Protein AF-A0A142WP72-F1 (afdb_monomer)

Radius of gyration: 28.96 Å; Cα contacts (8 Å, |Δi|>4): 798; chains: 1; bounding box: 77×71×99 Å

Nearest PDB structures (foldseek):
  2d0p-assembly1_C  TM=5.446E-01  e=3.601E-01  Klebsiella oxytoca
  6wbr-assembly1_A  TM=3.946E-01  e=3.396E-01  Acidothermus cellulolyticus 11B
  6wc0-assembly1_A  TM=3.512E-01  e=3.601E-01  Acidothermus cellulolyticus 11B
  8d2p-assembly1_A  TM=3.646E-01  e=4.293E-01  Acidothermus cellulolyticus 11B
  8d2q-assembly1_A  TM=1.395E-01  e=3.601E-01  Acidothermus cellulolyticus 11B

Secondary structure (DSSP, 8-state):
--HHHHIIIIIIGGGG-TT------------STTSHHHHHT-TTT-TTS------SEEE---SHHHHHHHHHHHHHHHHHHHHSS-TT-HHHHHHHHHTHHHHTTT-EES-TT-S---B-TTSSBS-S-HHHHHHHHHHHH-HHHIIIIITS-PPPP-----PPPHHHHHT---SPPTTEEPTT--EEEEEEEE-SS-EEEEEEEE-GGG-EEEEEEEEESPPSSSS--GGG-SS-HHHHHHHHHSS---HHHHHHHHHHHHHHHHHTS--EETT--B--EEEEEEE-SSSHHHHHHHHHH-SSTTTEEEEEEE---TTSPPGGGSPP-TT-EEETTEEEEE-TTT--EEEEEEHHHHHHHHHHHHHSPTTSTT-EEESS-TTS--HHHHHHHTSEEEEEEEETTEEEEEEEEPTT----HHHHHHHHHHHHHHHTT---GGGG--------------PPPP-

pLDDT: 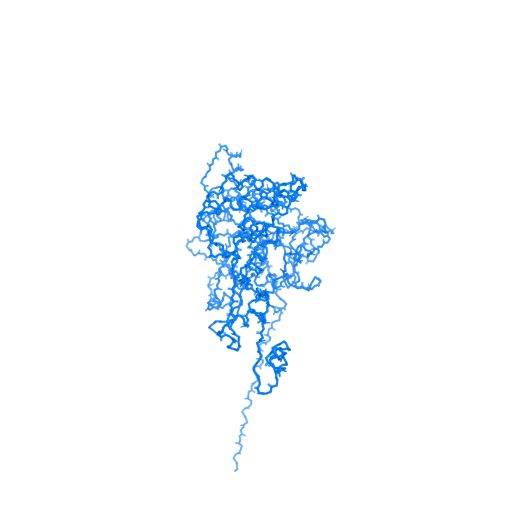mean 87.31, std 13.48, range [28.92, 98.88]

Solvent-accessible surface area (backbone atoms only — not comparable to full-atom values): 25821 Å² total; per-residue (Å²): 134,60,74,65,58,52,39,53,72,45,58,56,54,48,70,53,44,98,90,47,88,59,92,81,86,85,87,73,71,28,81,28,71,83,39,69,44,39,38,46,37,31,48,90,76,25,73,93,38,91,36,74,83,68,38,47,66,74,32,65,39,77,50,71,66,20,48,52,52,52,52,52,36,32,50,46,31,47,50,22,50,72,70,64,80,28,72,76,29,58,70,24,50,54,52,46,66,77,44,40,70,56,53,52,38,74,51,36,61,69,50,86,76,58,50,55,63,58,59,43,99,86,65,49,55,58,41,93,38,37,65,55,40,51,50,49,44,28,50,78,64,32,58,69,49,39,27,20,80,39,43,56,53,30,64,73,70,71,65,81,55,65,58,62,54,37,77,58,54,36,63,34,52,36,83,48,43,73,50,39,37,62,87,76,50,74,46,29,18,26,6,29,25,58,52,93,47,38,37,23,33,24,32,33,36,29,24,67,35,62,10,32,31,40,22,43,67,55,52,40,48,71,56,87,57,93,70,78,51,82,93,62,57,54,54,24,44,63,55,55,45,23,70,74,68,77,46,82,75,58,69,49,60,50,50,36,51,49,50,52,57,51,50,53,57,59,72,66,53,78,35,29,23,95,88,64,52,77,58,64,76,64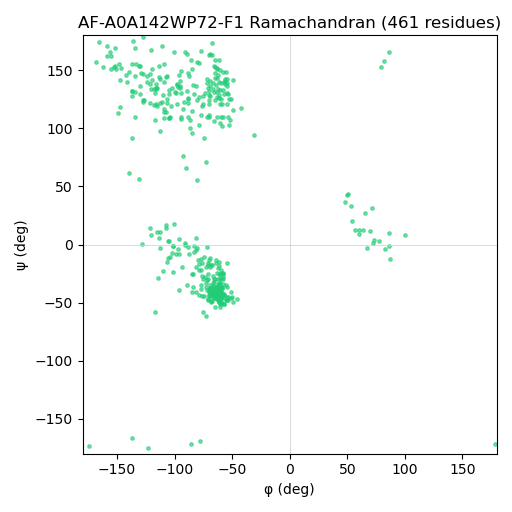,36,35,29,34,40,30,84,46,60,42,67,31,42,48,53,42,37,73,68,42,94,56,82,77,34,43,39,27,25,41,73,37,80,60,52,60,72,46,86,55,60,68,73,54,80,89,54,93,80,47,51,81,44,90,35,27,32,39,41,58,44,85,92,77,69,44,63,37,37,40,32,35,37,28,62,46,48,53,49,53,35,50,22,54,50,42,59,85,89,45,74,36,19,43,34,38,43,20,46,95,86,52,86,36,54,62,60,19,44,17,62,53,24,52,42,55,42,82,43,79,34,90,96,32,76,42,54,43,71,42,74,34,89,96,46,85,57,39,46,56,34,52,4,43,39,38,11,52,55,49,36,42,74,74,66,44,42,53,78,76,76,71,63,81,75,71,75,78,75,79,75,76,78,76,82,80,78,83,81,90,128

Structure (mmCIF, N/CA/C/O backbone):
data_AF-A0A142WP72-F1
#
_entry.id   AF-A0A142WP72-F1
#
loop_
_atom_site.group_PDB
_atom_site.id
_atom_site.type_symbol
_atom_site.label_atom_id
_atom_site.label_alt_id
_atom_site.label_comp_id
_atom_site.label_asym_id
_atom_site.label_entity_id
_atom_site.label_seq_id
_atom_site.pdbx_PDB_ins_code
_atom_site.Cartn_x
_atom_site.Cartn_y
_atom_site.Cartn_z
_atom_site.occupancy
_atom_site.B_iso_or_equiv
_atom_site.auth_seq_id
_atom_site.auth_comp_id
_atom_site.auth_asym_id
_atom_site.auth_atom_id
_atom_site.pdbx_PDB_model_num
ATOM 1 N N . MET A 1 1 ? 29.372 -26.163 -9.584 1.00 48.06 1 MET A N 1
ATOM 2 C CA . MET A 1 1 ? 29.468 -25.695 -10.988 1.00 48.06 1 MET A CA 1
ATOM 3 C C . MET A 1 1 ? 28.305 -26.264 -11.782 1.00 48.06 1 MET A C 1
ATOM 5 O O . MET A 1 1 ? 28.130 -27.477 -11.772 1.00 48.06 1 MET A O 1
ATOM 9 N N . THR A 1 2 ? 27.494 -25.423 -12.428 1.00 60.44 2 THR A N 1
ATOM 10 C CA . THR A 1 2 ? 26.381 -25.895 -13.276 1.00 60.44 2 THR A CA 1
ATOM 11 C C . THR A 1 2 ? 26.881 -26.671 -14.501 1.00 60.44 2 THR A C 1
ATOM 13 O O . THR A 1 2 ? 28.020 -26.507 -14.943 1.00 60.44 2 THR A O 1
ATOM 16 N N . LYS A 1 3 ? 25.997 -27.498 -15.079 1.00 76.75 3 LYS A N 1
ATOM 17 C CA . LYS A 1 3 ? 26.239 -28.326 -16.275 1.00 76.75 3 LYS A CA 1
ATOM 18 C C . LYS A 1 3 ? 26.820 -27.532 -17.457 1.00 76.75 3 LYS A C 1
ATOM 20 O O . LYS A 1 3 ? 27.739 -28.026 -18.100 1.00 76.75 3 LYS A O 1
ATOM 25 N N . ILE A 1 4 ? 26.336 -26.309 -17.696 1.00 81.81 4 ILE A N 1
ATOM 26 C CA . ILE A 1 4 ? 26.781 -25.442 -18.804 1.00 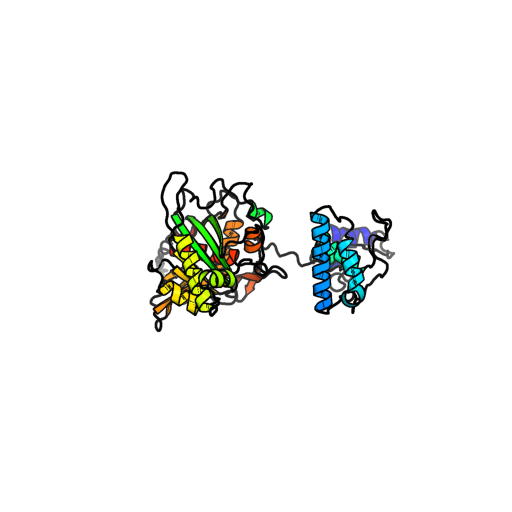81.81 4 ILE A CA 1
ATOM 27 C C . ILE A 1 4 ? 28.264 -25.063 -18.695 1.00 81.81 4 ILE A C 1
ATOM 29 O O . ILE A 1 4 ? 28.995 -25.229 -19.665 1.00 81.81 4 ILE A O 1
ATOM 33 N N . ARG A 1 5 ? 28.741 -24.657 -17.510 1.00 83.50 5 ARG A N 1
ATOM 34 C CA . ARG A 1 5 ? 30.145 -24.243 -17.301 1.00 83.50 5 ARG A CA 1
ATOM 35 C C . ARG A 1 5 ? 31.122 -25.366 -17.647 1.00 83.50 5 ARG A C 1
ATOM 37 O O . ARG A 1 5 ? 32.119 -25.166 -18.326 1.00 83.50 5 ARG A O 1
ATOM 44 N N . ARG A 1 6 ? 30.779 -26.597 -17.248 1.00 82.19 6 ARG A N 1
ATOM 45 C CA . ARG A 1 6 ? 31.574 -27.791 -17.570 1.00 82.19 6 ARG A CA 1
ATOM 46 C C . ARG A 1 6 ? 31.611 -28.074 -19.073 1.00 82.19 6 ARG A C 1
ATOM 48 O O . ARG A 1 6 ? 32.628 -28.544 -19.571 1.00 82.19 6 ARG A O 1
ATOM 55 N N . VAL A 1 7 ? 30.505 -27.843 -19.778 1.00 85.00 7 VAL A N 1
ATOM 56 C CA . VAL A 1 7 ? 30.451 -28.037 -21.230 1.00 85.00 7 VAL A CA 1
ATOM 57 C C . VAL A 1 7 ? 31.328 -27.001 -21.927 1.00 85.00 7 VAL A C 1
ATOM 59 O O . VAL A 1 7 ? 32.163 -27.392 -22.731 1.00 85.00 7 VAL A O 1
ATOM 62 N N . MET A 1 8 ? 31.207 -25.722 -21.576 1.00 83.81 8 MET A N 1
ATOM 63 C CA . MET A 1 8 ? 31.974 -24.648 -22.215 1.00 83.81 8 MET A CA 1
ATOM 64 C C . MET A 1 8 ? 33.480 -24.773 -21.954 1.00 83.81 8 MET A C 1
ATOM 66 O O . MET A 1 8 ? 34.262 -24.860 -22.898 1.00 83.81 8 MET A O 1
ATOM 70 N N . ASP A 1 9 ? 33.882 -24.867 -20.685 1.00 82.19 9 ASP A N 1
ATOM 71 C CA . ASP A 1 9 ? 35.296 -24.752 -20.303 1.00 82.19 9 ASP A CA 1
ATOM 72 C C . ASP A 1 9 ? 36.082 -26.054 -20.487 1.00 82.19 9 ASP A C 1
ATOM 74 O O . ASP A 1 9 ? 37.310 -26.035 -20.518 1.00 82.19 9 ASP A O 1
ATOM 78 N N . LYS A 1 10 ? 35.398 -27.205 -20.563 1.00 79.50 10 LYS A N 1
ATOM 79 C CA . LYS A 1 10 ? 36.060 -28.511 -20.706 1.00 79.50 10 LYS A CA 1
ATOM 80 C C . LYS A 1 10 ? 35.702 -29.203 -22.003 1.00 79.50 10 LYS A C 1
ATOM 82 O O . LYS A 1 10 ? 36.595 -29.541 -22.769 1.00 79.50 10 LYS A O 1
ATOM 87 N N . ALA A 1 11 ? 34.412 -29.450 -22.229 1.00 83.12 11 ALA A N 1
ATOM 88 C CA . ALA A 1 11 ? 33.997 -30.269 -23.361 1.00 83.12 11 ALA A CA 1
ATOM 89 C C . ALA A 1 11 ? 34.259 -29.553 -24.687 1.00 83.12 11 ALA A C 1
ATOM 91 O O . ALA A 1 11 ? 34.875 -30.151 -25.552 1.00 83.12 11 ALA A O 1
ATOM 92 N N . VAL A 1 12 ? 33.841 -28.289 -24.816 1.00 84.06 12 VAL A N 1
ATOM 93 C CA . VAL A 1 12 ? 34.014 -27.487 -26.033 1.00 84.06 12 VAL A CA 1
ATOM 94 C C . VAL A 1 12 ? 35.461 -27.032 -26.158 1.00 84.06 12 VAL A C 1
ATOM 96 O O . VAL A 1 12 ? 36.117 -27.407 -27.122 1.00 84.06 12 VAL A O 1
ATOM 99 N N . ALA A 1 13 ? 36.001 -26.311 -25.170 1.00 79.75 13 ALA A N 1
ATOM 100 C CA . ALA A 1 13 ? 37.375 -25.803 -25.244 1.00 79.75 13 ALA A CA 1
ATOM 101 C C . ALA A 1 13 ? 38.438 -26.909 -25.438 1.00 79.75 13 ALA A C 1
ATOM 103 O O . ALA A 1 13 ? 39.477 -26.661 -26.046 1.00 79.75 13 ALA A O 1
ATOM 104 N N . GLY A 1 14 ? 38.171 -28.133 -24.966 1.00 80.06 14 GLY A N 1
ATOM 105 C CA . GLY A 1 14 ? 39.067 -29.285 -25.092 1.00 80.06 14 GLY A CA 1
ATOM 106 C C . GLY A 1 14 ? 39.001 -30.046 -26.422 1.00 80.06 14 GLY A C 1
ATOM 107 O O . GLY A 1 14 ? 39.825 -30.935 -26.628 1.00 80.06 14 GLY A O 1
ATOM 108 N N . LEU A 1 15 ? 38.072 -29.722 -27.336 1.00 85.25 15 LEU A N 1
ATOM 109 C CA . LEU A 1 15 ? 37.930 -30.432 -28.624 1.00 85.25 15 LEU A CA 1
ATOM 110 C C . LEU A 1 15 ? 39.162 -30.316 -29.531 1.00 85.25 15 LEU A C 1
ATOM 112 O O . LEU A 1 15 ? 39.339 -31.134 -30.429 1.00 85.25 15 LEU A O 1
ATOM 116 N N . ALA A 1 16 ? 40.015 -29.320 -29.300 1.00 82.69 16 ALA A N 1
ATOM 117 C CA . ALA A 1 16 ? 41.210 -29.075 -30.100 1.00 82.69 16 ALA A CA 1
ATOM 118 C C . ALA A 1 16 ? 42.299 -30.155 -29.940 1.00 82.69 16 ALA A C 1
ATOM 120 O O . ALA A 1 16 ? 43.194 -30.236 -30.780 1.00 82.69 16 ALA A O 1
ATOM 121 N N . GLY A 1 17 ? 42.230 -30.961 -28.873 1.00 80.12 17 GLY A N 1
ATOM 122 C CA . GLY A 1 17 ? 43.338 -31.802 -28.421 1.00 80.12 17 GLY A CA 1
ATOM 123 C C . GLY A 1 17 ? 44.307 -31.050 -27.491 1.00 80.12 17 GLY A C 1
ATOM 124 O O . GLY A 1 17 ? 44.237 -29.826 -27.374 1.00 80.12 17 GLY A O 1
ATOM 125 N N . PRO A 1 18 ? 45.196 -31.766 -26.779 1.00 82.50 18 PRO A N 1
ATOM 126 C CA . PRO A 1 18 ? 46.048 -31.185 -25.735 1.00 82.50 18 PRO A CA 1
ATOM 127 C C . PRO A 1 18 ? 47.161 -30.264 -26.266 1.00 82.50 18 PRO A C 1
ATOM 129 O O . PRO A 1 18 ? 47.727 -29.492 -25.496 1.00 82.50 18 PRO A O 1
ATOM 132 N N . ASP A 1 19 ? 47.488 -30.344 -27.556 1.00 86.62 19 ASP A N 1
ATOM 133 C CA . ASP A 1 19 ? 48.579 -29.624 -28.220 1.00 86.62 19 ASP A CA 1
ATOM 134 C C . ASP A 1 19 ? 48.111 -28.397 -29.022 1.00 86.62 19 ASP A C 1
ATOM 136 O O . ASP A 1 19 ? 48.935 -27.682 -29.597 1.00 86.62 19 ASP A O 1
ATOM 140 N N . LYS A 1 20 ? 46.800 -28.116 -29.059 1.00 81.31 20 LYS A N 1
ATOM 141 C CA . LYS A 1 20 ? 46.228 -27.029 -29.866 1.00 81.31 20 LYS A CA 1
ATOM 142 C C . LYS A 1 20 ? 45.318 -26.120 -29.053 1.00 81.31 20 LYS A C 1
ATOM 144 O O . LYS A 1 20 ? 44.624 -26.543 -28.135 1.00 81.31 20 LYS A O 1
ATOM 149 N N . ARG A 1 21 ? 45.294 -24.839 -29.427 1.00 78.31 21 ARG A N 1
ATOM 150 C CA . ARG A 1 21 ? 44.308 -23.867 -28.935 1.00 78.31 21 ARG A CA 1
ATOM 151 C C . ARG A 1 21 ? 43.186 -23.729 -29.958 1.00 78.31 21 ARG A C 1
ATOM 153 O O . ARG A 1 21 ? 43.461 -23.622 -31.149 1.00 78.31 21 ARG A O 1
ATOM 160 N N . MET A 1 22 ? 41.943 -23.683 -29.488 1.00 83.69 22 MET A N 1
ATOM 161 C CA . MET A 1 22 ? 40.768 -23.411 -30.317 1.00 83.69 22 MET A CA 1
ATOM 162 C C . MET A 1 22 ? 40.121 -22.096 -29.895 1.00 83.69 22 MET A C 1
ATOM 164 O O . MET A 1 22 ? 39.927 -21.840 -28.706 1.00 83.69 22 MET A O 1
ATOM 168 N N . ALA A 1 23 ? 39.774 -21.269 -30.879 1.00 84.00 23 ALA A N 1
ATOM 169 C CA . ALA A 1 23 ? 38.959 -20.089 -30.644 1.00 84.00 23 ALA A CA 1
ATOM 170 C C . ALA A 1 23 ? 37.530 -20.530 -30.302 1.00 84.00 23 ALA A C 1
ATOM 172 O O . ALA A 1 23 ? 36.904 -21.258 -31.068 1.00 84.00 23 ALA A O 1
ATOM 173 N N . THR A 1 24 ? 37.022 -20.090 -29.152 1.00 85.19 24 THR A N 1
ATOM 174 C CA . THR A 1 24 ? 35.629 -20.320 -28.754 1.00 85.19 24 THR A CA 1
ATOM 175 C C . THR A 1 24 ? 34.909 -18.981 -28.734 1.00 85.19 24 THR A C 1
ATOM 177 O O . THR A 1 24 ? 35.325 -18.068 -28.026 1.00 85.19 24 THR A O 1
ATOM 180 N N . VAL A 1 25 ? 33.842 -18.863 -29.523 1.00 87.88 25 VAL A N 1
ATOM 181 C CA . VAL A 1 25 ? 33.001 -17.662 -29.581 1.00 87.88 25 VAL A CA 1
ATOM 182 C C . VAL A 1 25 ? 31.689 -17.967 -28.870 1.00 87.88 25 VAL A C 1
ATOM 184 O O . VAL A 1 25 ? 30.986 -18.905 -29.242 1.00 87.88 25 VAL A O 1
ATOM 187 N N . PHE A 1 26 ? 31.369 -17.186 -27.838 1.00 86.62 26 PHE A N 1
ATOM 188 C CA . PHE A 1 26 ? 30.137 -17.327 -27.067 1.00 86.62 26 PHE A CA 1
ATOM 189 C C . PHE A 1 26 ? 29.231 -16.118 -27.298 1.00 86.62 26 PHE A C 1
ATOM 191 O O . PHE A 1 26 ? 29.411 -15.067 -26.688 1.00 86.62 26 PHE A O 1
ATOM 198 N N . LEU A 1 27 ? 28.263 -16.280 -28.199 1.00 86.25 27 LEU A N 1
ATOM 199 C CA . LEU A 1 27 ? 27.207 -15.299 -28.432 1.00 86.25 27 LEU A CA 1
ATOM 200 C C . LEU A 1 27 ? 26.051 -15.604 -27.485 1.00 86.25 27 LEU A C 1
ATOM 202 O O . LEU A 1 27 ? 25.532 -16.722 -27.478 1.00 86.25 27 LEU A O 1
ATOM 206 N N . CYS A 1 28 ? 25.679 -14.636 -26.657 1.00 84.75 28 CYS A N 1
ATOM 207 C CA . CYS A 1 28 ? 24.665 -14.834 -25.635 1.00 84.75 28 CYS A CA 1
ATOM 208 C C . CYS A 1 28 ? 23.951 -13.531 -25.278 1.00 84.75 28 CYS A C 1
ATOM 210 O O . CYS A 1 28 ? 24.535 -12.453 -25.364 1.00 84.75 28 CYS A O 1
ATOM 212 N N . THR A 1 29 ? 22.703 -13.663 -24.832 1.00 80.38 29 THR A N 1
ATOM 213 C CA . THR A 1 29 ? 21.933 -12.580 -24.209 1.00 80.38 29 THR A CA 1
ATOM 214 C C . THR A 1 29 ? 22.064 -12.682 -22.694 1.00 80.38 29 THR A C 1
ATOM 216 O O . THR A 1 29 ? 22.064 -13.786 -22.126 1.00 80.38 29 THR A O 1
ATOM 219 N N . ILE A 1 30 ? 22.182 -11.538 -22.021 1.00 85.56 30 ILE A N 1
ATOM 220 C CA . ILE A 1 30 ? 22.198 -11.470 -20.561 1.00 85.56 30 ILE A CA 1
ATOM 221 C C . ILE A 1 30 ? 20.757 -11.380 -20.066 1.00 85.56 30 ILE A C 1
ATOM 223 O O . ILE A 1 30 ? 20.161 -10.316 -20.083 1.00 85.56 30 ILE A O 1
ATOM 227 N N . GLN A 1 31 ? 20.215 -12.509 -19.612 1.00 73.88 31 GLN A N 1
ATOM 228 C CA . GLN A 1 31 ? 18.821 -12.608 -19.154 1.00 73.88 31 GLN A CA 1
ATOM 229 C C . GLN A 1 31 ? 18.615 -12.022 -17.751 1.00 73.88 31 GLN A C 1
ATOM 231 O O . GLN A 1 31 ? 17.566 -11.475 -17.442 1.00 73.88 31 GLN A O 1
ATOM 236 N N . ASN A 1 32 ? 19.621 -12.166 -16.885 1.00 75.88 32 ASN A N 1
ATOM 237 C CA . ASN A 1 32 ? 19.657 -11.616 -15.531 1.00 75.88 32 ASN A CA 1
ATOM 238 C C . ASN A 1 32 ? 21.119 -11.533 -15.049 1.00 75.88 32 ASN A C 1
ATOM 240 O O . ASN A 1 32 ? 22.021 -12.098 -15.674 1.00 75.88 32 ASN A O 1
ATOM 244 N N . GLN A 1 33 ? 21.377 -10.883 -13.913 1.00 77.69 33 GLN A N 1
ATOM 245 C CA . GLN A 1 33 ? 22.744 -10.701 -13.390 1.00 77.69 33 GLN A CA 1
ATOM 246 C C . GLN A 1 33 ? 23.423 -11.992 -12.874 1.00 77.69 33 GLN A C 1
ATOM 248 O O . GLN A 1 33 ? 24.638 -12.014 -12.628 1.00 77.69 33 GLN A O 1
ATOM 253 N N . THR A 1 34 ? 22.670 -13.089 -12.715 1.00 79.25 34 THR A N 1
ATOM 254 C CA . THR A 1 34 ? 23.172 -14.367 -12.173 1.00 79.25 34 THR A CA 1
ATOM 255 C C . THR A 1 34 ? 23.392 -15.449 -13.236 1.00 79.25 34 THR A C 1
ATOM 257 O O . THR A 1 34 ? 24.028 -16.472 -12.956 1.00 79.25 34 THR A O 1
ATOM 260 N N . CYS A 1 35 ? 22.914 -15.230 -14.464 1.00 82.12 35 CYS A N 1
ATOM 261 C CA . CYS A 1 35 ? 23.009 -16.187 -15.555 1.00 82.12 35 CYS A CA 1
ATOM 262 C C . CYS A 1 35 ? 24.463 -16.385 -16.013 1.00 82.12 35 CYS A C 1
ATOM 264 O O . CYS A 1 35 ? 25.359 -15.584 -15.736 1.00 82.12 35 CYS A O 1
ATOM 266 N N . VAL A 1 36 ? 24.708 -17.477 -16.743 1.00 87.50 36 VAL A N 1
ATOM 267 C CA . VAL A 1 36 ? 26.051 -17.800 -17.258 1.00 87.50 36 VAL A CA 1
ATOM 268 C C . VAL A 1 36 ? 26.562 -16.694 -18.186 1.00 87.50 36 VAL A C 1
ATOM 270 O O . VAL A 1 36 ? 27.731 -16.334 -18.102 1.00 87.50 36 VAL A O 1
ATOM 273 N N . SER A 1 37 ? 25.690 -16.098 -19.002 1.00 88.81 37 SER A N 1
ATOM 274 C CA . SER A 1 37 ? 26.030 -14.973 -19.879 1.00 88.81 37 SER A CA 1
ATOM 275 C C . SER A 1 37 ? 26.574 -13.769 -19.101 1.00 88.81 37 SER A C 1
ATOM 277 O O . SER A 1 37 ? 27.587 -13.194 -19.491 1.00 88.81 37 SER A O 1
ATOM 279 N N . ALA A 1 38 ? 25.964 -13.414 -17.961 1.00 87.50 38 ALA A N 1
ATOM 280 C CA . ALA A 1 38 ? 26.427 -12.309 -17.116 1.00 87.50 38 ALA A CA 1
ATOM 281 C C . ALA A 1 38 ? 27.838 -12.553 -16.557 1.00 87.50 38 ALA A C 1
ATOM 283 O O . ALA A 1 38 ? 28.643 -11.629 -16.480 1.00 87.50 38 ALA A O 1
ATOM 284 N N . GLU A 1 39 ? 28.140 -13.797 -16.184 1.00 88.06 39 GLU A N 1
ATOM 285 C CA . GLU A 1 39 ? 29.451 -14.204 -15.670 1.00 88.06 39 GLU A CA 1
ATOM 286 C C . GLU A 1 39 ? 30.528 -14.217 -16.758 1.00 88.06 39 GLU A C 1
ATOM 288 O O . GLU A 1 39 ? 31.600 -13.659 -16.554 1.00 88.06 39 GLU A O 1
ATOM 293 N N . TYR A 1 40 ? 30.247 -14.826 -17.913 1.00 89.81 40 TYR A N 1
ATOM 294 C CA . TYR A 1 40 ? 31.228 -15.009 -18.993 1.00 89.81 40 TYR A CA 1
ATOM 295 C C . TYR A 1 40 ? 31.498 -13.729 -19.793 1.00 89.81 40 TYR A C 1
ATOM 297 O O . TYR A 1 40 ? 32.507 -13.641 -20.490 1.00 89.81 40 TYR A O 1
ATOM 305 N N . THR A 1 41 ? 30.625 -12.725 -19.676 1.00 89.06 41 THR A N 1
ATOM 306 C CA . THR A 1 41 ? 30.852 -11.383 -20.232 1.00 89.06 41 THR A CA 1
ATOM 307 C C . THR A 1 41 ? 31.614 -10.453 -19.279 1.00 89.06 41 THR A C 1
ATOM 309 O O . THR A 1 41 ? 32.016 -9.371 -19.694 1.00 89.06 41 THR A O 1
ATOM 312 N N . ASP A 1 42 ? 31.843 -10.849 -18.020 1.00 87.12 42 ASP A N 1
ATOM 313 C CA . ASP A 1 42 ? 32.616 -10.082 -17.039 1.00 87.12 42 ASP A CA 1
ATOM 314 C C . ASP A 1 42 ? 34.009 -10.698 -16.845 1.00 87.12 42 ASP A C 1
ATOM 316 O O . ASP A 1 42 ? 34.182 -11.741 -16.209 1.00 87.12 42 ASP A O 1
ATOM 320 N N . ARG A 1 43 ? 35.034 -9.997 -17.340 1.00 85.75 43 ARG A N 1
ATOM 321 C CA . ARG A 1 43 ? 36.438 -10.437 -17.285 1.00 85.75 43 ARG A CA 1
ATOM 322 C C . ARG A 1 43 ? 36.960 -10.640 -15.858 1.00 85.75 43 ARG A C 1
ATOM 324 O O . ARG A 1 43 ? 37.887 -11.422 -15.665 1.00 85.75 43 ARG A O 1
ATOM 331 N N . LYS A 1 44 ? 36.389 -9.961 -14.853 1.00 86.06 44 LYS A N 1
ATOM 332 C CA . LYS A 1 44 ? 36.764 -10.156 -13.441 1.00 86.06 44 LYS A CA 1
ATOM 333 C C . LYS A 1 44 ? 36.187 -11.450 -12.875 1.00 86.06 44 LYS A C 1
ATOM 335 O O . LYS A 1 44 ? 36.782 -12.030 -11.970 1.00 86.06 44 LYS A O 1
ATOM 340 N N . ARG A 1 45 ? 35.034 -11.893 -13.386 1.00 85.38 45 ARG A N 1
ATOM 341 C CA . ARG A 1 45 ? 34.344 -13.111 -12.938 1.00 85.38 45 ARG A CA 1
ATOM 342 C C . ARG A 1 45 ? 34.792 -14.350 -13.712 1.00 85.38 45 ARG A C 1
ATOM 344 O O . ARG A 1 45 ? 34.888 -15.416 -13.111 1.00 85.38 45 ARG A O 1
ATOM 351 N N . GLN A 1 46 ? 35.098 -14.216 -15.003 1.00 87.00 46 GLN A N 1
ATOM 352 C CA . GLN A 1 46 ? 35.559 -15.310 -15.858 1.00 87.00 46 GLN A CA 1
ATOM 353 C C . GLN A 1 46 ? 36.730 -14.864 -16.745 1.00 87.00 46 GLN A C 1
ATOM 355 O O . GLN A 1 46 ? 36.553 -14.400 -17.868 1.00 87.00 46 GLN A O 1
ATOM 360 N N . ALA A 1 47 ? 37.952 -15.057 -16.247 1.00 84.88 47 ALA A N 1
ATOM 361 C CA . ALA A 1 47 ? 39.173 -14.633 -16.935 1.00 84.88 47 ALA A CA 1
ATOM 362 C C . ALA A 1 47 ? 39.509 -15.463 -18.190 1.00 84.88 47 ALA A C 1
ATOM 364 O O . ALA A 1 47 ? 40.330 -15.036 -18.999 1.00 84.88 47 ALA A O 1
ATOM 365 N N . SER A 1 48 ? 38.903 -16.647 -18.367 1.00 83.19 48 SER A N 1
ATOM 366 C CA . SER A 1 48 ? 39.139 -17.482 -19.558 1.00 83.19 48 SER A CA 1
ATOM 367 C C . SER A 1 48 ? 38.454 -16.956 -20.826 1.00 83.19 48 SER A C 1
ATOM 369 O O . SER A 1 48 ? 38.772 -17.420 -21.920 1.00 83.19 48 SER A O 1
ATOM 371 N N . TYR A 1 49 ? 37.564 -15.967 -20.697 1.00 87.06 49 TYR A N 1
ATOM 372 C CA . TYR A 1 49 ? 36.884 -15.307 -21.808 1.00 87.06 49 TYR A CA 1
ATOM 373 C C . TYR A 1 49 ? 37.199 -13.808 -21.832 1.00 87.06 49 TYR A C 1
ATOM 375 O O . TYR A 1 49 ? 37.252 -13.136 -20.804 1.00 87.06 49 TYR A O 1
ATOM 383 N N . SER A 1 50 ? 37.372 -13.263 -23.038 1.00 86.31 50 SER A N 1
ATOM 384 C CA . SER A 1 50 ? 37.485 -11.816 -23.270 1.00 86.31 50 SER A CA 1
ATOM 385 C C . SER A 1 50 ? 36.099 -11.230 -23.528 1.00 86.31 50 SER A C 1
ATOM 387 O O . SER A 1 50 ? 35.784 -10.839 -24.645 1.00 86.31 50 SER A O 1
ATOM 389 N N . GLY A 1 51 ? 35.243 -11.261 -22.507 1.00 86.06 51 GLY A N 1
ATOM 390 C CA . GLY A 1 51 ? 33.866 -10.787 -22.612 1.00 86.06 51 GLY A CA 1
ATOM 391 C C . GLY A 1 51 ? 33.774 -9.278 -22.842 1.00 86.06 51 GLY A C 1
ATOM 392 O O . GLY A 1 51 ? 34.509 -8.522 -22.201 1.00 86.06 51 GLY A O 1
ATOM 393 N N . ASP A 1 52 ? 32.852 -8.879 -23.721 1.00 84.56 52 ASP A N 1
ATOM 394 C CA . ASP A 1 52 ? 32.442 -7.499 -23.985 1.00 84.56 52 ASP A CA 1
ATOM 395 C C . ASP A 1 52 ? 30.904 -7.430 -24.032 1.00 84.56 52 ASP A C 1
ATOM 397 O O . ASP A 1 52 ? 30.241 -8.373 -24.473 1.00 84.56 52 ASP A O 1
ATOM 401 N N . ARG A 1 53 ? 30.327 -6.320 -23.556 1.00 87.38 53 ARG A N 1
ATOM 402 C CA . ARG A 1 53 ? 28.880 -6.050 -23.600 1.00 87.38 53 ARG A CA 1
ATOM 403 C C . ARG A 1 53 ? 28.630 -4.839 -24.482 1.00 87.38 53 ARG A C 1
ATOM 405 O O . ARG A 1 53 ? 29.305 -3.822 -24.336 1.00 87.38 53 ARG A O 1
ATOM 412 N N . TYR A 1 54 ? 27.641 -4.940 -25.362 1.00 86.44 54 TYR A N 1
ATOM 413 C CA . TYR A 1 54 ? 27.315 -3.887 -26.318 1.00 86.44 54 TYR A CA 1
ATOM 414 C C . TYR A 1 54 ? 25.920 -3.344 -26.042 1.00 86.44 54 TYR A C 1
ATOM 416 O O . TYR A 1 54 ? 24.978 -4.106 -25.845 1.00 86.44 54 TYR A O 1
ATOM 424 N N . ARG A 1 55 ? 25.798 -2.021 -26.036 1.00 90.81 55 ARG A N 1
ATOM 425 C CA . ARG A 1 55 ? 24.539 -1.304 -25.831 1.00 90.81 55 ARG A CA 1
ATOM 426 C C . ARG A 1 55 ? 24.102 -0.652 -27.132 1.00 90.81 55 ARG A C 1
ATOM 428 O O . ARG A 1 55 ? 24.953 -0.122 -27.840 1.00 90.81 55 ARG A O 1
ATOM 435 N N . GLN A 1 56 ? 22.808 -0.668 -27.447 1.00 92.06 56 GLN A N 1
ATOM 436 C CA . GLN A 1 56 ? 22.292 0.045 -28.619 1.00 92.06 56 GLN A CA 1
ATOM 437 C C . GLN A 1 56 ? 22.341 1.562 -28.417 1.00 92.06 56 GLN A C 1
ATOM 439 O O . GLN A 1 56 ? 22.706 2.279 -29.349 1.00 92.06 56 GLN A O 1
ATOM 444 N N . VAL A 1 57 ? 22.037 2.039 -27.206 1.00 94.25 57 VAL A N 1
ATOM 445 C CA . VAL A 1 57 ? 22.076 3.466 -26.861 1.00 94.25 57 VAL A CA 1
ATOM 446 C C . VAL A 1 57 ? 23.283 3.726 -25.966 1.00 94.25 57 VAL A C 1
ATOM 448 O O . VAL A 1 57 ? 23.394 3.208 -24.859 1.00 94.25 57 VAL A O 1
ATOM 451 N N . ILE A 1 58 ? 24.237 4.498 -26.475 1.00 94.12 58 ILE A N 1
ATOM 452 C CA . ILE A 1 58 ? 25.470 4.873 -25.778 1.00 94.12 58 ILE A CA 1
ATOM 453 C C . ILE A 1 58 ? 25.232 6.099 -24.890 1.00 94.12 58 ILE A C 1
ATOM 455 O O . ILE A 1 58 ? 25.723 6.151 -23.762 1.00 94.12 58 ILE A O 1
ATOM 459 N N . ALA A 1 59 ? 24.471 7.068 -25.382 1.00 94.62 59 ALA A N 1
ATOM 460 C CA . ALA A 1 59 ? 24.017 8.215 -24.611 1.00 94.62 59 ALA A CA 1
ATOM 461 C C . ALA A 1 59 ? 22.549 8.466 -24.941 1.00 94.62 59 ALA A C 1
ATOM 463 O O . ALA A 1 59 ? 22.170 8.436 -26.114 1.00 94.62 59 ALA A O 1
ATOM 464 N N . TRP A 1 60 ? 21.744 8.648 -23.901 1.00 93.38 60 TRP A N 1
ATOM 465 C CA . TRP A 1 60 ? 20.329 8.975 -24.017 1.00 93.38 60 TRP A CA 1
ATOM 466 C C . TRP A 1 60 ? 20.148 10.490 -24.150 1.00 93.38 60 TRP A C 1
ATOM 468 O O . TRP A 1 60 ? 21.028 11.241 -23.725 1.00 93.38 60 TRP A O 1
ATOM 478 N N . PRO A 1 61 ? 19.009 10.954 -24.681 1.00 91.75 61 PRO A N 1
ATOM 479 C CA . PRO A 1 61 ? 18.632 12.351 -24.553 1.00 91.75 61 PRO A CA 1
ATOM 480 C C . PRO A 1 61 ? 18.255 12.646 -23.091 1.00 91.75 61 PRO A C 1
ATOM 482 O O . PRO A 1 61 ? 17.274 12.120 -22.566 1.00 91.75 61 PRO A O 1
ATOM 485 N N . GLU A 1 62 ? 19.071 13.445 -22.398 1.00 85.00 62 GLU A N 1
ATOM 486 C CA . GLU A 1 62 ? 18.937 13.662 -20.946 1.00 85.00 62 GLU A CA 1
ATOM 487 C C . GLU A 1 62 ? 18.154 14.925 -20.558 1.00 85.00 62 GLU A C 1
ATOM 489 O O . GLU A 1 62 ? 17.835 15.091 -19.376 1.00 85.00 62 GLU A O 1
ATOM 494 N N . SER A 1 63 ? 17.813 15.800 -21.512 1.00 89.69 63 SER A N 1
ATOM 495 C CA . SER A 1 63 ? 17.041 17.010 -21.218 1.00 89.69 63 SER A CA 1
ATOM 496 C C . SER A 1 63 ? 15.627 16.662 -20.735 1.00 89.69 63 SER A C 1
ATOM 498 O O . SER A 1 63 ? 15.003 15.700 -21.190 1.00 89.69 63 SER A O 1
ATOM 500 N N . GLU A 1 64 ? 15.105 17.443 -19.786 1.00 85.12 64 GLU A N 1
ATOM 501 C CA . GLU A 1 64 ? 13.760 17.220 -19.235 1.00 85.12 64 GLU A CA 1
ATOM 502 C C . GLU A 1 64 ? 12.673 17.310 -20.311 1.00 85.12 64 GLU A C 1
ATOM 504 O O . GLU A 1 64 ? 11.694 16.566 -20.273 1.00 85.12 64 GLU A O 1
ATOM 509 N N . ASP A 1 65 ? 12.866 18.171 -21.309 1.00 87.69 65 ASP A N 1
ATOM 510 C CA . ASP A 1 65 ? 11.935 18.296 -22.426 1.00 87.69 65 ASP A CA 1
ATOM 511 C C . ASP A 1 65 ? 11.977 17.061 -23.330 1.00 87.69 65 ASP A C 1
ATOM 513 O O . ASP A 1 65 ? 10.922 16.534 -23.685 1.00 87.69 65 ASP A O 1
ATOM 517 N N . ALA A 1 66 ? 13.162 16.508 -23.617 1.00 87.25 66 ALA A N 1
ATOM 518 C CA . ALA A 1 66 ? 13.259 15.259 -24.367 1.00 87.25 66 ALA A CA 1
ATOM 519 C C . ALA A 1 66 ? 12.569 14.096 -23.640 1.00 87.25 66 ALA A C 1
ATOM 521 O O . ALA A 1 66 ? 11.828 13.338 -24.265 1.00 87.25 66 ALA A O 1
ATOM 522 N N . LYS A 1 67 ? 12.742 13.979 -22.315 1.00 83.69 67 LYS A N 1
ATOM 523 C CA . LYS A 1 67 ? 12.063 12.948 -21.507 1.00 83.69 67 LYS A CA 1
ATOM 524 C C . LYS A 1 67 ? 10.541 13.073 -21.584 1.00 83.69 67 LYS A C 1
ATOM 526 O O . LYS A 1 67 ? 9.867 12.064 -21.780 1.00 83.69 67 LYS A O 1
ATOM 531 N N . LYS A 1 68 ? 10.000 14.294 -21.472 1.00 87.50 68 LYS A N 1
ATOM 532 C CA . LYS A 1 68 ? 8.554 14.553 -21.599 1.00 87.50 68 LYS A CA 1
ATOM 533 C C . LYS A 1 68 ? 8.031 14.176 -22.982 1.00 87.50 68 LYS A C 1
ATOM 535 O O . LYS A 1 68 ? 7.011 13.500 -23.079 1.00 87.50 68 LYS A O 1
ATOM 540 N N . HIS A 1 69 ? 8.736 14.571 -24.041 1.00 92.75 69 HIS A N 1
ATOM 541 C CA . HIS A 1 69 ? 8.335 14.244 -25.407 1.00 92.75 69 HIS A CA 1
ATOM 542 C C . HIS A 1 69 ? 8.379 12.736 -25.677 1.00 92.75 69 HIS A C 1
ATOM 544 O O . HIS A 1 69 ? 7.461 12.202 -26.293 1.00 92.75 69 HIS A O 1
ATOM 550 N N . TRP A 1 70 ? 9.386 12.022 -25.170 1.00 95.06 70 TRP A N 1
ATOM 551 C CA . TRP A 1 70 ? 9.446 10.566 -25.295 1.00 95.06 70 TRP A CA 1
ATOM 552 C C . TRP A 1 70 ? 8.381 9.837 -24.470 1.00 95.06 70 TRP A C 1
ATOM 554 O O . TRP A 1 70 ? 7.823 8.850 -24.947 1.00 95.06 70 TRP A O 1
ATOM 564 N N . ALA A 1 71 ? 8.052 10.322 -23.269 1.00 86.31 71 ALA A N 1
ATOM 565 C CA . ALA A 1 71 ? 6.924 9.796 -22.499 1.00 86.31 71 ALA A CA 1
ATOM 566 C C . ALA A 1 71 ? 5.609 9.970 -23.274 1.00 86.31 71 ALA A C 1
ATOM 568 O O . ALA A 1 71 ? 4.865 9.007 -23.456 1.00 86.31 71 ALA A O 1
ATOM 569 N N . ARG A 1 72 ? 5.386 11.163 -23.840 1.00 87.12 72 ARG A N 1
ATOM 570 C CA . ARG A 1 72 ? 4.214 11.441 -24.674 1.00 87.12 72 ARG A CA 1
ATOM 571 C C . ARG A 1 72 ? 4.170 10.582 -25.940 1.00 87.12 72 ARG A C 1
ATOM 573 O O . ARG A 1 72 ? 3.102 10.117 -26.323 1.00 87.12 72 ARG A O 1
ATOM 580 N N . TYR A 1 73 ? 5.313 10.341 -26.578 1.00 95.69 73 TYR A N 1
ATOM 581 C CA . TYR A 1 73 ? 5.419 9.442 -27.729 1.00 95.69 73 TYR A CA 1
ATOM 582 C C . TYR A 1 73 ? 4.956 8.017 -27.385 1.00 95.69 73 TYR A C 1
ATOM 584 O O . TYR A 1 73 ? 4.168 7.433 -28.130 1.00 95.69 73 TYR A O 1
ATOM 592 N N . ILE A 1 74 ? 5.405 7.475 -26.244 1.00 87.69 74 ILE A N 1
ATOM 593 C CA . ILE A 1 74 ? 4.994 6.146 -25.765 1.00 87.69 74 ILE A CA 1
ATOM 594 C C . ILE A 1 74 ? 3.476 6.095 -25.560 1.00 87.69 74 ILE A C 1
ATOM 596 O O . ILE A 1 74 ? 2.847 5.148 -26.025 1.00 87.69 74 ILE A O 1
ATOM 600 N N . GLU A 1 75 ? 2.890 7.107 -24.912 1.00 86.94 75 GLU A N 1
ATOM 601 C CA . GLU A 1 75 ? 1.436 7.188 -24.699 1.00 86.94 75 GLU A CA 1
ATOM 602 C C . GLU A 1 75 ? 0.668 7.134 -26.023 1.00 86.94 75 GLU A C 1
ATOM 604 O O . GLU A 1 75 ? -0.212 6.292 -26.186 1.00 86.94 75 GLU A O 1
ATOM 609 N N . ILE A 1 76 ? 1.042 7.979 -26.993 1.00 90.56 76 ILE A N 1
ATOM 610 C CA . ILE A 1 76 ? 0.377 8.041 -28.304 1.00 90.56 76 ILE A CA 1
ATOM 611 C C . ILE A 1 76 ? 0.431 6.676 -29.002 1.00 90.56 76 ILE A C 1
ATOM 613 O O . ILE A 1 76 ? -0.574 6.216 -29.543 1.00 90.56 76 ILE A O 1
ATOM 617 N N . ARG A 1 77 ? 1.590 6.005 -28.968 1.00 91.62 77 ARG A N 1
ATOM 618 C CA . ARG A 1 77 ? 1.762 4.679 -29.575 1.00 91.62 77 ARG A CA 1
ATOM 619 C C . ARG A 1 77 ? 0.910 3.615 -28.879 1.00 91.62 77 ARG A C 1
ATOM 621 O O . ARG A 1 77 ? 0.235 2.835 -29.546 1.00 91.62 77 ARG A O 1
ATOM 628 N N . GLN A 1 78 ? 0.915 3.591 -27.549 1.00 85.81 78 GLN A N 1
ATOM 629 C CA . GLN A 1 78 ? 0.137 2.628 -26.770 1.00 85.81 78 GLN A CA 1
ATOM 630 C C . GLN A 1 78 ? -1.372 2.824 -26.941 1.00 85.81 78 GLN A C 1
ATOM 632 O O . GLN A 1 78 ? -2.112 1.839 -26.976 1.00 85.81 78 GLN A O 1
ATOM 637 N N . ASP A 1 79 ? -1.833 4.068 -27.062 1.00 82.75 79 ASP A N 1
ATOM 638 C CA . ASP A 1 79 ? -3.237 4.382 -27.320 1.00 82.75 79 ASP A CA 1
ATOM 639 C C . ASP A 1 79 ? -3.666 3.908 -28.715 1.00 82.75 79 ASP A C 1
ATOM 641 O O . ASP A 1 79 ? -4.686 3.227 -28.825 1.00 82.75 79 ASP A O 1
ATOM 645 N N . GLY A 1 80 ? -2.852 4.163 -29.747 1.00 83.12 80 GLY A N 1
ATOM 646 C CA . GLY A 1 80 ? -3.101 3.695 -31.117 1.00 83.12 80 GLY A CA 1
ATOM 647 C C . GLY A 1 80 ? -3.160 2.170 -31.249 1.00 83.12 80 GLY A C 1
ATOM 648 O O . GLY A 1 80 ? -4.024 1.630 -31.942 1.00 83.12 80 GLY A O 1
ATOM 649 N N . MET A 1 81 ? -2.298 1.454 -30.519 1.00 82.25 81 MET A N 1
ATOM 650 C CA . MET A 1 81 ? -2.354 -0.010 -30.439 1.00 82.25 81 MET A CA 1
ATOM 651 C C . MET A 1 81 ? -3.601 -0.512 -29.706 1.00 82.25 81 MET A C 1
ATOM 653 O O . MET A 1 81 ? -4.161 -1.540 -30.076 1.00 82.25 81 MET A O 1
ATOM 657 N N . ARG A 1 82 ? -4.031 0.185 -28.647 1.00 82.06 82 ARG A N 1
ATOM 658 C CA . ARG A 1 82 ? -5.174 -0.221 -27.819 1.00 82.06 82 ARG A CA 1
ATOM 659 C C . ARG A 1 82 ? -6.509 -0.013 -28.524 1.00 82.06 82 ARG A C 1
ATOM 661 O O . ARG A 1 82 ? -7.422 -0.804 -28.305 1.00 82.06 82 ARG A O 1
ATOM 668 N N . SER A 1 83 ? -6.636 1.053 -29.313 1.00 79.94 83 SER A N 1
ATOM 669 C CA . SER A 1 83 ? -7.831 1.298 -30.124 1.00 79.94 83 SER A CA 1
ATOM 670 C C . SER A 1 83 ? -7.881 0.433 -31.386 1.00 79.94 83 SER A C 1
ATOM 672 O O . SER A 1 83 ? -8.933 0.366 -32.011 1.00 79.94 83 SER A O 1
ATOM 674 N N . GLU A 1 84 ? -6.773 -0.227 -31.748 1.00 81.12 84 GLU A N 1
ATOM 675 C CA . GLU A 1 84 ? -6.563 -0.929 -33.026 1.00 81.12 84 GLU A CA 1
ATOM 676 C C . GLU A 1 84 ? -6.670 -0.014 -34.266 1.00 81.12 84 GLU A C 1
ATOM 678 O O . GLU A 1 84 ? -6.640 -0.493 -35.398 1.00 81.12 84 GLU A O 1
ATOM 683 N N . GLU A 1 85 ? -6.754 1.308 -34.076 1.00 81.12 85 GLU A N 1
ATOM 684 C CA . GLU A 1 85 ? -6.901 2.287 -35.161 1.00 81.12 85 GLU A CA 1
ATOM 685 C C . GLU A 1 85 ? -5.552 2.693 -35.774 1.00 81.12 85 GLU A C 1
ATOM 687 O O . GLU A 1 85 ? -5.508 3.098 -36.934 1.00 81.12 85 GLU A O 1
ATOM 692 N N . ASP A 1 86 ? -4.453 2.578 -35.018 1.00 84.94 86 ASP A N 1
ATOM 693 C CA . ASP A 1 86 ? -3.114 3.016 -35.437 1.00 84.94 86 ASP A CA 1
ATOM 694 C C . ASP A 1 86 ? -2.030 2.017 -35.002 1.00 84.94 86 ASP A C 1
ATOM 696 O O . ASP A 1 86 ? -1.126 2.317 -34.220 1.00 84.94 86 ASP A O 1
ATOM 700 N N . ILE A 1 87 ? -2.144 0.788 -35.511 1.00 81.44 87 ILE A N 1
ATOM 701 C CA . ILE A 1 87 ? -1.223 -0.322 -35.209 1.00 81.44 87 ILE A CA 1
ATOM 702 C C . ILE A 1 87 ? 0.213 -0.012 -35.671 1.00 81.44 87 ILE A C 1
ATOM 704 O O . ILE A 1 87 ? 1.171 -0.402 -35.002 1.00 81.44 87 ILE A O 1
ATOM 708 N N . ASP A 1 88 ? 0.368 0.724 -36.777 1.00 87.94 88 ASP A N 1
ATOM 709 C CA . ASP A 1 88 ? 1.674 1.103 -37.337 1.00 87.94 88 ASP A CA 1
ATOM 710 C C . ASP A 1 88 ? 2.289 2.337 -36.629 1.00 87.94 88 ASP A C 1
ATOM 712 O O . ASP A 1 88 ? 3.429 2.712 -36.914 1.00 87.94 88 ASP A O 1
ATOM 716 N N . GLY A 1 89 ? 1.573 2.970 -35.688 1.00 90.81 89 GLY A N 1
ATOM 717 C CA . GLY A 1 89 ? 2.075 4.062 -34.846 1.00 90.81 89 GLY A CA 1
ATOM 718 C C . GLY A 1 89 ? 2.289 5.395 -35.573 1.00 90.81 89 GLY A C 1
ATOM 719 O O . GLY A 1 89 ? 3.184 6.165 -35.212 1.00 90.81 89 GLY A O 1
ATOM 720 N N . ARG A 1 90 ? 1.491 5.696 -36.600 1.00 92.94 90 ARG A N 1
ATOM 721 C CA . ARG A 1 90 ? 1.627 6.889 -37.452 1.00 92.94 90 ARG A CA 1
ATOM 722 C C . ARG A 1 90 ? 1.443 8.192 -36.695 1.00 92.94 90 ARG A C 1
ATOM 724 O O . ARG A 1 90 ? 2.171 9.152 -36.945 1.00 92.94 90 ARG A O 1
ATOM 731 N N . SER A 1 91 ? 0.536 8.219 -35.731 1.00 93.56 91 SER A N 1
ATOM 732 C CA . SER A 1 91 ? 0.311 9.378 -34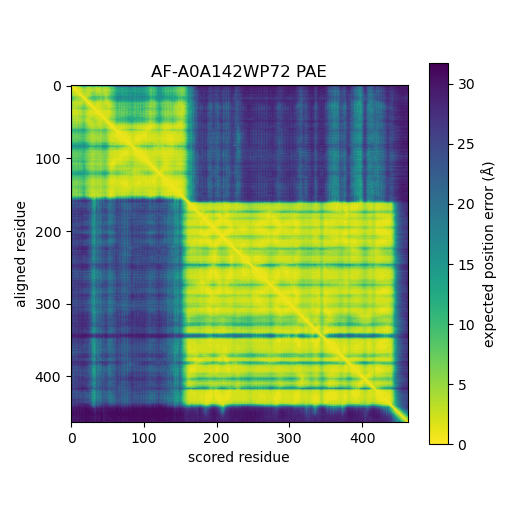.867 1.00 93.56 91 SER A CA 1
ATOM 733 C C . SER A 1 91 ? 1.548 9.677 -34.019 1.00 93.56 91 SER A C 1
ATOM 735 O O . SER A 1 91 ? 1.955 10.832 -33.884 1.00 93.56 91 SER A O 1
ATOM 737 N N . ALA A 1 92 ? 2.198 8.631 -33.501 1.00 94.44 92 ALA A N 1
ATOM 738 C CA . ALA A 1 92 ? 3.428 8.762 -32.728 1.00 94.44 92 ALA A CA 1
ATOM 739 C C . ALA A 1 92 ? 4.591 9.226 -33.620 1.00 94.44 92 ALA A C 1
ATOM 741 O O . ALA A 1 92 ? 5.343 10.123 -33.241 1.00 94.44 92 ALA A O 1
ATOM 742 N N . GLN A 1 93 ? 4.700 8.702 -34.844 1.00 95.69 93 GLN A N 1
ATOM 743 C CA . GLN A 1 93 ? 5.696 9.162 -35.815 1.00 95.69 93 GLN A CA 1
ATOM 744 C C . GLN A 1 93 ? 5.501 10.613 -36.254 1.00 95.69 93 GLN A C 1
ATOM 746 O O . GLN A 1 93 ? 6.482 11.342 -36.403 1.00 95.69 93 GLN A O 1
ATOM 751 N N . ALA A 1 94 ? 4.260 11.056 -36.470 1.00 95.75 94 ALA A N 1
ATOM 752 C CA . ALA A 1 94 ? 3.970 12.451 -36.791 1.00 95.75 94 ALA A CA 1
ATOM 753 C C . ALA A 1 94 ? 4.438 13.377 -35.658 1.00 95.75 94 ALA A C 1
ATOM 755 O O . ALA A 1 94 ? 5.132 14.361 -35.914 1.00 95.75 94 ALA A O 1
ATOM 756 N N . TYR A 1 95 ? 4.159 12.991 -34.409 1.00 96.69 95 TYR A N 1
ATOM 757 C CA . TYR A 1 95 ? 4.637 13.687 -33.216 1.00 96.69 95 TYR A CA 1
ATOM 758 C C . TYR A 1 95 ? 6.173 13.703 -33.119 1.00 96.69 95 TYR A C 1
ATOM 760 O O . TYR A 1 95 ? 6.780 14.740 -32.852 1.00 96.69 95 TYR A O 1
ATOM 768 N N . LEU A 1 96 ? 6.826 12.571 -33.403 1.00 96.94 96 LEU A N 1
ATOM 769 C CA . LEU A 1 96 ? 8.287 12.470 -33.439 1.00 96.94 96 LEU A CA 1
ATOM 770 C C . LEU A 1 96 ? 8.904 13.405 -34.487 1.00 96.94 96 LEU A C 1
ATOM 772 O O . LEU A 1 96 ? 9.914 14.050 -34.208 1.00 96.94 96 LEU A O 1
ATOM 776 N N . LYS A 1 97 ? 8.315 13.490 -35.687 1.00 96.88 97 LYS A N 1
ATOM 777 C CA . LYS A 1 97 ? 8.782 14.389 -36.756 1.00 96.88 97 LYS A CA 1
ATOM 778 C C . LYS A 1 97 ? 8.688 15.856 -36.328 1.00 96.88 97 LYS A C 1
ATOM 780 O O . LYS A 1 97 ? 9.613 16.618 -36.601 1.00 96.88 97 LYS A O 1
ATOM 785 N N . GLU A 1 98 ? 7.615 16.240 -35.636 1.00 97.69 98 GLU A N 1
ATOM 786 C CA . GLU A 1 98 ? 7.415 17.606 -35.133 1.00 97.69 98 GLU A CA 1
ATOM 787 C C . GLU A 1 98 ? 8.456 18.001 -34.070 1.00 97.69 98 GLU A C 1
ATOM 789 O O . GLU A 1 98 ? 8.970 19.120 -34.083 1.00 97.69 98 GLU A O 1
ATOM 794 N N . HIS A 1 99 ? 8.831 17.070 -33.188 1.00 97.12 99 HIS A N 1
ATOM 795 C CA . HIS A 1 99 ? 9.729 17.328 -32.052 1.00 97.12 99 HIS A CA 1
ATOM 796 C C . HIS A 1 99 ? 11.141 16.741 -32.214 1.00 97.12 99 HIS A C 1
ATOM 798 O O . HIS A 1 99 ? 11.901 16.645 -31.245 1.00 97.12 99 HIS A O 1
ATOM 804 N N . TRP A 1 100 ? 11.522 16.385 -33.445 1.00 96.69 100 TRP A N 1
ATOM 805 C CA . TRP A 1 100 ? 12.713 15.589 -33.755 1.00 96.69 100 TRP A CA 1
ATOM 806 C C . TRP A 1 100 ? 13.992 16.087 -33.077 1.00 96.69 100 TRP A C 1
ATOM 808 O O . TRP A 1 100 ? 14.719 15.297 -32.473 1.00 96.69 100 TRP A O 1
ATOM 818 N N . ALA A 1 101 ? 14.265 17.392 -33.185 1.00 95.88 101 ALA A N 1
ATOM 819 C CA . ALA A 1 101 ? 15.504 17.997 -32.706 1.00 95.88 101 ALA A CA 1
ATOM 820 C C . ALA A 1 101 ? 15.672 17.856 -31.187 1.00 95.88 101 ALA A C 1
ATOM 822 O O . ALA A 1 101 ? 16.743 17.467 -30.731 1.00 95.88 101 ALA A O 1
ATOM 823 N N . VAL A 1 102 ? 14.606 18.116 -30.422 1.00 95.88 102 VAL A N 1
ATOM 824 C CA . VAL A 1 102 ? 14.614 18.009 -28.955 1.00 95.88 102 VAL A CA 1
ATOM 825 C C . VAL A 1 102 ? 14.693 16.544 -28.535 1.00 95.88 102 VAL A C 1
ATOM 827 O O . VAL A 1 102 ? 15.482 16.186 -27.669 1.00 95.88 102 VAL A O 1
ATOM 830 N N . MET A 1 103 ? 13.930 15.668 -29.192 1.00 96.19 103 MET A N 1
ATOM 831 C CA . MET A 1 103 ? 13.875 14.245 -28.846 1.00 96.19 103 MET A CA 1
ATOM 832 C C . MET A 1 103 ? 15.193 13.500 -29.105 1.00 96.19 103 MET A C 1
ATOM 834 O O . MET A 1 103 ? 15.475 12.519 -28.422 1.00 96.19 103 MET A O 1
ATOM 838 N N . HIS A 1 104 ? 16.016 13.952 -30.053 1.00 96.19 104 HIS A N 1
ATOM 839 C CA . HIS A 1 104 ? 17.306 13.324 -30.372 1.00 96.19 104 HIS A CA 1
ATOM 840 C C . HIS A 1 104 ? 18.519 14.052 -29.773 1.00 96.19 104 HIS A C 1
ATOM 842 O O . HIS A 1 104 ? 19.652 13.595 -29.949 1.00 96.19 104 HIS A O 1
ATOM 848 N N . GLU A 1 105 ? 18.319 15.163 -29.064 1.00 93.56 105 GLU A N 1
ATOM 849 C CA . GLU A 1 105 ? 19.409 15.964 -28.507 1.00 93.56 105 GLU A CA 1
ATOM 850 C C . GLU A 1 105 ? 20.312 15.128 -27.584 1.00 93.56 105 GLU A C 1
ATOM 852 O O . GLU A 1 105 ? 19.840 14.420 -26.701 1.00 93.56 105 GLU A O 1
ATOM 857 N N . GLY A 1 106 ? 21.631 15.178 -27.798 1.00 92.00 106 GLY A N 1
ATOM 858 C CA . GLY A 1 106 ? 22.605 14.455 -26.967 1.00 92.00 106 GLY A CA 1
ATOM 859 C C . GLY A 1 106 ? 22.633 12.932 -27.158 1.00 92.00 106 GLY A C 1
ATOM 860 O O . GLY A 1 106 ? 23.437 12.253 -26.518 1.00 92.00 106 GLY A O 1
ATOM 861 N N . THR A 1 107 ? 21.813 12.384 -28.060 1.00 95.19 107 THR A N 1
ATOM 862 C CA . THR A 1 107 ? 21.757 10.938 -28.295 1.00 95.19 107 THR A CA 1
ATOM 863 C C . THR A 1 107 ? 23.015 10.437 -29.003 1.00 95.19 107 THR A C 1
ATOM 865 O O . THR A 1 107 ? 23.435 10.977 -30.026 1.00 95.19 107 THR A O 1
ATOM 868 N N . VAL A 1 108 ? 23.574 9.326 -28.518 1.00 96.00 108 VAL A N 1
ATOM 869 C CA . VAL A 1 108 ? 24.632 8.571 -29.205 1.00 96.00 108 VAL A CA 1
ATOM 870 C C . VAL A 1 108 ? 24.194 7.118 -29.327 1.00 96.00 108 VAL A C 1
ATOM 872 O O . VAL A 1 108 ? 23.895 6.472 -28.325 1.00 96.00 108 VAL A O 1
ATOM 875 N N . LEU A 1 109 ? 24.179 6.581 -30.546 1.00 94.06 109 LEU A N 1
ATOM 876 C CA . LEU A 1 109 ? 23.762 5.209 -30.849 1.00 94.06 109 LEU A CA 1
ATOM 877 C C . LEU A 1 109 ? 24.957 4.381 -31.318 1.00 94.06 109 LEU A C 1
ATOM 879 O O . LEU A 1 109 ? 25.809 4.876 -32.052 1.00 94.06 109 LEU A O 1
ATOM 883 N N . ALA A 1 110 ? 25.011 3.108 -30.929 1.00 93.12 110 ALA A N 1
ATOM 884 C CA . ALA A 1 110 ? 26.088 2.215 -31.357 1.00 93.12 110 ALA A CA 1
ATOM 885 C C . ALA A 1 110 ? 25.971 1.802 -32.831 1.00 93.12 110 ALA A C 1
ATOM 887 O O . ALA A 1 110 ? 26.986 1.612 -33.496 1.00 93.12 110 ALA A O 1
ATOM 888 N N . ASN A 1 111 ? 24.745 1.659 -33.341 1.00 91.81 111 ASN A N 1
ATOM 889 C CA . ASN A 1 111 ? 24.485 1.356 -34.744 1.00 91.81 111 ASN A CA 1
ATOM 890 C C . ASN A 1 111 ? 23.371 2.275 -35.282 1.00 91.81 111 ASN A C 1
ATOM 892 O O . ASN A 1 111 ? 22.211 2.084 -34.904 1.00 91.81 111 ASN A O 1
ATOM 896 N N . PRO A 1 112 ? 23.687 3.233 -36.174 1.00 91.44 112 PRO A N 1
ATOM 897 C CA . PRO A 1 112 ? 22.708 4.162 -36.735 1.00 91.44 112 PRO A CA 1
ATOM 898 C C . PRO A 1 112 ? 21.741 3.515 -37.743 1.00 91.44 112 PRO A C 1
ATOM 900 O O . PRO A 1 112 ? 20.849 4.191 -38.239 1.00 91.44 112 PRO A O 1
ATOM 903 N N . HIS A 1 113 ? 21.890 2.221 -38.044 1.00 92.12 113 HIS A N 1
ATOM 904 C CA . HIS A 1 113 ? 21.071 1.490 -39.017 1.00 92.12 113 HIS A CA 1
ATOM 905 C C . HIS A 1 113 ? 20.222 0.368 -38.391 1.00 92.12 113 HIS A C 1
ATOM 907 O O . HIS A 1 113 ? 19.682 -0.465 -39.112 1.00 92.12 113 HIS A O 1
ATOM 913 N N . ARG A 1 114 ? 20.116 0.294 -37.055 1.00 90.88 114 ARG A N 1
ATOM 914 C CA . ARG A 1 114 ? 19.354 -0.761 -36.357 1.00 90.88 114 ARG A CA 1
ATOM 915 C C . ARG A 1 114 ? 17.908 -0.333 -36.066 1.00 90.88 114 ARG A C 1
ATOM 917 O O . ARG A 1 114 ? 17.592 -0.001 -34.925 1.00 90.88 114 ARG A O 1
ATOM 924 N N . PHE A 1 115 ? 17.070 -0.348 -37.099 1.00 94.62 115 PHE A N 1
ATOM 925 C CA . PHE A 1 115 ? 15.625 -0.077 -37.051 1.00 94.62 115 PHE A CA 1
ATOM 926 C C . PHE A 1 115 ? 14.903 -0.744 -38.234 1.00 94.62 115 PHE A C 1
ATOM 928 O O . PHE A 1 115 ? 15.548 -1.203 -39.181 1.00 94.62 115 PHE A O 1
ATOM 935 N N . VAL A 1 116 ? 13.579 -0.838 -38.160 1.00 92.44 116 VAL A N 1
ATOM 936 C CA . VAL A 1 116 ? 12.706 -1.467 -39.155 1.00 92.44 116 VAL A CA 1
ATOM 937 C C . VAL A 1 116 ? 12.369 -0.458 -40.249 1.00 92.44 116 VAL A C 1
ATOM 939 O O . VAL A 1 116 ? 11.699 0.540 -40.016 1.00 92.44 116 VAL A O 1
ATOM 942 N N . THR A 1 117 ? 12.825 -0.736 -41.467 1.00 92.06 117 THR A N 1
ATOM 943 C CA . THR A 1 117 ? 12.570 0.108 -42.650 1.00 92.06 117 THR A CA 1
ATOM 944 C C . THR A 1 117 ? 11.526 -0.483 -43.589 1.00 92.06 117 THR A C 1
ATOM 946 O O . THR A 1 117 ? 11.256 0.099 -44.638 1.00 92.06 117 THR A O 1
ATOM 949 N N . ASP A 1 118 ? 10.938 -1.625 -43.217 1.00 92.44 118 ASP A N 1
ATOM 950 C CA . ASP A 1 118 ? 9.858 -2.240 -43.979 1.00 92.44 118 ASP A CA 1
ATOM 951 C C . ASP A 1 118 ? 8.703 -1.238 -44.144 1.00 92.44 118 ASP A C 1
ATOM 953 O O . ASP A 1 118 ? 8.420 -0.475 -43.214 1.00 92.44 118 ASP A O 1
ATOM 957 N N . PRO A 1 119 ? 8.053 -1.200 -45.316 1.00 89.44 119 PRO A N 1
ATOM 958 C CA . PRO A 1 119 ? 6.933 -0.303 -45.544 1.00 89.44 119 PRO A CA 1
ATOM 959 C C . PRO A 1 119 ? 5.715 -0.744 -44.722 1.00 89.44 119 PRO A C 1
ATOM 961 O O . PRO A 1 119 ? 5.378 -1.930 -44.686 1.00 89.44 119 PRO A O 1
ATOM 964 N N . GLY A 1 120 ? 5.042 0.218 -44.089 1.00 85.62 120 GLY A N 1
ATOM 965 C CA . GLY A 1 120 ? 3.736 0.014 -43.461 1.00 85.62 120 GLY A CA 1
ATOM 966 C C . GLY A 1 120 ? 2.600 0.005 -44.484 1.00 85.62 120 GLY A C 1
ATOM 967 O O . GLY A 1 120 ? 2.825 -0.018 -45.698 1.00 85.62 120 GLY A O 1
ATOM 968 N N . GLN A 1 121 ? 1.355 0.046 -44.004 1.00 83.88 121 GLN A N 1
ATOM 969 C CA . GLN A 1 121 ? 0.170 -0.031 -44.878 1.00 83.88 121 GLN A CA 1
ATOM 970 C C . GLN A 1 121 ? 0.068 1.116 -45.899 1.00 83.88 121 GLN A C 1
ATOM 972 O O . GLN A 1 121 ? -0.539 0.960 -46.957 1.00 83.88 121 GLN A O 1
ATOM 977 N N . ASP A 1 122 ? 0.675 2.258 -45.593 1.00 85.88 122 ASP A N 1
ATOM 978 C CA . ASP A 1 122 ? 0.735 3.458 -46.431 1.00 85.88 122 ASP A CA 1
ATOM 979 C C . ASP A 1 122 ? 1.962 3.508 -47.360 1.00 85.88 122 ASP A C 1
ATOM 981 O O . ASP A 1 122 ? 2.107 4.453 -48.134 1.00 85.88 122 ASP A O 1
ATOM 985 N N . GLY A 1 123 ? 2.833 2.493 -47.320 1.00 86.31 123 GLY A N 1
ATOM 986 C CA . GLY A 1 123 ? 4.060 2.431 -48.116 1.00 86.31 123 GLY A CA 1
ATOM 987 C C . GLY A 1 123 ? 5.248 3.200 -47.527 1.00 86.31 123 GLY A C 1
ATOM 988 O O . GLY A 1 123 ? 6.345 3.107 -48.078 1.00 86.31 123 GLY A O 1
ATOM 989 N N . GLU A 1 124 ? 5.065 3.913 -46.412 1.00 89.00 124 GLU A N 1
ATOM 990 C CA . GLU A 1 124 ? 6.137 4.629 -45.713 1.00 89.00 124 GLU A CA 1
ATOM 991 C C . GLU A 1 124 ? 6.886 3.701 -44.739 1.00 89.00 124 GLU A C 1
ATOM 993 O O . GLU A 1 124 ? 6.284 2.761 -44.203 1.00 89.00 124 GLU A O 1
ATOM 998 N N . PRO A 1 125 ? 8.183 3.946 -44.460 1.00 91.38 125 PRO A N 1
ATOM 999 C CA . PRO A 1 125 ? 8.949 3.138 -43.513 1.00 91.38 125 PRO A CA 1
ATOM 1000 C C . PRO A 1 125 ? 8.284 3.055 -42.133 1.00 91.38 125 PRO A C 1
ATOM 1002 O O . PRO A 1 125 ? 7.834 4.061 -41.582 1.00 91.38 125 PRO A O 1
ATOM 1005 N N . LEU A 1 126 ? 8.257 1.855 -41.549 1.00 92.44 126 LEU A N 1
ATOM 1006 C CA . LEU A 1 126 ? 7.700 1.622 -40.213 1.00 92.44 126 LEU A CA 1
ATOM 1007 C C . LEU A 1 126 ? 8.441 2.357 -39.096 1.00 92.44 126 LEU A C 1
ATOM 1009 O O . LEU A 1 126 ? 7.830 2.614 -38.067 1.00 92.44 126 LEU A O 1
ATOM 1013 N N . GLU A 1 127 ? 9.717 2.696 -39.280 1.00 95.69 127 GLU A N 1
ATOM 1014 C CA . GLU A 1 127 ? 10.515 3.473 -38.331 1.00 95.69 127 GLU A CA 1
ATOM 1015 C C . GLU A 1 127 ? 11.444 4.440 -39.081 1.00 95.69 127 GLU A C 1
ATOM 1017 O O . GLU A 1 127 ? 11.959 4.150 -40.164 1.00 95.69 127 GLU A O 1
ATOM 1022 N N . LEU A 1 128 ? 11.678 5.605 -38.485 1.00 94.44 128 LEU A N 1
ATOM 1023 C CA . LEU A 1 128 ? 12.487 6.703 -39.011 1.00 94.44 128 LEU A CA 1
ATOM 1024 C C . LEU A 1 128 ? 13.879 6.746 -38.377 1.00 94.44 128 LEU A C 1
ATOM 1026 O O . LEU A 1 128 ? 14.799 7.331 -38.954 1.00 94.44 128 LEU A O 1
ATOM 1030 N N . SER A 1 129 ? 14.046 6.187 -37.171 1.00 94.94 129 SER A N 1
ATOM 1031 C CA . SER A 1 129 ? 15.325 6.226 -36.459 1.00 94.94 129 SER A CA 1
ATOM 1032 C C . SER A 1 129 ? 15.586 5.003 -35.563 1.00 94.94 129 SER A C 1
ATOM 1034 O O . SER A 1 129 ? 14.661 4.369 -35.058 1.00 94.94 129 SER A O 1
ATOM 1036 N N . PRO A 1 130 ? 16.861 4.677 -35.273 1.00 95.12 130 PRO A N 1
ATOM 1037 C CA . PRO A 1 130 ? 17.198 3.634 -34.300 1.00 95.12 130 PRO A CA 1
ATOM 1038 C C . PRO A 1 130 ? 16.865 3.998 -32.856 1.00 95.12 130 PRO A C 1
ATOM 1040 O O . PRO A 1 130 ? 16.822 3.101 -32.014 1.00 95.12 130 PRO A O 1
ATOM 1043 N N . LEU A 1 131 ? 16.684 5.286 -32.546 1.00 96.06 131 LEU A N 1
ATOM 1044 C CA . LEU A 1 131 ? 16.202 5.701 -31.232 1.00 96.06 131 LEU A CA 1
ATOM 1045 C C . LEU A 1 131 ? 14.695 5.447 -31.133 1.00 96.06 131 LEU A C 1
ATOM 1047 O O . LEU A 1 131 ? 14.254 4.856 -30.153 1.00 96.06 131 LEU A O 1
ATOM 1051 N N . GLU A 1 132 ? 13.937 5.794 -32.177 1.00 97.00 132 GLU A N 1
ATOM 1052 C CA . GLU A 1 132 ? 12.516 5.456 -32.295 1.00 97.00 132 GLU A CA 1
ATOM 1053 C C . GLU A 1 132 ? 12.291 3.954 -32.121 1.00 97.00 132 GLU A C 1
ATOM 1055 O O . GLU A 1 132 ? 11.451 3.568 -31.317 1.00 97.00 132 GLU A O 1
ATOM 1060 N N . HIS A 1 133 ? 13.105 3.110 -32.767 1.00 96.50 133 HIS A N 1
ATOM 1061 C CA . HIS A 1 133 ? 13.032 1.656 -32.599 1.00 96.50 133 HIS A CA 1
ATOM 1062 C C . HIS A 1 133 ? 13.059 1.226 -31.127 1.00 96.50 133 HIS A C 1
ATOM 1064 O O . HIS A 1 133 ? 12.268 0.397 -30.680 1.00 96.50 133 HIS A O 1
ATOM 1070 N N . ILE A 1 134 ? 13.971 1.804 -30.344 1.00 95.75 134 ILE A N 1
ATOM 1071 C CA . ILE A 1 134 ? 14.103 1.481 -28.923 1.00 95.75 134 ILE A CA 1
ATOM 1072 C C . ILE A 1 134 ? 12.862 1.913 -28.136 1.00 95.75 134 ILE A C 1
ATOM 1074 O O . ILE A 1 134 ? 12.388 1.157 -27.288 1.00 95.75 134 ILE A O 1
ATOM 1078 N N . TYR A 1 135 ? 12.312 3.088 -28.433 1.00 95.06 135 TYR A N 1
ATOM 1079 C CA . TYR A 1 135 ? 11.094 3.573 -27.788 1.00 95.06 135 TYR A CA 1
ATOM 1080 C C . TYR A 1 135 ? 9.836 2.821 -28.235 1.00 95.06 135 TYR A C 1
ATOM 1082 O O . TYR A 1 135 ? 8.947 2.613 -27.413 1.00 95.06 135 TYR A O 1
ATOM 1090 N N . ASN A 1 136 ? 9.784 2.326 -29.473 1.00 95.75 136 ASN A N 1
ATOM 1091 C CA . ASN A 1 136 ? 8.743 1.409 -29.933 1.00 95.75 136 ASN A CA 1
ATOM 1092 C C . ASN A 1 136 ? 8.786 0.109 -29.128 1.00 95.75 136 ASN A C 1
ATOM 1094 O O . ASN A 1 136 ? 7.776 -0.312 -28.575 1.00 95.75 136 ASN A O 1
ATOM 1098 N N . VAL A 1 137 ? 9.969 -0.491 -28.957 1.00 92.50 137 VAL A N 1
ATOM 1099 C CA . VAL A 1 137 ? 10.127 -1.683 -28.108 1.00 92.50 137 VAL A CA 1
ATOM 1100 C C . VAL A 1 137 ? 9.717 -1.394 -26.662 1.00 92.50 137 VAL A C 1
ATOM 1102 O O . VAL A 1 137 ? 9.049 -2.226 -26.046 1.00 92.50 137 VAL A O 1
ATOM 1105 N N . ALA A 1 138 ? 10.087 -0.231 -26.117 1.00 87.44 138 ALA A N 1
ATOM 1106 C CA . ALA A 1 138 ? 9.687 0.172 -24.771 1.00 87.44 138 ALA A CA 1
ATOM 1107 C C . ALA A 1 138 ? 8.161 0.307 -24.638 1.00 87.44 138 ALA A C 1
ATOM 1109 O O . ALA A 1 138 ? 7.596 -0.172 -23.656 1.00 87.44 138 ALA A O 1
ATOM 1110 N N . ALA A 1 139 ? 7.499 0.918 -25.622 1.00 81.88 139 ALA A N 1
ATOM 1111 C CA . ALA A 1 139 ? 6.051 1.084 -25.647 1.00 81.88 139 ALA A CA 1
ATOM 1112 C C . ALA A 1 139 ? 5.317 -0.262 -25.761 1.00 81.88 139 ALA A C 1
ATOM 1114 O O . ALA A 1 139 ? 4.369 -0.503 -25.013 1.00 81.88 139 ALA A O 1
ATOM 1115 N N . ASP A 1 140 ? 5.794 -1.145 -26.641 1.00 88.25 140 ASP A N 1
ATOM 1116 C CA . ASP A 1 140 ? 5.107 -2.386 -27.016 1.00 88.25 140 ASP A CA 1
ATOM 1117 C C . ASP A 1 140 ? 5.380 -3.533 -26.032 1.00 88.25 140 ASP A C 1
ATOM 1119 O O . ASP A 1 140 ? 4.527 -4.389 -25.795 1.00 88.25 140 ASP A O 1
ATOM 1123 N N . ARG A 1 141 ? 6.608 -3.600 -25.501 1.00 80.88 141 ARG A N 1
ATOM 1124 C CA . ARG A 1 141 ? 7.130 -4.744 -24.726 1.00 80.88 141 ARG A CA 1
ATOM 1125 C C . ARG A 1 141 ? 7.736 -4.351 -23.380 1.00 80.88 141 ARG A C 1
ATOM 1127 O O . ARG A 1 141 ? 8.214 -5.225 -22.653 1.00 80.88 141 ARG A O 1
ATOM 1134 N N . GLY A 1 142 ? 7.730 -3.065 -23.042 1.00 80.56 142 GLY A N 1
ATOM 1135 C CA . GLY A 1 142 ? 8.246 -2.541 -21.782 1.00 80.56 142 GLY A CA 1
ATOM 1136 C C . GLY A 1 142 ? 9.764 -2.342 -21.748 1.00 80.56 142 GLY A C 1
ATOM 1137 O O . GLY A 1 142 ? 10.536 -2.984 -22.465 1.00 80.56 142 GLY A O 1
ATOM 1138 N N . TRP A 1 143 ? 10.198 -1.466 -20.837 1.00 83.44 143 TRP A N 1
ATOM 1139 C CA . TRP A 1 143 ? 11.610 -1.133 -20.614 1.00 83.44 143 TRP A CA 1
ATOM 1140 C C . TRP A 1 143 ? 12.473 -2.325 -20.195 1.00 83.44 143 TRP A C 1
ATOM 1142 O O . TRP A 1 143 ? 13.642 -2.372 -20.555 1.00 83.44 143 TRP A O 1
ATOM 1152 N N . ASP A 1 144 ? 11.907 -3.330 -19.524 1.00 76.69 144 ASP A N 1
ATOM 1153 C CA . ASP A 1 144 ? 12.650 -4.541 -19.144 1.00 76.69 144 ASP A CA 1
ATOM 1154 C C . ASP A 1 144 ? 13.194 -5.285 -20.377 1.00 76.69 144 ASP A C 1
ATOM 1156 O O . ASP A 1 144 ? 14.315 -5.800 -20.362 1.00 76.69 144 ASP A O 1
ATOM 1160 N N . THR A 1 145 ? 12.426 -5.290 -21.472 1.00 80.94 145 THR A N 1
ATOM 1161 C CA . THR A 1 145 ? 12.853 -5.864 -22.754 1.00 80.94 145 THR A CA 1
ATOM 1162 C C . THR A 1 145 ? 13.995 -5.050 -23.362 1.00 80.94 145 THR A C 1
ATOM 1164 O O . THR A 1 145 ? 14.968 -5.627 -23.849 1.00 80.94 145 THR A O 1
ATOM 1167 N N . VAL A 1 146 ? 13.913 -3.716 -23.305 1.00 87.44 146 VAL A N 1
ATOM 1168 C CA . VAL A 1 146 ? 14.977 -2.813 -23.779 1.00 87.44 146 VAL A CA 1
ATOM 1169 C C . VAL A 1 146 ? 16.268 -3.041 -22.993 1.00 87.44 146 VAL A C 1
ATOM 1171 O O . VAL A 1 146 ? 17.332 -3.254 -23.580 1.00 87.44 146 VAL A O 1
ATOM 1174 N N . ASP A 1 147 ? 16.173 -3.054 -21.669 1.00 85.62 147 ASP A N 1
ATOM 1175 C CA . ASP A 1 147 ? 17.308 -3.217 -20.766 1.00 85.62 147 ASP A CA 1
ATOM 1176 C C . ASP A 1 147 ? 18.026 -4.557 -20.998 1.00 85.62 147 ASP A C 1
ATOM 1178 O O . ASP A 1 147 ? 19.256 -4.609 -21.089 1.00 85.62 147 ASP A O 1
ATOM 1182 N N . CYS A 1 148 ? 17.263 -5.639 -21.170 1.00 81.25 148 CYS A N 1
ATOM 1183 C CA . CYS A 1 148 ? 17.786 -6.982 -21.412 1.00 81.25 148 CYS A CA 1
ATOM 1184 C C . CYS A 1 148 ? 18.367 -7.149 -22.829 1.00 81.25 148 CYS A C 1
ATOM 1186 O O . CYS A 1 148 ? 19.560 -7.417 -22.985 1.00 81.25 148 CYS A O 1
ATOM 1188 N N . GLU A 1 149 ? 17.545 -6.973 -23.866 1.00 84.69 149 GLU A N 1
ATOM 1189 C CA . GLU A 1 149 ? 17.880 -7.358 -25.248 1.00 84.69 149 GLU A CA 1
ATOM 1190 C C . GLU A 1 149 ? 18.698 -6.297 -25.999 1.00 84.69 149 GLU A C 1
ATOM 1192 O O . GLU A 1 149 ? 19.423 -6.607 -26.950 1.00 84.69 149 GLU A O 1
ATOM 1197 N N . TYR A 1 150 ? 18.590 -5.029 -25.596 1.00 89.19 150 TYR A N 1
ATOM 1198 C CA . TYR A 1 150 ? 19.167 -3.908 -26.339 1.00 89.19 150 TYR A CA 1
ATOM 1199 C C . TYR A 1 150 ? 20.282 -3.187 -25.585 1.00 89.19 150 TYR A C 1
ATOM 1201 O O . TYR A 1 150 ? 21.195 -2.660 -26.224 1.00 89.19 150 TYR A O 1
ATOM 1209 N N . GLN A 1 151 ? 20.253 -3.180 -24.251 1.00 90.44 151 GLN A N 1
ATOM 1210 C CA . GLN A 1 151 ? 21.280 -2.530 -23.429 1.00 90.44 151 GLN A CA 1
ATOM 1211 C C . GLN A 1 151 ? 22.245 -3.514 -22.749 1.00 90.44 151 GLN A C 1
ATOM 1213 O O . GLN A 1 151 ? 23.285 -3.079 -22.254 1.00 90.44 151 GLN A O 1
ATOM 1218 N N . ASN A 1 152 ? 21.957 -4.827 -22.748 1.00 87.62 152 ASN A N 1
ATOM 1219 C CA . ASN A 1 152 ? 22.718 -5.842 -21.998 1.00 87.62 152 ASN A CA 1
ATOM 1220 C C . ASN A 1 152 ? 22.860 -5.505 -20.498 1.00 87.62 152 ASN A C 1
ATOM 1222 O O . ASN A 1 152 ? 23.868 -5.817 -19.851 1.00 87.62 152 ASN A O 1
ATOM 1226 N N . ALA A 1 153 ? 21.837 -4.858 -19.949 1.00 83.81 153 ALA A N 1
ATOM 1227 C CA . ALA A 1 153 ? 21.763 -4.387 -18.578 1.00 83.81 153 ALA A CA 1
ATOM 1228 C C . ALA A 1 153 ? 20.434 -4.828 -17.941 1.00 83.81 153 ALA A C 1
ATOM 1230 O O . ALA A 1 153 ? 19.681 -3.975 -17.479 1.00 83.81 153 ALA A O 1
ATOM 1231 N N . PRO A 1 154 ? 20.117 -6.142 -17.912 1.00 78.50 154 PRO A N 1
ATOM 1232 C CA . PRO A 1 154 ? 18.868 -6.600 -17.320 1.00 78.50 154 PRO A CA 1
ATOM 1233 C C . PRO A 1 154 ? 18.795 -6.139 -15.867 1.00 78.50 154 PRO A C 1
ATOM 1235 O O . PRO A 1 154 ? 19.796 -6.192 -15.134 1.00 78.50 154 PRO A O 1
ATOM 1238 N N . LYS A 1 155 ? 17.598 -5.717 -15.456 1.00 70.44 155 LYS A N 1
ATOM 1239 C CA . LYS A 1 155 ? 17.321 -5.388 -14.061 1.00 70.44 155 LYS A CA 1
ATOM 1240 C C . LYS A 1 155 ? 17.664 -6.582 -13.177 1.00 70.44 155 LYS A C 1
ATOM 1242 O O . LYS A 1 155 ? 17.566 -7.741 -13.594 1.00 70.44 155 LYS A O 1
ATOM 1247 N N . ASP A 1 156 ? 18.093 -6.290 -11.955 1.00 59.25 156 ASP A N 1
ATOM 1248 C CA . ASP A 1 156 ? 18.273 -7.330 -10.954 1.00 59.25 156 ASP A CA 1
ATOM 1249 C C . ASP A 1 156 ? 16.967 -8.113 -10.829 1.00 59.25 156 ASP A C 1
ATOM 1251 O O . ASP A 1 156 ? 15.899 -7.524 -10.648 1.00 59.25 156 ASP A O 1
ATOM 1255 N N . GLU A 1 157 ? 17.048 -9.444 -10.911 1.00 53.00 157 GLU A N 1
ATOM 1256 C CA . GLU A 1 157 ? 15.943 -10.265 -10.438 1.00 53.00 157 GLU A CA 1
ATOM 1257 C C . GLU A 1 157 ? 15.688 -9.844 -8.994 1.00 53.00 157 GLU A C 1
ATOM 1259 O O . GLU A 1 157 ? 16.592 -9.915 -8.154 1.00 53.00 157 GLU A O 1
ATOM 1264 N N . ASP A 1 158 ? 14.472 -9.376 -8.709 1.00 50.75 158 ASP A N 1
ATOM 1265 C CA . ASP A 1 158 ? 14.027 -9.214 -7.337 1.00 50.75 158 ASP A CA 1
ATOM 1266 C C . ASP A 1 158 ? 14.284 -10.546 -6.640 1.00 50.75 158 ASP A C 1
ATOM 1268 O O . ASP A 1 158 ? 13.607 -11.538 -6.931 1.00 50.75 158 ASP A O 1
ATOM 1272 N N . GLN A 1 159 ? 15.297 -10.586 -5.759 1.00 46.91 159 GLN A N 1
ATOM 1273 C CA . GLN A 1 159 ? 15.523 -11.717 -4.863 1.00 46.91 159 GLN A CA 1
ATOM 1274 C C . GLN A 1 159 ? 14.160 -12.107 -4.342 1.00 46.91 159 GLN A C 1
ATOM 1276 O O . GLN A 1 159 ? 13.534 -11.234 -3.746 1.00 46.91 159 GLN A O 1
ATOM 1281 N N . ALA A 1 160 ? 13.716 -13.340 -4.637 1.00 54.78 160 ALA A N 1
ATOM 1282 C CA . ALA A 1 160 ? 12.331 -13.783 -4.509 1.00 54.78 160 ALA A CA 1
ATOM 1283 C C . ALA A 1 160 ? 11.650 -13.047 -3.360 1.00 54.78 160 ALA A C 1
ATOM 1285 O O . ALA A 1 160 ? 11.795 -13.428 -2.194 1.00 54.78 160 ALA A O 1
ATOM 1286 N N . SER A 1 161 ? 10.972 -11.941 -3.697 1.00 67.06 161 SER A N 1
ATOM 1287 C CA . SER A 1 161 ? 10.591 -10.964 -2.679 1.00 67.06 161 SER A CA 1
ATOM 1288 C C . SER A 1 161 ? 9.623 -11.606 -1.708 1.00 67.06 161 SER A C 1
ATOM 1290 O O . SER A 1 161 ? 9.422 -11.082 -0.628 1.00 67.06 161 SER A O 1
ATOM 1292 N N . GLY A 1 162 ? 9.037 -12.754 -2.080 1.00 75.81 162 GLY A N 1
ATOM 1293 C CA . GLY A 1 162 ? 8.011 -13.507 -1.378 1.00 75.81 162 GLY A CA 1
ATOM 1294 C C . GLY A 1 162 ? 6.712 -12.715 -1.262 1.00 75.81 162 GLY A C 1
ATOM 1295 O O . GLY A 1 162 ? 5.850 -13.093 -0.476 1.00 75.81 162 GLY A O 1
ATOM 1296 N N . ILE A 1 163 ? 6.604 -11.617 -2.015 1.00 88.44 163 ILE A N 1
ATOM 1297 C CA . ILE A 1 163 ? 5.364 -10.914 -2.299 1.00 88.44 163 ILE A CA 1
ATOM 1298 C C . ILE A 1 163 ? 4.777 -11.577 -3.552 1.00 88.44 163 ILE A C 1
ATOM 1300 O O . ILE A 1 163 ? 5.486 -11.698 -4.556 1.00 88.44 163 ILE A O 1
ATOM 1304 N N . PRO A 1 164 ? 3.522 -12.049 -3.524 1.00 89.06 164 PRO A N 1
ATOM 1305 C CA . PRO A 1 164 ? 2.870 -12.563 -4.722 1.00 89.06 164 PRO A CA 1
ATOM 1306 C C . PRO A 1 164 ? 2.768 -11.481 -5.797 1.00 89.06 164 PRO A C 1
ATOM 1308 O O . PRO A 1 164 ? 2.644 -10.300 -5.484 1.00 89.06 164 PRO A O 1
ATOM 1311 N N . LYS A 1 165 ? 2.787 -11.885 -7.069 1.00 90.25 165 LYS A N 1
ATOM 1312 C CA . LYS A 1 165 ? 2.597 -10.939 -8.172 1.00 90.25 165 LYS A CA 1
ATOM 1313 C C . LYS A 1 165 ? 1.195 -10.304 -8.123 1.00 90.25 165 LYS A C 1
ATOM 1315 O O . LYS A 1 165 ? 0.260 -10.988 -7.684 1.00 90.25 165 LYS A O 1
ATOM 1320 N N . PRO A 1 166 ? 1.013 -9.066 -8.618 1.00 90.75 166 PRO A N 1
ATOM 1321 C CA . PRO A 1 166 ? -0.295 -8.418 -8.626 1.00 90.75 166 PRO A CA 1
ATOM 1322 C C . PRO A 1 166 ? -1.392 -9.253 -9.310 1.00 90.75 166 PRO A C 1
ATOM 1324 O O . PRO A 1 166 ? -2.502 -9.335 -8.790 1.00 90.75 166 PRO A O 1
ATOM 1327 N N . GLU A 1 167 ? -1.089 -9.989 -10.391 1.00 90.56 167 GLU A N 1
ATOM 1328 C CA . GLU A 1 167 ? -2.072 -10.869 -11.056 1.00 90.56 167 GLU A CA 1
ATOM 1329 C C . GLU A 1 167 ? -2.585 -11.976 -10.126 1.00 90.56 167 GLU A C 1
ATOM 1331 O O . GLU A 1 167 ? -3.727 -12.419 -10.242 1.00 90.56 167 GLU A O 1
ATOM 1336 N N . VAL A 1 168 ? -1.723 -12.458 -9.225 1.00 92.00 168 VAL A N 1
ATOM 1337 C CA . VAL A 1 168 ? -2.072 -13.497 -8.254 1.00 92.00 168 VAL A CA 1
ATOM 1338 C C . VAL A 1 168 ? -2.946 -12.900 -7.162 1.00 92.00 168 VAL A C 1
ATOM 1340 O O . VAL A 1 168 ? -3.949 -13.511 -6.813 1.00 92.00 168 VAL A O 1
ATOM 1343 N N . ILE A 1 169 ? -2.599 -11.714 -6.649 1.00 94.94 169 ILE A N 1
ATOM 1344 C CA . ILE A 1 169 ? -3.360 -11.022 -5.597 1.00 94.94 169 ILE A CA 1
ATOM 1345 C C . ILE A 1 169 ? -4.756 -10.641 -6.090 1.00 94.94 169 ILE A C 1
ATOM 1347 O O . ILE A 1 169 ? -5.732 -10.932 -5.400 1.00 94.94 169 ILE A O 1
ATOM 1351 N N . ALA A 1 170 ? -4.864 -10.081 -7.297 1.00 93.50 170 ALA A N 1
ATOM 1352 C CA . ALA A 1 170 ? -6.136 -9.679 -7.896 1.00 93.50 170 ALA A CA 1
ATOM 1353 C C . ALA A 1 170 ? -7.122 -10.851 -8.061 1.00 93.50 170 ALA A C 1
ATOM 1355 O O . ALA A 1 170 ? -8.325 -10.637 -8.124 1.00 93.50 170 ALA A O 1
ATOM 1356 N N . LYS A 1 171 ? -6.627 -12.098 -8.096 1.00 92.81 171 LYS A N 1
ATOM 1357 C CA . LYS A 1 171 ? -7.441 -13.319 -8.212 1.00 92.81 171 LYS A CA 1
ATOM 1358 C C . LYS A 1 171 ? -7.754 -13.991 -6.870 1.00 92.81 171 LYS A C 1
ATOM 1360 O O . LYS A 1 171 ? -8.367 -15.057 -6.857 1.00 92.81 171 LYS A O 1
ATOM 1365 N N . ARG A 1 172 ? -7.375 -13.398 -5.730 1.00 93.62 172 ARG A N 1
ATOM 1366 C CA . ARG A 1 172 ? -7.649 -13.939 -4.379 1.00 93.62 172 ARG A CA 1
ATOM 1367 C C . ARG A 1 172 ? -9.068 -13.628 -3.912 1.00 93.62 172 ARG A C 1
ATOM 1369 O O . ARG A 1 172 ? -9.270 -13.023 -2.863 1.00 93.62 172 ARG A O 1
ATOM 1376 N N . LEU A 1 173 ? -10.027 -14.028 -4.726 1.00 92.88 173 LEU A N 1
ATOM 1377 C CA . LEU A 1 173 ? -11.423 -13.622 -4.670 1.00 92.88 173 LEU A CA 1
ATOM 1378 C C . LEU A 1 173 ? -12.267 -14.517 -3.767 1.00 92.88 173 LEU A C 1
ATOM 1380 O O . LEU A 1 173 ? -11.889 -15.638 -3.428 1.00 92.88 173 LEU A O 1
ATOM 1384 N N . THR A 1 174 ? -13.450 -14.040 -3.405 1.00 87.75 174 THR A N 1
ATOM 1385 C CA . THR A 1 174 ? -14.473 -14.859 -2.741 1.00 87.75 174 THR A CA 1
ATOM 1386 C C . THR A 1 174 ? -15.837 -14.582 -3.358 1.00 87.75 174 THR A C 1
ATOM 1388 O O . THR A 1 174 ? -15.981 -13.705 -4.192 1.00 87.75 174 THR A O 1
ATOM 1391 N N . VAL A 1 175 ? -16.875 -15.305 -2.954 1.00 86.12 175 VAL A N 1
ATOM 1392 C CA . VAL A 1 175 ? -18.220 -15.066 -3.499 1.00 86.12 175 VAL A CA 1
ATOM 1393 C C . VAL A 1 175 ? -18.913 -13.831 -2.909 1.00 86.12 175 VAL A C 1
ATOM 1395 O O . VAL A 1 175 ? -19.804 -13.277 -3.550 1.00 86.12 175 VAL A O 1
ATOM 1398 N N . ALA A 1 176 ? -18.499 -13.378 -1.721 1.00 89.12 176 ALA A N 1
ATOM 1399 C CA . ALA A 1 176 ? -19.148 -12.285 -1.005 1.00 89.12 176 ALA A CA 1
ATOM 1400 C C . ALA A 1 176 ? -18.929 -10.947 -1.726 1.00 89.12 176 ALA A C 1
ATOM 1402 O O . ALA A 1 176 ? -17.796 -10.591 -2.042 1.00 89.12 176 ALA A O 1
ATOM 1403 N N . GLY A 1 177 ? -20.005 -10.205 -1.993 1.00 92.94 177 GLY A N 1
ATOM 1404 C CA . GLY A 1 177 ? -19.936 -8.901 -2.659 1.00 92.94 177 GLY A CA 1
ATOM 1405 C C . GLY A 1 177 ? -19.257 -7.811 -1.820 1.00 92.94 177 GLY A C 1
ATOM 1406 O O . GLY A 1 177 ? -18.964 -7.996 -0.640 1.00 92.94 177 GLY A O 1
ATOM 1407 N N . ARG A 1 178 ? -19.040 -6.636 -2.427 1.00 95.62 178 ARG A N 1
ATOM 1408 C CA . ARG A 1 178 ? -18.540 -5.449 -1.710 1.00 95.62 178 ARG A CA 1
ATOM 1409 C C . ARG A 1 178 ? -19.447 -5.147 -0.513 1.00 95.62 178 ARG A C 1
ATOM 1411 O O . ARG A 1 178 ? -20.665 -5.234 -0.647 1.00 95.62 178 ARG A O 1
ATOM 1418 N N . TRP A 1 179 ? -18.852 -4.776 0.619 1.00 96.62 179 TRP A N 1
ATOM 1419 C CA . TRP A 1 179 ? -19.525 -4.478 1.895 1.00 96.62 179 TRP A CA 1
ATOM 1420 C C . TRP A 1 179 ? -20.196 -5.663 2.607 1.00 96.62 179 TRP A C 1
ATOM 1422 O O . TRP A 1 179 ? -20.663 -5.498 3.734 1.00 96.62 179 TRP A O 1
ATOM 1432 N N . VAL A 1 180 ? -20.195 -6.863 2.018 1.00 96.88 180 VAL A N 1
ATOM 1433 C CA . VAL A 1 180 ? -20.708 -8.069 2.678 1.00 96.88 180 VAL A CA 1
ATOM 1434 C C . VAL A 1 180 ? -19.660 -8.596 3.652 1.00 96.88 180 VAL A C 1
ATOM 1436 O O . VAL A 1 180 ? -18.505 -8.817 3.291 1.00 96.88 180 VAL A O 1
ATOM 1439 N N . VAL A 1 181 ? -20.060 -8.808 4.903 1.00 97.31 181 VAL A N 1
ATOM 1440 C CA . VAL A 1 181 ? -19.161 -9.288 5.955 1.00 97.31 181 VAL A CA 1
ATOM 1441 C C . VAL A 1 181 ? -19.142 -10.823 5.972 1.00 97.31 181 VAL A C 1
ATOM 1443 O O . VAL A 1 181 ? -20.193 -11.445 6.127 1.00 97.31 181 VAL A O 1
ATOM 1446 N N . PRO A 1 182 ? -17.980 -11.492 5.872 1.00 94.81 182 PRO A N 1
ATOM 1447 C CA . PRO A 1 182 ? -17.916 -12.943 6.038 1.00 94.81 182 PRO A CA 1
ATOM 1448 C C . PRO A 1 182 ? -18.412 -13.388 7.418 1.00 94.81 182 PRO A C 1
ATOM 1450 O O . PRO A 1 182 ? -18.019 -12.804 8.424 1.00 94.81 182 PRO A O 1
ATOM 1453 N N . ALA A 1 183 ? -19.171 -14.483 7.500 1.00 93.19 183 ALA A N 1
ATOM 1454 C CA . ALA A 1 183 ? -19.771 -14.955 8.760 1.00 93.19 183 ALA A CA 1
ATOM 1455 C C . ALA A 1 183 ? -18.761 -15.248 9.892 1.00 93.19 183 ALA A C 1
ATOM 1457 O O . ALA A 1 183 ? -19.083 -15.191 11.070 1.00 93.19 183 ALA A O 1
ATOM 1458 N N . LYS A 1 184 ? -17.507 -15.552 9.546 1.00 92.38 184 LYS A N 1
ATOM 1459 C CA . LYS A 1 184 ? -16.416 -15.805 10.504 1.00 92.38 184 LYS A CA 1
ATOM 1460 C C . LYS A 1 184 ? -15.773 -14.534 11.076 1.00 92.38 184 LYS A C 1
ATOM 1462 O O . LYS A 1 184 ? -14.849 -14.642 11.879 1.00 92.38 184 LYS A O 1
ATOM 1467 N N . THR A 1 185 ? -16.199 -13.352 10.633 1.00 96.19 185 THR A N 1
ATOM 1468 C CA . THR A 1 185 ? -15.600 -12.068 11.013 1.00 96.19 185 THR A CA 1
ATOM 1469 C C . THR A 1 185 ? -15.747 -11.817 12.505 1.00 96.19 185 THR A C 1
ATOM 1471 O O . THR A 1 185 ? -16.840 -11.831 13.055 1.00 96.19 185 THR A O 1
ATOM 1474 N N . GLN A 1 186 ? -14.631 -11.523 13.160 1.00 96.75 186 GLN A N 1
ATOM 1475 C CA . GLN A 1 186 ? -14.599 -11.112 14.561 1.00 96.75 186 GLN A CA 1
ATOM 1476 C C . GLN A 1 186 ? -14.564 -9.590 14.686 1.00 96.75 186 GLN A C 1
ATOM 1478 O O . GLN A 1 186 ? -15.193 -9.023 15.581 1.00 96.75 186 GLN A O 1
ATOM 1483 N N . LYS A 1 187 ? -13.815 -8.917 13.803 1.00 98.00 187 LYS A N 1
ATOM 1484 C CA . LYS A 1 187 ? -13.626 -7.463 13.828 1.00 98.00 187 LYS A CA 1
ATOM 1485 C C . LYS A 1 187 ? -13.615 -6.893 12.421 1.00 98.00 187 LYS A C 1
ATOM 1487 O O . LYS A 1 187 ? -12.996 -7.469 11.534 1.00 98.00 187 LYS A O 1
ATOM 1492 N N . VAL A 1 188 ? -14.244 -5.735 12.253 1.00 98.62 188 VAL A N 1
ATOM 1493 C CA . VAL A 1 188 ? -14.100 -4.907 11.054 1.00 98.62 188 VAL A CA 1
ATOM 1494 C C . VAL A 1 188 ? -13.323 -3.656 11.436 1.00 98.62 188 VAL A C 1
ATOM 1496 O O . VAL A 1 188 ? -13.673 -2.989 12.410 1.00 98.62 188 VAL A O 1
ATOM 1499 N N . THR A 1 189 ? -12.264 -3.343 10.703 1.00 98.81 189 THR A N 1
ATOM 1500 C CA . THR A 1 189 ? -11.445 -2.141 10.911 1.00 98.81 189 THR A CA 1
ATOM 1501 C C . THR A 1 189 ? -11.184 -1.451 9.584 1.00 98.81 189 THR A C 1
ATOM 1503 O O . THR A 1 189 ? -11.228 -2.080 8.525 1.00 98.81 189 THR A O 1
ATOM 1506 N N . VAL A 1 190 ? -10.920 -0.149 9.647 1.00 98.88 190 VAL A N 1
ATOM 1507 C CA . VAL A 1 190 ? -10.638 0.670 8.467 1.00 98.88 190 VAL A CA 1
ATOM 1508 C C . VAL A 1 190 ? -9.298 1.359 8.627 1.00 98.88 190 VAL A C 1
ATOM 1510 O O . VAL A 1 190 ? -8.981 1.828 9.718 1.00 98.88 190 VAL A O 1
ATOM 1513 N N . GLY A 1 191 ? -8.530 1.429 7.548 1.00 98.88 191 GLY A N 1
ATOM 1514 C CA . GLY A 1 191 ? -7.404 2.345 7.425 1.00 98.88 191 GLY A CA 1
ATOM 1515 C C . GLY A 1 191 ? -7.682 3.382 6.348 1.00 98.88 191 GLY A C 1
ATOM 1516 O O . GLY A 1 191 ? -8.324 3.066 5.344 1.00 98.88 191 GLY A O 1
ATOM 1517 N N . ILE A 1 192 ? -7.212 4.602 6.579 1.00 98.88 192 ILE A N 1
ATOM 1518 C CA . ILE A 1 192 ? -7.273 5.743 5.672 1.00 98.88 192 ILE A CA 1
ATOM 1519 C C . ILE A 1 192 ? -5.853 6.293 5.547 1.00 98.88 192 ILE A C 1
ATOM 1521 O O . ILE A 1 192 ? -5.235 6.610 6.561 1.00 98.88 192 ILE A O 1
ATOM 1525 N N . ASP A 1 193 ? -5.362 6.392 4.322 1.00 98.06 193 ASP A N 1
ATOM 1526 C CA . ASP A 1 193 ? -4.132 7.081 3.955 1.00 98.06 193 ASP A CA 1
ATOM 1527 C C . ASP A 1 193 ? -4.482 8.467 3.387 1.00 98.06 193 ASP A C 1
ATOM 1529 O O . ASP A 1 193 ? -5.412 8.602 2.581 1.00 98.06 193 ASP A O 1
ATOM 1533 N N . VAL A 1 194 ? -3.810 9.506 3.885 1.00 97.00 194 VAL A N 1
ATOM 1534 C CA . VAL A 1 194 ? -4.155 10.911 3.620 1.00 97.00 194 VAL A CA 1
ATOM 1535 C C . VAL A 1 194 ? -3.180 11.490 2.598 1.00 97.00 194 VAL A C 1
ATOM 1537 O O . VAL A 1 194 ? -1.987 11.591 2.870 1.00 97.00 194 VAL A O 1
ATOM 1540 N N . GLY A 1 195 ? -3.691 11.932 1.447 1.00 92.75 195 GLY A N 1
ATOM 1541 C CA . GLY A 1 195 ? -2.926 12.678 0.448 1.00 92.75 195 GLY A CA 1
ATOM 1542 C C . GLY A 1 195 ? -3.505 14.065 0.170 1.00 92.75 195 GLY A C 1
ATOM 1543 O O . GLY A 1 195 ? -4.650 14.350 0.515 1.00 92.75 195 GLY A O 1
ATOM 1544 N N . ASP A 1 196 ? -2.726 14.902 -0.523 1.00 86.31 196 ASP A N 1
ATOM 1545 C CA . ASP A 1 196 ? -3.109 16.282 -0.867 1.00 86.31 196 ASP A CA 1
ATOM 1546 C C . ASP A 1 196 ? -4.405 16.358 -1.696 1.00 86.31 196 ASP A C 1
ATOM 1548 O O . ASP A 1 196 ? -5.218 17.270 -1.544 1.00 86.31 196 ASP A O 1
ATOM 1552 N N . TYR A 1 197 ? -4.600 15.388 -2.594 1.00 92.25 197 TYR A N 1
ATOM 1553 C CA . TYR A 1 197 ? -5.675 15.404 -3.591 1.00 92.25 197 TYR A CA 1
ATOM 1554 C C . TYR A 1 197 ? -6.812 14.420 -3.301 1.00 92.25 197 TYR A C 1
ATOM 1556 O O . TYR A 1 197 ? -7.882 14.548 -3.898 1.00 92.25 197 TYR A O 1
ATOM 1564 N N . GLY A 1 198 ? -6.606 13.454 -2.402 1.00 96.12 198 GLY A N 1
ATOM 1565 C CA . GLY A 1 198 ? -7.546 12.366 -2.134 1.00 96.12 198 GLY A CA 1
ATOM 1566 C C . GLY A 1 198 ? -7.203 11.573 -0.872 1.00 96.12 198 GLY A C 1
ATOM 1567 O O . GLY A 1 198 ? -6.060 11.553 -0.420 1.00 96.12 198 GLY A O 1
ATOM 1568 N N . LEU A 1 199 ? -8.213 10.909 -0.313 1.00 98.19 199 LEU A N 1
ATOM 1569 C CA . LEU A 1 199 ? -8.128 10.020 0.842 1.00 98.19 199 LEU A CA 1
ATOM 1570 C C . LEU A 1 199 ? -8.327 8.575 0.383 1.00 98.19 199 LEU A C 1
ATOM 1572 O O . LEU A 1 199 ? -9.407 8.206 -0.084 1.00 98.19 199 LEU A O 1
ATOM 1576 N N . TRP A 1 200 ? -7.314 7.735 0.539 1.00 98.12 200 TRP A N 1
ATOM 1577 C CA . TRP A 1 200 ? -7.373 6.329 0.142 1.00 98.12 200 TRP A CA 1
ATOM 1578 C C . TRP A 1 200 ? -7.762 5.475 1.333 1.00 98.12 200 TRP A C 1
ATOM 1580 O O . TRP A 1 200 ? -7.238 5.655 2.424 1.00 98.12 200 TRP A O 1
ATOM 1590 N N . TRP A 1 201 ? -8.686 4.537 1.162 1.00 98.75 201 TRP A N 1
ATOM 1591 C CA . TRP A 1 201 ? -9.224 3.792 2.296 1.00 98.75 201 TRP A CA 1
ATOM 1592 C C . TRP A 1 201 ? -9.414 2.313 1.994 1.00 98.75 201 TRP A C 1
ATOM 1594 O O . TRP A 1 201 ? -9.736 1.920 0.872 1.00 98.75 201 TRP A O 1
ATOM 1604 N N . THR A 1 202 ? -9.255 1.496 3.037 1.00 98.88 202 THR A N 1
ATOM 1605 C CA . THR A 1 202 ? -9.434 0.042 2.992 1.00 98.88 202 THR A CA 1
ATOM 1606 C C . THR A 1 202 ? -10.194 -0.447 4.220 1.00 98.88 202 THR A C 1
ATOM 1608 O O . THR A 1 202 ? -9.841 -0.115 5.350 1.00 98.88 202 THR A O 1
ATOM 1611 N N . VAL A 1 203 ? -11.206 -1.288 4.006 1.00 98.88 203 VAL A N 1
ATOM 1612 C CA . VAL A 1 203 ? -12.030 -1.921 5.043 1.00 98.88 203 VAL A CA 1
ATOM 1613 C C . VAL A 1 203 ? -11.707 -3.409 5.103 1.00 98.88 203 VAL A C 1
ATOM 1615 O O . VAL A 1 203 ? -11.984 -4.163 4.166 1.00 98.88 203 VAL A O 1
ATOM 1618 N N . GLY A 1 204 ? -11.130 -3.836 6.223 1.00 98.44 204 GLY A N 1
ATOM 1619 C CA . GLY A 1 204 ? -10.781 -5.227 6.486 1.00 98.44 204 GLY A CA 1
ATOM 1620 C C . GLY A 1 204 ? -11.745 -5.878 7.473 1.00 98.44 204 GLY A C 1
ATOM 1621 O O . GLY A 1 204 ? -11.984 -5.349 8.557 1.00 98.44 204 GLY A O 1
ATOM 1622 N N . ALA A 1 205 ? -12.265 -7.046 7.110 1.00 98.12 205 ALA A N 1
ATOM 1623 C CA . ALA A 1 205 ? -12.943 -7.978 7.998 1.00 98.12 205 ALA A CA 1
ATOM 1624 C C . ALA A 1 205 ? -11.954 -9.068 8.428 1.00 98.12 205 ALA A C 1
ATOM 1626 O O . ALA A 1 205 ? -11.401 -9.777 7.590 1.00 98.12 205 ALA A O 1
ATOM 1627 N N . TRP A 1 206 ? -11.729 -9.204 9.730 1.00 97.81 206 TRP A N 1
ATOM 1628 C CA . TRP A 1 206 ? -10.661 -10.020 10.303 1.00 97.81 206 TRP A CA 1
ATOM 1629 C C . TRP A 1 206 ? -11.212 -11.090 11.234 1.00 97.81 206 TRP A C 1
ATOM 1631 O O . TRP A 1 206 ? -12.187 -10.869 11.958 1.00 97.81 206 TRP A O 1
ATOM 1641 N N . TRP A 1 207 ? -10.545 -12.236 11.259 1.00 94.56 207 TRP A N 1
ATOM 1642 C CA . TRP A 1 207 ? -10.794 -13.324 12.196 1.00 94.56 207 TRP A CA 1
ATOM 1643 C C . TRP A 1 207 ? -9.468 -13.895 12.709 1.00 94.56 207 TRP A C 1
ATOM 1645 O O . TRP A 1 207 ? -8.412 -13.269 12.591 1.00 94.56 207 TRP A O 1
ATOM 1655 N N . THR A 1 208 ? -9.519 -15.058 13.355 1.00 90.81 208 THR A N 1
ATOM 1656 C CA . THR A 1 208 ? -8.362 -15.691 13.993 1.00 90.81 208 THR A CA 1
ATOM 1657 C C . THR A 1 208 ? -7.136 -15.755 13.078 1.00 90.81 208 THR A C 1
ATOM 1659 O O . THR A 1 208 ? -7.244 -16.012 11.882 1.00 90.81 208 THR A O 1
ATOM 1662 N N . HIS A 1 209 ? -5.951 -15.543 13.663 1.00 89.94 209 HIS A N 1
ATOM 1663 C CA . HIS A 1 209 ? -4.655 -15.601 12.973 1.00 89.94 209 HIS A CA 1
ATOM 1664 C C . HIS A 1 209 ? -4.445 -14.521 11.907 1.00 89.94 209 HIS A C 1
ATOM 1666 O O . HIS A 1 209 ? -3.699 -14.744 10.957 1.00 89.94 209 HIS A O 1
ATOM 1672 N N . PHE A 1 210 ? -5.110 -13.368 12.057 1.00 93.00 210 PHE A N 1
ATOM 1673 C CA . PHE A 1 210 ? -5.117 -12.280 11.071 1.00 93.00 210 PHE A CA 1
ATOM 1674 C C . PHE A 1 210 ? -5.594 -12.694 9.677 1.00 93.00 210 PHE A C 1
ATOM 1676 O O . PHE A 1 210 ? -5.468 -11.917 8.731 1.00 93.00 210 PHE A O 1
ATOM 1683 N N . ALA A 1 211 ? -6.189 -13.878 9.530 1.00 93.50 211 ALA A N 1
ATOM 1684 C CA . ALA A 1 211 ? -6.903 -14.167 8.309 1.00 93.50 211 ALA A CA 1
ATOM 1685 C C . ALA A 1 211 ? -8.062 -13.190 8.164 1.00 93.50 211 ALA A C 1
ATOM 1687 O O . ALA A 1 211 ? -8.663 -12.730 9.143 1.00 93.50 211 ALA A O 1
ATOM 1688 N N . GLY A 1 212 ? -8.332 -12.841 6.918 1.00 95.50 212 GLY A N 1
ATOM 1689 C CA . GLY A 1 212 ? -9.197 -11.720 6.654 1.00 95.50 212 GLY A CA 1
ATOM 1690 C C . GLY A 1 212 ? -9.691 -11.656 5.229 1.00 95.50 212 GLY A C 1
ATOM 1691 O O . GLY A 1 212 ? -9.287 -12.406 4.330 1.00 95.50 212 GLY A O 1
ATOM 1692 N N . GLN A 1 213 ? -10.575 -10.700 5.040 1.00 97.38 213 GLN A N 1
ATOM 1693 C CA . GLN A 1 213 ? -11.024 -10.257 3.747 1.00 97.38 213 GLN A CA 1
ATOM 1694 C C . GLN A 1 213 ? -11.020 -8.737 3.717 1.00 97.38 213 GLN A C 1
ATOM 1696 O O . GLN A 1 213 ? -11.581 -8.097 4.603 1.00 97.38 213 GLN A O 1
ATOM 1701 N N . VAL A 1 214 ? -10.434 -8.160 2.674 1.00 98.31 214 VAL A N 1
ATOM 1702 C CA . VAL A 1 214 ? -10.737 -6.780 2.304 1.00 98.31 214 VAL A CA 1
ATOM 1703 C C . VAL A 1 214 ? -12.145 -6.787 1.717 1.00 98.31 214 VAL A C 1
ATOM 1705 O O . VAL A 1 214 ? -12.350 -7.359 0.649 1.00 98.31 214 VAL A O 1
ATOM 1708 N N . ILE A 1 215 ? -13.114 -6.213 2.435 1.00 98.06 215 ILE A N 1
ATOM 1709 C CA . ILE A 1 215 ? -14.543 -6.227 2.061 1.00 98.06 215 ILE A CA 1
ATOM 1710 C C . ILE A 1 215 ? -14.958 -4.991 1.259 1.00 98.06 215 ILE A C 1
ATOM 1712 O O . ILE A 1 215 ? -15.982 -4.997 0.579 1.00 98.06 215 ILE A O 1
ATOM 1716 N N . ALA A 1 216 ? -14.164 -3.926 1.334 1.00 98.06 216 ALA A N 1
ATOM 1717 C CA . ALA A 1 216 ? -14.297 -2.732 0.518 1.00 98.06 216 ALA A CA 1
ATOM 1718 C C . ALA A 1 216 ? -12.985 -1.942 0.554 1.00 98.06 216 ALA A C 1
ATOM 1720 O O . ALA A 1 216 ? -12.237 -2.002 1.526 1.00 98.06 216 ALA A O 1
ATOM 1721 N N . TYR A 1 217 ? -12.725 -1.182 -0.498 1.00 98.25 217 TYR A N 1
ATOM 1722 C CA . TYR A 1 217 ? -11.681 -0.163 -0.551 1.00 98.25 217 TYR A CA 1
ATOM 1723 C C . TYR A 1 217 ? -12.116 0.916 -1.546 1.00 98.25 217 TYR A C 1
ATOM 1725 O O . TYR A 1 217 ? -13.096 0.723 -2.283 1.00 98.25 217 TYR A O 1
ATOM 1733 N N . GLY A 1 218 ? -11.410 2.039 -1.565 1.00 96.88 218 GLY A N 1
ATOM 1734 C CA . GLY A 1 218 ? -11.657 3.115 -2.516 1.00 96.88 218 GLY A CA 1
ATOM 1735 C C . GLY A 1 218 ? -10.750 4.320 -2.307 1.00 96.88 218 GLY A C 1
ATOM 1736 O O . GLY A 1 218 ? -9.817 4.282 -1.504 1.00 96.88 218 GLY A O 1
ATOM 1737 N N . CYS A 1 219 ? -11.058 5.380 -3.045 1.00 97.31 219 CYS A N 1
ATOM 1738 C CA . CYS A 1 219 ? -10.507 6.717 -2.877 1.00 97.31 219 CYS A CA 1
ATOM 1739 C C . CYS A 1 219 ? -11.682 7.686 -2.678 1.00 97.31 219 CYS A C 1
ATOM 1741 O O . CYS A 1 219 ? -12.765 7.462 -3.229 1.00 97.31 219 CYS A O 1
ATOM 1743 N N . TRP A 1 220 ? -11.494 8.706 -1.846 1.00 97.69 220 TRP A N 1
ATOM 1744 C CA . TRP A 1 220 ? -12.409 9.828 -1.699 1.00 97.69 220 TRP A CA 1
ATOM 1745 C C . TRP A 1 220 ? -11.694 11.122 -2.115 1.00 97.69 220 TRP A C 1
ATOM 1747 O O . TRP A 1 220 ? -10.610 11.379 -1.598 1.00 97.69 220 TRP A O 1
ATOM 1757 N N . PRO A 1 221 ? -12.276 11.969 -2.976 1.00 97.25 221 PRO A N 1
ATOM 1758 C CA . PRO A 1 221 ? -13.568 11.794 -3.640 1.00 97.25 221 PRO A CA 1
ATOM 1759 C C . PRO A 1 221 ? -13.640 10.556 -4.543 1.00 97.25 221 PRO A C 1
ATOM 1761 O O . PRO A 1 221 ? -12.612 10.018 -4.950 1.00 97.25 221 PRO A O 1
ATOM 1764 N N . GLU A 1 222 ? -14.853 10.079 -4.829 1.00 94.00 222 GLU A N 1
ATOM 1765 C CA . GLU A 1 222 ? -15.038 8.925 -5.715 1.00 94.00 222 GLU A CA 1
ATOM 1766 C C . GLU A 1 222 ? -14.601 9.274 -7.143 1.00 94.00 222 GLU A C 1
ATOM 1768 O O . GLU A 1 222 ? -14.988 10.303 -7.696 1.00 94.00 222 GLU A O 1
ATOM 1773 N N . GLN A 1 223 ? -13.782 8.403 -7.730 1.00 91.00 223 GLN A N 1
ATOM 1774 C CA . GLN A 1 223 ? -13.203 8.595 -9.054 1.00 91.00 223 GLN A CA 1
ATOM 1775 C C . GLN A 1 223 ? -14.056 7.885 -10.108 1.00 91.00 223 GLN A C 1
ATOM 1777 O O . GLN A 1 223 ? -14.475 6.744 -9.922 1.00 91.00 223 GLN A O 1
ATOM 1782 N N . SER A 1 224 ? -14.297 8.548 -11.242 1.00 80.06 224 SER A N 1
ATOM 1783 C CA . SER A 1 224 ? -15.118 7.991 -12.333 1.00 80.06 224 SER A CA 1
ATOM 1784 C C . SER A 1 224 ? -14.429 6.846 -13.088 1.00 80.06 224 SER A C 1
ATOM 1786 O O . SER A 1 224 ? -15.089 5.994 -13.690 1.00 80.06 224 SER A O 1
ATOM 1788 N N . ARG A 1 225 ? -13.093 6.821 -13.066 1.00 77.75 225 ARG A N 1
ATOM 1789 C CA . ARG A 1 225 ? -12.272 5.819 -13.747 1.00 77.75 225 ARG A CA 1
ATOM 1790 C C . ARG A 1 225 ? -12.063 4.600 -12.856 1.00 77.75 225 ARG A C 1
ATOM 1792 O O . ARG A 1 225 ? -11.884 4.714 -11.650 1.00 77.75 225 ARG A O 1
ATOM 1799 N N . ARG A 1 226 ? -12.013 3.421 -13.480 1.00 73.44 226 ARG A N 1
ATOM 1800 C CA . ARG A 1 226 ? -11.683 2.161 -12.787 1.00 73.44 226 ARG A CA 1
ATOM 1801 C C . ARG A 1 226 ? -10.207 2.042 -12.420 1.00 73.44 226 ARG A C 1
ATOM 1803 O O . ARG A 1 226 ? -9.890 1.333 -11.480 1.00 73.44 226 ARG A O 1
ATOM 1810 N N . PHE A 1 227 ? -9.341 2.689 -13.195 1.00 81.38 227 PHE A N 1
ATOM 1811 C CA . PHE A 1 227 ? -7.905 2.768 -12.971 1.00 81.38 227 PHE A CA 1
ATOM 1812 C C . PHE A 1 227 ? -7.507 4.238 -13.067 1.00 81.38 227 PHE A C 1
ATOM 1814 O O . PHE A 1 227 ? -7.903 4.924 -14.013 1.00 81.38 227 PHE A O 1
ATOM 1821 N N . PHE A 1 228 ? -6.778 4.717 -12.071 1.00 84.31 228 PHE A N 1
ATOM 1822 C CA . PHE A 1 228 ? -6.328 6.098 -11.960 1.00 84.31 228 PHE A CA 1
ATOM 1823 C C . PHE A 1 228 ? -5.071 6.148 -11.098 1.00 84.31 228 PHE A C 1
ATOM 1825 O O . PHE A 1 228 ? -4.888 5.319 -10.209 1.00 84.31 228 PHE A O 1
ATOM 1832 N N . THR A 1 229 ? -4.213 7.123 -11.340 1.00 86.12 229 THR A N 1
ATOM 1833 C CA . THR A 1 229 ? -3.074 7.378 -10.457 1.00 86.12 229 THR A CA 1
ATOM 1834 C C . THR A 1 229 ? -3.352 8.548 -9.524 1.00 86.12 229 THR A C 1
ATOM 1836 O O . THR A 1 229 ? -4.272 9.340 -9.755 1.00 86.12 229 THR A O 1
ATOM 1839 N N . LYS A 1 230 ? -2.542 8.705 -8.474 1.00 86.00 230 LYS A N 1
ATOM 1840 C CA . LYS A 1 230 ? -2.617 9.863 -7.568 1.00 86.00 230 LYS A CA 1
ATOM 1841 C C . LYS A 1 230 ? -2.503 11.201 -8.310 1.00 86.00 230 LYS A C 1
ATOM 1843 O O . LYS A 1 230 ? -3.164 12.165 -7.934 1.00 86.00 230 LYS A O 1
ATOM 1848 N N . ALA A 1 231 ? -1.702 11.246 -9.377 1.00 84.44 231 ALA A N 1
ATOM 1849 C CA . ALA A 1 231 ? -1.514 12.428 -10.221 1.00 84.44 231 ALA A CA 1
ATOM 1850 C C . ALA A 1 231 ? -2.726 12.743 -11.119 1.00 84.44 231 ALA A C 1
ATOM 1852 O O . ALA A 1 231 ? -2.868 13.869 -11.588 1.00 84.44 231 ALA A O 1
ATOM 1853 N N . GLU A 1 232 ? -3.601 11.764 -11.351 1.00 85.31 232 GLU A N 1
ATOM 1854 C CA . GLU A 1 232 ? -4.761 11.866 -12.241 1.00 85.31 232 GLU A CA 1
ATOM 1855 C C . GLU A 1 232 ? -6.087 11.943 -11.478 1.00 85.31 232 GLU A C 1
ATOM 1857 O O . GLU A 1 232 ? -7.142 11.721 -12.072 1.00 85.31 232 GLU A O 1
ATOM 1862 N N . LEU A 1 233 ? -6.065 12.207 -10.168 1.00 87.00 233 LEU A N 1
ATOM 1863 C CA . LEU A 1 233 ? -7.292 12.295 -9.380 1.00 87.00 233 LEU A CA 1
ATOM 1864 C C . LEU A 1 233 ? -8.196 13.415 -9.916 1.00 87.00 233 LEU A C 1
ATOM 1866 O O . LEU A 1 233 ? -7.826 14.586 -9.958 1.00 87.00 233 LEU A O 1
ATOM 1870 N N . THR A 1 234 ? -9.403 13.033 -10.323 1.00 89.75 234 THR A N 1
ATOM 1871 C CA . THR A 1 234 ? -10.470 13.915 -10.782 1.00 89.75 234 THR A CA 1
ATOM 1872 C C . THR A 1 234 ? -11.845 13.302 -10.443 1.00 89.75 234 THR A C 1
ATOM 1874 O O . THR A 1 234 ? -12.240 12.276 -11.014 1.00 89.75 234 THR A O 1
ATOM 1877 N N . PRO A 1 235 ? -12.617 13.926 -9.531 1.00 94.25 235 PRO A N 1
ATOM 1878 C CA . PRO A 1 235 ? -12.329 15.184 -8.828 1.00 94.25 235 PRO A CA 1
ATOM 1879 C C . PRO A 1 235 ? -11.344 15.018 -7.654 1.00 94.25 235 PRO A C 1
ATOM 1881 O O . PRO A 1 235 ? -11.234 13.939 -7.069 1.00 94.25 235 PRO A O 1
ATOM 1884 N N . THR A 1 236 ? -10.660 16.104 -7.285 1.00 96.19 236 THR A N 1
ATOM 1885 C CA . THR A 1 236 ? -9.803 16.188 -6.086 1.00 96.19 236 THR A CA 1
ATOM 1886 C C . THR A 1 236 ? -10.576 16.690 -4.861 1.00 96.19 236 THR A C 1
ATOM 1888 O O . THR A 1 236 ? -11.660 17.265 -4.987 1.00 96.19 236 THR A O 1
ATOM 1891 N N . ILE A 1 237 ? -10.008 16.533 -3.657 1.00 96.75 237 ILE A N 1
ATOM 1892 C CA . ILE A 1 237 ? -10.547 17.119 -2.410 1.00 96.75 237 ILE A CA 1
ATOM 1893 C C . ILE A 1 237 ? -10.841 18.612 -2.590 1.00 96.75 237 ILE A C 1
ATOM 1895 O O . ILE A 1 237 ? -11.911 19.084 -2.207 1.00 96.75 237 ILE A O 1
ATOM 1899 N N . LYS A 1 238 ? -9.902 19.338 -3.203 1.00 96.00 238 LYS A N 1
ATOM 1900 C CA . LYS A 1 238 ? -10.016 20.769 -3.481 1.00 96.00 238 LYS A CA 1
ATOM 1901 C C . LYS A 1 238 ? -11.226 21.080 -4.368 1.00 96.00 238 LYS A C 1
ATOM 1903 O O . LYS A 1 238 ? -11.984 21.992 -4.046 1.00 96.00 238 LYS A O 1
ATOM 1908 N N . ASP A 1 239 ? -11.431 20.313 -5.439 1.00 95.25 239 ASP A N 1
ATOM 1909 C CA . ASP A 1 239 ? -12.543 20.532 -6.375 1.00 95.25 239 ASP A CA 1
ATOM 1910 C C . ASP A 1 239 ? -13.896 20.348 -5.682 1.00 95.25 239 ASP A C 1
ATOM 1912 O O . ASP A 1 239 ? -14.783 21.197 -5.793 1.00 95.25 239 ASP A O 1
ATOM 1916 N N . VAL A 1 240 ? -14.044 19.264 -4.912 1.00 96.56 240 VAL A N 1
ATOM 1917 C CA . VAL A 1 240 ? -15.297 18.976 -4.199 1.00 96.56 240 VAL A CA 1
ATOM 1918 C C . VAL A 1 240 ? -15.521 19.977 -3.064 1.00 96.56 240 VAL A C 1
ATOM 1920 O O . VAL A 1 240 ? -16.650 20.421 -2.856 1.00 96.56 240 VAL A O 1
ATOM 1923 N N . TYR A 1 241 ? -14.463 20.392 -2.360 1.00 96.69 241 TYR A N 1
ATOM 1924 C CA . TYR A 1 241 ? -14.560 21.437 -1.340 1.00 96.69 241 TYR A CA 1
ATOM 1925 C C . TYR A 1 241 ? -15.066 22.751 -1.947 1.00 96.69 241 TYR A C 1
ATOM 1927 O O . TYR A 1 241 ? -16.045 23.319 -1.461 1.00 96.69 241 TYR A O 1
ATOM 1935 N N . ALA A 1 242 ? -14.448 23.209 -3.040 1.00 95.94 242 ALA A N 1
ATOM 1936 C CA . ALA A 1 242 ? -14.843 24.436 -3.723 1.00 95.94 242 ALA A CA 1
ATOM 1937 C C . ALA A 1 242 ? -16.278 24.358 -4.265 1.00 95.94 242 ALA A C 1
ATOM 1939 O O . ALA A 1 242 ? -17.021 25.335 -4.171 1.00 95.94 242 ALA A O 1
ATOM 1940 N N . GLN A 1 243 ? -16.704 23.194 -4.766 1.00 94.88 243 GLN A N 1
ATOM 1941 C CA . GLN A 1 243 ? -18.078 22.973 -5.218 1.00 94.88 243 GLN A CA 1
ATOM 1942 C C . GLN A 1 243 ? -19.105 23.125 -4.083 1.00 94.88 243 GLN A C 1
ATOM 1944 O O . GLN A 1 243 ? -20.190 23.657 -4.311 1.00 94.88 243 GLN A O 1
ATOM 1949 N N . VAL A 1 244 ? -18.784 22.660 -2.872 1.00 96.12 244 VAL A N 1
ATOM 1950 C CA . VAL A 1 244 ? -19.697 22.707 -1.717 1.00 96.12 244 VAL A CA 1
ATOM 1951 C C . VAL A 1 244 ? -19.700 24.079 -1.040 1.00 96.12 244 VAL A C 1
ATOM 1953 O O . VAL A 1 244 ? -20.760 24.567 -0.653 1.00 96.12 244 VAL A O 1
ATOM 1956 N N . HIS A 1 245 ? -18.531 24.706 -0.894 1.00 94.69 245 HIS A N 1
ATOM 1957 C CA . HIS A 1 245 ? -18.360 25.934 -0.104 1.00 94.69 245 HIS A CA 1
ATOM 1958 C C . HIS A 1 245 ? -18.268 27.213 -0.946 1.00 94.69 245 HIS A C 1
ATOM 1960 O O . HIS A 1 245 ? -18.260 28.311 -0.393 1.00 94.69 245 HIS A O 1
ATOM 1966 N N . GLY A 1 246 ? -18.199 27.099 -2.274 1.00 91.69 246 GLY A N 1
ATOM 1967 C CA . GLY A 1 246 ? -18.096 28.231 -3.203 1.00 91.69 246 GLY A CA 1
ATOM 1968 C C . GLY A 1 246 ? -16.729 28.926 -3.226 1.00 91.69 246 GLY A C 1
ATOM 1969 O O . GLY A 1 246 ? -16.581 29.941 -3.905 1.00 91.69 246 GLY A O 1
ATOM 1970 N N . ALA A 1 247 ? -15.740 28.413 -2.490 1.00 86.69 247 ALA A N 1
ATOM 1971 C CA . ALA A 1 247 ? -14.373 28.923 -2.432 1.00 86.69 247 ALA A CA 1
ATOM 1972 C C . ALA A 1 247 ? -13.401 27.842 -1.934 1.00 86.69 247 ALA A C 1
ATOM 1974 O O . ALA A 1 247 ? -13.808 26.856 -1.320 1.00 86.69 247 ALA A O 1
ATOM 1975 N N . GLU A 1 248 ? -12.108 28.052 -2.171 1.00 84.94 248 GLU A N 1
ATOM 1976 C CA . GLU A 1 248 ? -11.037 27.223 -1.613 1.00 84.94 248 GLU A CA 1
ATOM 1977 C C . GLU A 1 248 ? -10.724 27.613 -0.159 1.00 84.94 248 GLU A C 1
ATOM 1979 O O . GLU A 1 248 ? -10.976 28.743 0.267 1.00 84.94 248 GLU A O 1
ATOM 1984 N N . ALA A 1 249 ? -10.137 26.684 0.596 1.00 87.62 249 ALA A N 1
ATOM 1985 C CA . ALA A 1 249 ? -9.621 26.922 1.942 1.00 87.62 249 ALA A CA 1
ATOM 1986 C C . ALA A 1 249 ? -8.159 26.460 2.060 1.00 87.62 249 ALA A C 1
ATOM 1988 O O . ALA A 1 249 ? -7.574 25.952 1.104 1.00 87.62 249 ALA A O 1
ATOM 1989 N N . ALA A 1 250 ? -7.558 26.651 3.237 1.00 89.94 250 ALA A N 1
ATOM 1990 C CA . ALA A 1 250 ? -6.257 26.068 3.551 1.00 89.94 250 ALA A CA 1
ATOM 1991 C C . ALA A 1 250 ? -6.323 24.525 3.540 1.00 89.94 250 ALA A C 1
ATOM 1993 O O . ALA A 1 250 ? -7.381 23.942 3.792 1.00 89.94 250 ALA A O 1
ATOM 1994 N N . GLY A 1 251 ? -5.194 23.874 3.233 1.00 86.94 251 GLY A N 1
ATOM 1995 C CA . GLY A 1 251 ? -5.105 22.415 3.079 1.00 86.94 251 GLY A CA 1
ATOM 1996 C C . GLY A 1 251 ? -5.620 21.647 4.297 1.00 86.94 251 GLY A C 1
ATOM 1997 O O . GLY A 1 251 ? -6.485 20.785 4.160 1.00 86.94 251 GLY A O 1
ATOM 1998 N N . ASP A 1 252 ? -5.192 22.043 5.493 1.00 90.62 252 ASP A N 1
ATOM 1999 C CA . ASP A 1 252 ? -5.607 21.456 6.770 1.00 90.62 252 ASP A CA 1
ATOM 2000 C C . ASP A 1 252 ? -7.132 21.485 6.988 1.00 90.62 252 ASP A C 1
ATOM 2002 O O . ASP A 1 252 ? -7.727 20.481 7.391 1.00 90.62 252 ASP A O 1
ATOM 2006 N N . ALA A 1 253 ? -7.790 22.602 6.669 1.00 93.19 253 ALA A N 1
ATOM 2007 C CA . ALA A 1 253 ? -9.240 22.751 6.758 1.00 93.19 253 ALA A CA 1
ATOM 2008 C C . ALA A 1 253 ? -9.977 21.873 5.734 1.00 93.19 253 ALA A C 1
ATOM 2010 O O . ALA A 1 253 ? -10.994 21.254 6.066 1.00 93.19 253 ALA A O 1
ATOM 2011 N N . MET A 1 254 ? -9.456 21.779 4.505 1.00 95.31 254 MET A N 1
ATOM 2012 C CA . MET A 1 254 ? -10.024 20.910 3.471 1.00 95.31 254 MET A CA 1
ATOM 2013 C C . MET A 1 254 ? -9.892 19.430 3.847 1.00 95.31 254 MET A C 1
ATOM 2015 O O . MET A 1 254 ? -10.867 18.690 3.716 1.00 95.31 254 MET A O 1
ATOM 2019 N N . ILE A 1 255 ? -8.740 19.009 4.383 1.00 96.69 255 ILE A N 1
ATOM 2020 C CA . ILE A 1 255 ? -8.526 17.642 4.877 1.00 96.69 255 ILE A CA 1
ATOM 2021 C C . ILE A 1 255 ? -9.433 17.335 6.068 1.00 96.69 255 ILE A C 1
ATOM 2023 O O . ILE A 1 255 ? -10.074 16.285 6.084 1.00 96.69 255 ILE A O 1
ATOM 2027 N N . PHE A 1 256 ? -9.550 18.242 7.041 1.00 96.69 256 PHE A N 1
ATOM 2028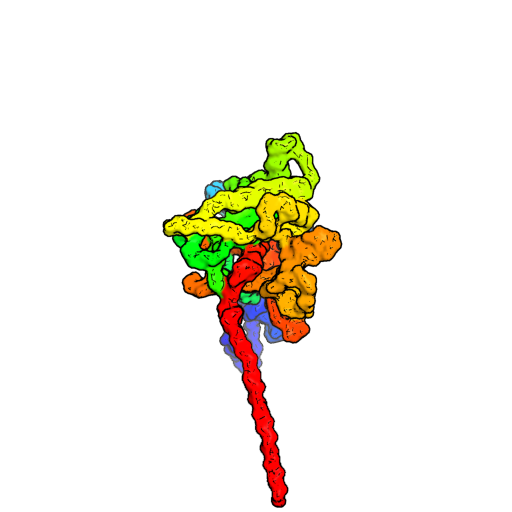 C CA . PHE A 1 256 ? -10.463 18.063 8.173 1.00 96.69 256 PHE A CA 1
ATOM 2029 C C . PHE A 1 256 ? -11.904 17.824 7.697 1.00 96.69 256 PHE A C 1
ATOM 2031 O O . PHE A 1 256 ? -12.578 16.901 8.160 1.00 96.69 256 PHE A O 1
ATOM 2038 N N . TRP A 1 257 ? -12.379 18.637 6.750 1.00 96.88 257 TRP A N 1
ATOM 2039 C CA . TRP A 1 257 ? -13.717 18.494 6.182 1.00 96.88 257 TRP A CA 1
ATOM 2040 C C . TRP A 1 257 ? -13.878 17.188 5.390 1.00 96.88 257 TRP A C 1
ATOM 2042 O O . TRP A 1 257 ? -14.863 16.473 5.591 1.00 96.88 257 TRP A O 1
ATOM 2052 N N . ALA A 1 258 ? -12.901 16.850 4.545 1.00 97.94 258 ALA A N 1
ATOM 2053 C CA . ALA A 1 258 ? -12.867 15.621 3.755 1.00 97.94 258 ALA A CA 1
ATOM 2054 C C . ALA A 1 258 ? -12.923 14.364 4.634 1.00 97.94 258 ALA A C 1
ATOM 2056 O O . ALA A 1 258 ? -13.689 13.440 4.356 1.00 97.94 258 ALA A O 1
ATOM 2057 N N . LEU A 1 259 ? -12.163 14.351 5.735 1.00 98.44 259 LEU A N 1
ATOM 2058 C CA . LEU A 1 259 ? -12.204 13.282 6.731 1.00 98.44 259 LEU A CA 1
ATOM 2059 C C . LEU A 1 259 ? -13.600 13.143 7.336 1.00 98.44 259 LEU A C 1
ATOM 2061 O O . LEU A 1 259 ? -14.069 12.020 7.494 1.00 98.44 259 LEU A O 1
ATOM 2065 N N . GLY A 1 260 ? -14.292 14.251 7.612 1.00 97.88 260 GLY A N 1
ATOM 2066 C CA . GLY A 1 260 ? -15.690 14.226 8.047 1.00 97.88 260 GLY A CA 1
ATOM 2067 C C . GLY A 1 260 ? -16.597 13.509 7.051 1.00 97.88 260 GLY A C 1
ATOM 2068 O O . GLY A 1 260 ? -17.293 12.570 7.432 1.00 97.88 260 GLY A O 1
ATOM 2069 N N . GLN A 1 261 ? -16.524 13.886 5.769 1.00 98.12 261 GLN A N 1
ATOM 2070 C CA . GLN A 1 261 ? -17.334 13.271 4.711 1.00 98.12 261 GLN A CA 1
ATOM 2071 C C . GLN A 1 261 ? -17.063 11.766 4.581 1.00 98.12 261 GLN A C 1
ATOM 2073 O O . GLN A 1 261 ? -17.992 10.957 4.568 1.00 98.12 261 GLN A O 1
ATOM 2078 N N . LEU A 1 262 ? -15.786 11.380 4.504 1.00 98.62 262 LEU A N 1
ATOM 2079 C CA . LEU A 1 262 ? -15.400 9.984 4.326 1.00 98.62 262 LEU A CA 1
ATOM 2080 C C . LEU A 1 262 ? -15.722 9.141 5.566 1.00 98.62 262 LEU A C 1
ATOM 2082 O O . LEU A 1 262 ? -16.238 8.032 5.440 1.00 98.62 262 LEU A O 1
ATOM 2086 N N . VAL A 1 263 ? -15.431 9.634 6.769 1.00 98.44 263 VAL A N 1
ATOM 2087 C CA . VAL A 1 263 ? -15.649 8.864 7.998 1.00 98.44 263 VAL A CA 1
ATOM 2088 C C . VAL A 1 263 ? -17.134 8.673 8.287 1.00 98.44 263 VAL A C 1
ATOM 2090 O O . VAL A 1 263 ? -17.501 7.567 8.682 1.00 98.44 263 VAL A O 1
ATOM 2093 N N . ASP A 1 264 ? -17.988 9.672 8.047 1.00 97.50 264 ASP A N 1
ATOM 2094 C CA . ASP A 1 264 ? -19.439 9.484 8.159 1.00 97.50 264 ASP A CA 1
ATOM 2095 C C . ASP A 1 264 ? -19.938 8.471 7.117 1.00 97.50 264 ASP A C 1
ATOM 2097 O O . ASP A 1 264 ? -20.624 7.514 7.481 1.00 97.50 264 ASP A O 1
ATOM 2101 N N . TYR A 1 265 ? -19.494 8.583 5.855 1.00 97.62 265 TYR A N 1
ATOM 2102 C CA . TYR A 1 265 ? -19.809 7.596 4.815 1.00 97.62 265 TYR A CA 1
ATOM 2103 C C . TYR A 1 265 ? -19.427 6.170 5.227 1.00 97.62 265 TYR A C 1
ATOM 2105 O O . TYR A 1 265 ? -20.213 5.247 5.020 1.00 97.62 265 TYR A O 1
ATOM 2113 N N . LEU A 1 266 ? -18.234 5.976 5.799 1.00 98.00 266 LEU A N 1
ATOM 2114 C CA . LEU A 1 266 ? -17.741 4.672 6.246 1.00 98.00 266 LEU A CA 1
ATOM 2115 C C . LEU A 1 266 ? -18.506 4.157 7.469 1.00 98.00 266 LEU A C 1
ATOM 2117 O O . LEU A 1 266 ? -18.859 2.979 7.519 1.00 98.00 266 LEU A O 1
ATOM 2121 N N . ALA A 1 267 ? -18.747 5.018 8.460 1.00 95.38 267 ALA A N 1
ATOM 2122 C CA . ALA A 1 267 ? -19.432 4.662 9.700 1.00 95.38 267 ALA A CA 1
ATOM 2123 C C . ALA A 1 267 ? -20.891 4.245 9.466 1.00 95.38 267 ALA A C 1
ATOM 2125 O O . ALA A 1 267 ? -21.397 3.395 10.203 1.00 95.38 267 ALA A O 1
ATOM 2126 N N . ASP A 1 268 ? -21.528 4.794 8.431 1.00 95.25 268 ASP A N 1
ATOM 2127 C CA . ASP A 1 268 ? -22.921 4.520 8.079 1.00 95.25 268 ASP A CA 1
ATOM 2128 C C . ASP A 1 268 ? -23.090 3.305 7.141 1.00 95.25 268 ASP A C 1
ATOM 2130 O O . ASP A 1 268 ? -24.220 2.911 6.836 1.00 95.25 268 ASP A O 1
ATOM 2134 N N . GLN A 1 269 ? -21.999 2.658 6.701 1.00 96.44 269 GLN A N 1
ATOM 2135 C CA . GLN A 1 269 ? -22.094 1.487 5.822 1.00 96.44 269 GLN A CA 1
ATOM 2136 C C . GLN A 1 269 ? -22.835 0.317 6.489 1.00 96.44 269 GLN A C 1
ATOM 2138 O O . GLN A 1 269 ? -22.513 -0.065 7.622 1.00 96.44 269 GLN A O 1
ATOM 2143 N N . PRO A 1 270 ? -23.787 -0.330 5.786 1.00 94.69 270 PRO A N 1
ATOM 2144 C CA . PRO A 1 270 ? -24.501 -1.485 6.307 1.00 94.69 270 PRO A CA 1
ATOM 2145 C C . PRO A 1 270 ? -23.599 -2.723 6.287 1.00 94.69 270 PRO A C 1
ATOM 2147 O O . PRO A 1 270 ? -23.545 -3.471 5.315 1.00 94.69 270 PRO A O 1
ATOM 2150 N N . LEU A 1 271 ? -22.900 -2.960 7.393 1.00 97.25 271 LEU A N 1
ATOM 2151 C CA . LEU A 1 271 ? -22.052 -4.134 7.564 1.00 97.25 271 LEU A CA 1
ATOM 2152 C C . LEU A 1 271 ? -22.886 -5.321 8.045 1.00 97.25 271 LEU A C 1
ATOM 2154 O O . LEU A 1 271 ? -23.145 -5.473 9.240 1.00 97.25 271 LEU A O 1
ATOM 2158 N N . VAL A 1 272 ? -23.314 -6.160 7.104 1.00 96.94 272 VAL A N 1
ATOM 2159 C CA . VAL A 1 272 ? -24.106 -7.363 7.382 1.00 96.94 272 VAL A CA 1
ATOM 2160 C C . VAL A 1 272 ? -23.487 -8.602 6.755 1.00 96.94 272 VAL A C 1
ATOM 2162 O O . VAL A 1 272 ? -22.875 -8.537 5.687 1.00 96.94 272 VAL A O 1
ATOM 2165 N N . THR A 1 273 ? -23.646 -9.740 7.423 1.00 94.56 273 THR A N 1
ATOM 2166 C CA . THR A 1 273 ? -23.308 -11.041 6.846 1.00 94.56 273 THR A CA 1
ATOM 2167 C C . THR A 1 273 ? -24.375 -11.505 5.859 1.00 94.56 273 THR A C 1
ATOM 2169 O O . THR A 1 273 ? -25.494 -10.990 5.844 1.00 94.56 273 THR A O 1
ATOM 2172 N N . GLU A 1 274 ? -24.065 -12.533 5.065 1.00 87.81 274 GLU A N 1
ATOM 2173 C CA . GLU A 1 274 ? -25.036 -13.185 4.167 1.00 87.81 274 GLU A CA 1
ATOM 2174 C C . GLU A 1 274 ? -26.262 -13.740 4.916 1.00 87.81 274 GLU A C 1
ATOM 2176 O O . GLU A 1 274 ? -27.345 -13.850 4.347 1.00 87.81 274 GLU A O 1
ATOM 2181 N N . THR A 1 275 ? -26.114 -14.053 6.208 1.00 89.94 275 THR A N 1
ATOM 2182 C CA . THR A 1 275 ? -27.200 -14.529 7.077 1.00 89.94 275 THR A CA 1
ATOM 2183 C C . THR A 1 275 ? -27.926 -13.398 7.813 1.00 89.94 275 THR A C 1
ATOM 2185 O O . THR A 1 275 ? -28.825 -13.669 8.606 1.00 89.94 275 THR A O 1
ATOM 2188 N N . GLY A 1 276 ? -27.547 -12.136 7.581 1.00 91.06 276 GLY A N 1
ATOM 2189 C CA . GLY A 1 276 ? -28.169 -10.952 8.179 1.00 91.06 276 GLY A CA 1
ATOM 2190 C C . GLY A 1 276 ? -27.632 -10.545 9.557 1.00 91.06 276 GLY A C 1
ATOM 2191 O O . GLY A 1 276 ? -28.218 -9.670 10.198 1.00 91.06 276 GLY A O 1
ATOM 2192 N N . GLU A 1 277 ? -26.531 -11.136 10.031 1.00 95.19 277 GLU A N 1
ATOM 2193 C CA . GLU A 1 277 ? -25.879 -10.704 11.275 1.00 95.19 277 GLU A CA 1
ATOM 2194 C C . GLU A 1 277 ? -25.223 -9.334 11.074 1.00 95.19 277 GLU A C 1
ATOM 2196 O O . GLU A 1 277 ? -24.516 -9.110 10.093 1.00 95.19 277 GLU A O 1
ATOM 2201 N N . ARG A 1 278 ? -25.463 -8.402 12.001 1.00 96.31 278 ARG A N 1
ATOM 2202 C CA . ARG A 1 278 ? -24.938 -7.034 11.924 1.00 96.31 278 ARG A CA 1
ATOM 2203 C C . ARG A 1 278 ? -23.568 -6.931 12.582 1.00 96.31 278 ARG A C 1
ATOM 2205 O O . ARG A 1 278 ? -23.399 -7.292 13.743 1.00 96.31 278 ARG A O 1
ATOM 2212 N N . HIS A 1 279 ? -22.636 -6.309 11.875 1.00 97.12 279 HIS A N 1
ATOM 2213 C CA . HIS A 1 279 ? -21.344 -5.879 12.389 1.00 97.12 279 HIS A CA 1
ATOM 2214 C C . HIS A 1 279 ? -21.270 -4.351 12.460 1.00 97.12 279 HIS A C 1
ATOM 2216 O O . HIS A 1 279 ? -22.130 -3.626 11.964 1.00 97.12 279 HIS A O 1
ATOM 2222 N N . ARG A 1 280 ? -20.211 -3.855 13.099 1.00 95.62 280 ARG A N 1
ATOM 2223 C CA . ARG A 1 280 ? -19.842 -2.439 13.106 1.00 95.62 280 ARG A CA 1
ATOM 2224 C C . ARG A 1 280 ? -18.342 -2.300 12.911 1.00 95.62 280 ARG A C 1
ATOM 2226 O O . ARG A 1 280 ? -17.588 -3.200 13.292 1.00 95.62 280 ARG A O 1
ATOM 2233 N N . ILE A 1 281 ? -17.919 -1.149 12.406 1.00 98.38 281 ILE A N 1
ATOM 2234 C CA . ILE A 1 281 ? -16.507 -0.776 12.403 1.00 98.38 281 ILE A CA 1
ATOM 2235 C C . ILE A 1 281 ? -16.048 -0.618 13.856 1.00 98.38 281 ILE A C 1
ATOM 2237 O O . ILE A 1 281 ? -16.648 0.118 14.639 1.00 98.38 281 ILE A O 1
ATOM 2241 N N . ALA A 1 282 ? -14.999 -1.343 14.229 1.00 98.00 282 ALA A N 1
ATOM 2242 C CA . ALA A 1 282 ? -14.421 -1.292 15.564 1.00 98.00 282 ALA A CA 1
ATOM 2243 C C . ALA A 1 282 ? -13.535 -0.052 15.742 1.00 98.00 282 ALA A C 1
ATOM 2245 O O . ALA A 1 282 ? -13.619 0.609 16.777 1.00 98.00 282 ALA A O 1
ATOM 2246 N N . ARG A 1 283 ? -12.712 0.261 14.730 1.00 98.31 283 ARG A N 1
ATOM 2247 C CA . ARG A 1 283 ? -11.825 1.433 14.662 1.00 98.31 283 ARG A CA 1
ATOM 2248 C C . ARG A 1 283 ? -11.597 1.867 13.216 1.00 98.31 283 ARG A C 1
ATOM 2250 O O . ARG A 1 283 ? -11.565 1.021 12.319 1.00 98.31 283 ARG A O 1
ATOM 2257 N N . ILE A 1 284 ? -11.360 3.161 13.042 1.00 98.75 284 ILE A N 1
ATOM 2258 C CA . ILE A 1 284 ? -10.898 3.802 11.813 1.00 98.75 284 ILE A CA 1
ATOM 2259 C C . ILE A 1 284 ? -9.546 4.441 12.117 1.00 98.75 284 ILE A C 1
ATOM 2261 O O . ILE A 1 284 ? -9.438 5.275 13.013 1.00 98.75 284 ILE A O 1
ATOM 2265 N N . GLY A 1 285 ? -8.511 4.021 11.407 1.00 98.69 285 GLY A N 1
ATOM 2266 C CA . GLY A 1 285 ? -7.165 4.562 11.523 1.00 98.69 285 GLY A CA 1
ATOM 2267 C C . GLY A 1 285 ? -6.932 5.556 10.409 1.00 98.69 285 GLY A C 1
ATOM 2268 O O . GLY A 1 285 ? -7.201 5.223 9.262 1.00 98.69 285 GLY A O 1
ATOM 2269 N N . VAL A 1 286 ? -6.449 6.747 10.738 1.00 98.75 286 VAL A N 1
ATOM 2270 C CA . VAL A 1 286 ? -6.135 7.788 9.754 1.00 98.75 286 VAL A CA 1
ATOM 2271 C C . VAL A 1 286 ? -4.642 8.054 9.812 1.00 98.75 286 VAL A C 1
ATOM 2273 O O . VAL A 1 286 ? -4.130 8.364 10.891 1.00 98.75 286 VAL A O 1
ATOM 2276 N N . ASP A 1 287 ? -3.929 7.880 8.702 1.00 98.00 287 ASP A N 1
ATOM 2277 C CA . ASP A 1 287 ? -2.518 8.238 8.651 1.00 98.00 287 ASP A CA 1
ATOM 2278 C C . ASP A 1 287 ? -2.340 9.733 8.917 1.00 98.00 287 ASP A C 1
ATOM 2280 O O . ASP A 1 287 ? -3.065 10.577 8.401 1.00 98.00 287 ASP A O 1
ATOM 2284 N N . SER A 1 288 ? -1.389 10.035 9.790 1.00 95.62 288 SER A N 1
ATOM 2285 C CA . SER A 1 288 ? -1.039 11.388 10.219 1.00 95.62 288 SER A CA 1
ATOM 2286 C C . SER A 1 288 ? 0.356 11.791 9.737 1.00 95.62 288 SER A C 1
ATOM 2288 O O . SER A 1 288 ? 0.908 12.787 10.212 1.00 95.62 288 SER A O 1
ATOM 2290 N N . GLY A 1 289 ? 0.963 11.000 8.838 1.00 89.75 289 GLY A N 1
ATOM 2291 C CA . GLY A 1 289 ? 2.219 11.336 8.174 1.00 89.75 289 GLY A CA 1
ATOM 2292 C C . GLY A 1 289 ? 2.105 12.643 7.392 1.00 89.75 289 GLY A C 1
ATOM 2293 O O . GLY A 1 289 ? 3.022 13.466 7.435 1.00 89.75 289 GLY A O 1
ATOM 2294 N N . HIS A 1 290 ? 0.941 12.857 6.780 1.00 88.50 290 HIS A N 1
ATOM 2295 C CA . HIS A 1 290 ? 0.513 14.103 6.161 1.00 88.50 290 HIS A CA 1
ATOM 2296 C C . HIS A 1 290 ? -0.578 14.792 7.005 1.00 88.50 290 HIS A C 1
ATOM 2298 O O . HIS A 1 290 ? -1.394 14.129 7.641 1.00 88.50 290 HIS A O 1
ATOM 2304 N N . GLU A 1 291 ? -0.566 16.129 7.049 1.00 91.31 291 GLU A N 1
ATOM 2305 C CA . GLU A 1 291 ? -1.572 16.960 7.743 1.00 91.31 291 GLU A CA 1
ATOM 2306 C C . GLU A 1 291 ? -1.861 16.559 9.209 1.00 91.31 291 GLU A C 1
ATOM 2308 O O . GLU A 1 291 ? -3.001 16.545 9.683 1.00 91.31 291 GLU A O 1
ATOM 2313 N N . TYR A 1 292 ? -0.793 16.265 9.969 1.00 93.12 292 TYR A N 1
ATOM 2314 C CA . TYR A 1 292 ? -0.847 15.755 11.351 1.00 93.12 292 TYR A CA 1
ATOM 2315 C C . TYR A 1 292 ? -1.836 16.504 12.260 1.00 93.12 292 TYR A C 1
ATOM 2317 O O . TYR A 1 292 ? -2.615 15.880 12.983 1.00 93.12 292 TYR A O 1
ATOM 2325 N N . ASN A 1 293 ? -1.816 17.842 12.237 1.00 92.88 293 ASN A N 1
ATOM 2326 C CA . ASN A 1 293 ? -2.668 18.658 13.104 1.00 92.88 293 ASN A CA 1
ATOM 2327 C C . ASN A 1 293 ? -4.152 18.528 12.735 1.00 92.88 293 ASN A C 1
ATOM 2329 O O . ASN A 1 293 ? -4.978 18.421 13.640 1.00 92.88 293 ASN A O 1
ATOM 2333 N N . ALA A 1 294 ? -4.487 18.506 11.440 1.00 95.00 294 ALA A N 1
ATOM 2334 C CA . ALA A 1 294 ? -5.860 18.331 10.973 1.00 95.00 294 ALA A CA 1
ATOM 2335 C C . ALA A 1 294 ? -6.400 16.955 11.380 1.00 95.00 294 ALA A C 1
ATOM 2337 O O . ALA A 1 294 ? -7.494 16.858 11.934 1.00 95.00 294 ALA A O 1
ATOM 2338 N N . VAL A 1 295 ? -5.594 15.901 11.200 1.00 96.75 295 VAL A N 1
ATOM 2339 C CA . VAL A 1 295 ? -5.948 14.525 11.580 1.00 96.75 295 VAL A CA 1
ATOM 2340 C C . VAL A 1 295 ? -6.157 14.396 13.092 1.00 96.75 295 VAL A C 1
ATOM 2342 O O . VAL A 1 295 ? -7.159 13.827 13.534 1.00 96.75 295 VAL A O 1
ATOM 2345 N N . GLN A 1 296 ? -5.249 14.951 13.903 1.00 95.12 296 GLN A N 1
ATOM 2346 C CA . GLN A 1 296 ? -5.380 14.955 15.365 1.00 95.12 296 GLN A CA 1
ATOM 2347 C C . GLN A 1 296 ? -6.636 15.699 15.821 1.00 95.12 296 GLN A C 1
ATOM 2349 O O . GLN A 1 296 ? -7.419 15.166 16.610 1.00 95.12 296 GLN A O 1
ATOM 2354 N N . GLN A 1 297 ? -6.852 16.915 15.312 1.00 94.81 297 GLN A N 1
ATOM 2355 C CA . GLN A 1 297 ? -8.030 17.712 15.652 1.00 94.81 297 GLN A CA 1
ATOM 2356 C C . GLN A 1 297 ? -9.319 17.005 15.233 1.00 94.81 297 GLN A C 1
ATOM 2358 O O . GLN A 1 297 ? -10.268 16.963 16.015 1.00 94.81 297 GLN A O 1
ATOM 2363 N N . PHE A 1 298 ? -9.358 16.411 14.040 1.00 96.50 298 PHE A N 1
ATOM 2364 C CA . PHE A 1 298 ? -10.519 15.666 13.566 1.00 96.50 298 PHE A CA 1
ATOM 2365 C C . PHE A 1 298 ? -10.841 14.487 14.487 1.00 96.50 298 PHE A C 1
ATOM 2367 O O . PHE A 1 298 ? -11.962 14.375 14.982 1.00 96.50 298 PHE A O 1
ATOM 2374 N N . ALA A 1 299 ? -9.852 13.647 14.799 1.00 95.94 299 ALA A N 1
ATOM 2375 C CA . ALA A 1 299 ? -10.064 12.476 15.643 1.00 95.94 299 ALA A CA 1
ATOM 2376 C C . ALA A 1 299 ? -10.524 12.832 17.068 1.00 95.94 299 ALA A C 1
ATOM 2378 O O . ALA A 1 299 ? -11.338 12.114 17.649 1.00 95.94 299 ALA A O 1
ATOM 2379 N N . GLN A 1 300 ? -10.033 13.942 17.630 1.00 93.12 300 GLN A N 1
ATOM 2380 C CA . GLN A 1 300 ? -10.446 14.425 18.953 1.00 93.12 300 GLN A CA 1
ATOM 2381 C C . GLN A 1 300 ? -11.885 14.949 18.981 1.00 93.12 300 GLN A C 1
ATOM 2383 O O . GLN A 1 300 ? -12.566 14.790 19.994 1.00 93.12 300 GLN A O 1
ATOM 2388 N N . ASN A 1 301 ? -12.335 15.572 17.890 1.00 93.44 301 ASN A N 1
ATOM 2389 C CA . ASN A 1 301 ? -13.651 16.207 17.800 1.00 93.44 301 ASN A CA 1
ATOM 2390 C C . ASN A 1 301 ? -14.715 15.317 17.141 1.00 93.44 301 ASN A C 1
ATOM 2392 O O . ASN A 1 301 ? -15.884 15.701 17.081 1.00 93.44 301 ASN A O 1
ATOM 2396 N N . TYR A 1 302 ? -14.344 14.130 16.652 1.00 95.69 302 TYR A N 1
ATOM 2397 C CA . TYR A 1 302 ? -15.294 13.226 16.018 1.00 95.69 302 TYR A CA 1
ATOM 2398 C C . TYR A 1 302 ? -16.365 12.738 17.009 1.00 95.69 302 TYR A C 1
ATOM 2400 O O . TYR A 1 302 ? -16.076 12.342 18.140 1.00 95.69 302 TYR A O 1
ATOM 2408 N N . ARG A 1 303 ? -17.624 12.715 16.553 1.00 95.00 303 ARG A N 1
ATOM 2409 C CA . ARG A 1 303 ? -18.824 12.483 17.381 1.00 95.00 303 ARG A CA 1
ATOM 2410 C C . ARG A 1 303 ? -18.852 11.149 18.138 1.00 95.00 303 ARG A C 1
ATOM 2412 O O . ARG A 1 303 ? -19.550 11.043 19.143 1.00 95.00 303 ARG A O 1
ATOM 2419 N N . VAL A 1 304 ? -18.130 10.127 17.665 1.00 93.94 304 VAL A N 1
ATOM 2420 C CA . VAL A 1 304 ? -18.031 8.817 18.332 1.00 93.94 304 VAL A CA 1
ATOM 2421 C C . VAL A 1 304 ? -16.663 8.676 19.010 1.00 93.94 304 VAL A C 1
ATOM 2423 O O . VAL A 1 304 ? -15.658 8.476 18.317 1.00 93.94 304 VAL A O 1
ATOM 2426 N N . PRO A 1 305 ? -16.596 8.707 20.355 1.00 89.81 305 PRO A N 1
ATOM 2427 C CA . PRO A 1 305 ? -15.331 8.639 21.075 1.00 89.81 305 PRO A CA 1
ATOM 2428 C C . PRO A 1 305 ? -14.524 7.379 20.751 1.00 89.81 305 PRO A C 1
ATOM 2430 O O . PRO A 1 305 ? -15.034 6.258 20.822 1.00 89.81 305 PRO A O 1
ATOM 2433 N N . ASN A 1 306 ? -13.232 7.560 20.475 1.00 89.19 306 ASN A N 1
ATOM 2434 C CA . ASN A 1 306 ? -12.274 6.498 20.147 1.00 89.19 306 ASN A CA 1
ATOM 2435 C C . ASN A 1 306 ? -12.619 5.670 18.891 1.00 89.19 306 ASN A C 1
ATOM 2437 O O . ASN A 1 306 ? -12.030 4.603 18.709 1.00 89.19 306 ASN A O 1
ATOM 2441 N N . LEU A 1 307 ? -13.567 6.084 18.040 1.00 96.62 307 LEU A N 1
ATOM 2442 C CA . LEU A 1 307 ? -13.772 5.403 16.756 1.00 96.62 307 LEU A CA 1
ATOM 2443 C C . LEU A 1 307 ? -12.613 5.702 15.804 1.00 96.62 307 LEU A C 1
ATOM 2445 O O . LEU A 1 307 ? -12.064 4.779 15.210 1.00 96.62 307 LEU A O 1
ATOM 2449 N N . VAL A 1 308 ? -12.242 6.978 15.701 1.00 98.31 308 VAL A N 1
ATOM 2450 C CA . VAL A 1 308 ? -11.157 7.465 14.847 1.00 98.31 308 VAL A CA 1
ATOM 2451 C C . VAL A 1 308 ? -9.876 7.563 15.667 1.00 98.31 308 VAL A C 1
ATOM 2453 O O . VAL A 1 308 ? -9.875 8.131 16.760 1.00 98.31 308 VAL A O 1
ATOM 2456 N N . LEU A 1 309 ? -8.790 6.998 15.150 1.00 97.88 309 LEU A N 1
ATOM 2457 C CA . LEU A 1 309 ? -7.471 7.025 15.766 1.00 97.88 309 LEU A CA 1
ATOM 2458 C C . LEU A 1 309 ? -6.442 7.547 14.755 1.00 97.88 309 LEU A C 1
ATOM 2460 O O . LEU A 1 309 ? -6.280 6.932 13.700 1.00 97.88 309 LEU A O 1
ATOM 2464 N N . PRO A 1 310 ? -5.711 8.631 15.063 1.00 97.94 310 PRO A N 1
ATOM 2465 C CA . PRO A 1 310 ? -4.542 9.026 14.290 1.00 97.94 310 PRO A CA 1
ATOM 2466 C C . PRO A 1 310 ? -3.489 7.923 14.347 1.00 97.94 310 PRO A C 1
ATOM 2468 O O . PRO A 1 310 ? -3.265 7.318 15.403 1.00 97.94 310 PRO A O 1
ATOM 2471 N N . THR A 1 311 ? -2.829 7.661 13.226 1.00 98.31 311 THR A N 1
ATOM 2472 C CA . THR A 1 311 ? -1.823 6.606 13.099 1.00 98.31 311 THR A CA 1
ATOM 2473 C C . THR A 1 311 ? -0.549 7.141 12.461 1.00 98.31 311 THR A C 1
ATOM 2475 O O . THR A 1 311 ? -0.584 8.148 11.761 1.00 98.31 311 THR A O 1
ATOM 2478 N N . LYS A 1 312 ? 0.592 6.515 12.753 1.00 96.50 312 LYS A N 1
ATOM 2479 C CA . LYS A 1 312 ? 1.877 6.844 12.135 1.00 96.50 312 LYS A CA 1
ATOM 2480 C C . LYS A 1 312 ? 2.746 5.600 12.005 1.00 96.50 312 LYS A C 1
ATOM 2482 O O . LYS A 1 312 ? 3.126 4.981 13.006 1.00 96.50 312 LYS A O 1
ATOM 2487 N N . GLY A 1 313 ? 3.069 5.260 10.762 1.00 94.88 313 GLY A N 1
ATOM 2488 C CA . GLY A 1 313 ? 4.007 4.195 10.430 1.00 94.88 313 GLY A CA 1
ATOM 2489 C C . GLY A 1 313 ? 5.458 4.663 10.525 1.00 94.88 313 GLY A C 1
ATOM 2490 O O . GLY A 1 313 ? 5.816 5.739 10.051 1.00 94.88 313 GLY A O 1
ATOM 2491 N N . PHE A 1 314 ? 6.321 3.836 11.110 1.00 92.62 314 PHE A N 1
ATOM 2492 C CA . PHE A 1 314 ? 7.766 4.051 11.136 1.00 92.62 314 PHE A CA 1
ATOM 2493 C C . PHE A 1 314 ? 8.470 2.937 10.360 1.00 92.62 314 PHE A C 1
ATOM 2495 O O . PHE A 1 314 ? 8.396 1.767 10.741 1.00 92.62 314 PHE A O 1
ATOM 2502 N N . GLY A 1 315 ? 9.193 3.294 9.295 1.00 89.88 315 GLY A N 1
ATOM 2503 C CA . GLY A 1 315 ? 10.094 2.391 8.571 1.00 89.88 315 GLY A CA 1
ATOM 2504 C C . GLY A 1 315 ? 11.359 2.106 9.381 1.00 89.88 315 GLY A C 1
ATOM 2505 O O . GLY A 1 315 ? 12.433 2.623 9.084 1.00 89.88 315 GLY A O 1
ATOM 2506 N N . LEU A 1 316 ? 11.241 1.338 10.467 1.00 89.06 316 LEU A N 1
ATOM 2507 C CA . LEU A 1 316 ? 12.381 1.040 11.330 1.00 89.06 316 LEU A CA 1
ATOM 2508 C C . LEU A 1 316 ? 13.354 0.103 10.609 1.00 89.06 316 LEU A C 1
ATOM 2510 O O . LEU A 1 316 ? 13.004 -1.024 10.256 1.00 89.06 316 LEU A O 1
ATOM 2514 N N . ALA A 1 317 ? 14.595 0.560 10.435 1.00 86.38 317 ALA A N 1
ATOM 2515 C CA . ALA A 1 317 ? 15.666 -0.271 9.895 1.00 86.38 317 ALA A CA 1
ATOM 2516 C C . ALA A 1 317 ? 15.881 -1.525 10.761 1.00 86.38 317 ALA A C 1
ATOM 2518 O O . ALA A 1 317 ? 15.777 -1.470 11.988 1.00 86.38 317 ALA A O 1
ATOM 2519 N N . VAL A 1 318 ? 16.284 -2.644 10.163 1.00 85.50 318 VAL A N 1
ATOM 2520 C CA . VAL A 1 318 ? 16.533 -3.926 10.846 1.00 85.50 318 VAL A CA 1
ATOM 2521 C C . VAL A 1 318 ? 17.612 -3.797 11.918 1.00 85.50 318 VAL A C 1
ATOM 2523 O O . VAL A 1 318 ? 17.548 -4.472 12.950 1.00 85.50 318 VAL A O 1
ATOM 2526 N N . LYS A 1 319 ? 18.565 -2.873 11.730 1.00 84.19 319 LYS A N 1
ATOM 2527 C CA . LYS A 1 319 ? 19.578 -2.510 12.733 1.00 84.19 319 LYS A CA 1
ATOM 2528 C C . LYS A 1 319 ? 19.015 -1.738 13.936 1.00 84.19 319 LYS A C 1
ATOM 2530 O O . LYS A 1 319 ? 19.697 -1.639 14.950 1.00 84.19 319 LYS A O 1
ATOM 2535 N N . ASN A 1 320 ? 17.786 -1.229 13.892 1.00 85.31 320 ASN A N 1
ATOM 2536 C CA . ASN A 1 320 ? 17.140 -0.502 14.992 1.00 85.31 320 ASN A CA 1
ATOM 2537 C C . ASN A 1 320 ? 16.254 -1.432 15.817 1.00 85.31 320 ASN A C 1
ATOM 2539 O O . ASN A 1 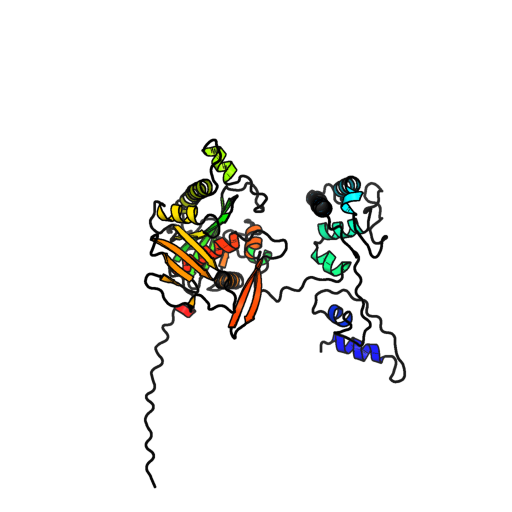320 ? 15.702 -2.401 15.302 1.00 85.31 320 ASN A O 1
ATOM 2543 N N . LYS A 1 321 ? 16.173 -1.197 17.128 1.00 85.44 321 LYS A N 1
ATOM 2544 C CA . LYS A 1 321 ? 15.403 -2.053 18.039 1.00 85.44 321 LYS A CA 1
ATOM 2545 C C . LYS A 1 321 ? 13.925 -2.067 17.598 1.00 85.44 321 LYS A C 1
ATOM 2547 O O . LYS A 1 321 ? 13.357 -0.979 17.494 1.00 85.44 321 LYS A O 1
ATOM 2552 N N . PRO A 1 322 ? 13.299 -3.236 17.359 1.00 84.88 322 PRO A N 1
ATOM 2553 C CA . PRO A 1 322 ? 11.898 -3.292 16.943 1.00 84.88 322 PRO A CA 1
ATOM 2554 C C . PRO A 1 322 ? 10.980 -2.794 18.063 1.00 84.88 322 PRO A C 1
ATOM 2556 O O . PRO A 1 322 ? 11.323 -2.915 19.245 1.00 84.88 322 PRO A O 1
ATOM 2559 N N . MET A 1 323 ? 9.799 -2.287 17.697 1.00 88.69 323 MET A N 1
ATOM 2560 C CA . MET A 1 323 ? 8.842 -1.705 18.651 1.00 88.69 323 MET A CA 1
ATOM 2561 C C . MET A 1 323 ? 8.419 -2.680 19.751 1.00 88.69 323 MET A C 1
ATOM 2563 O O . MET A 1 323 ? 8.259 -2.282 20.900 1.00 88.69 323 MET A O 1
ATOM 2567 N N . SER A 1 324 ? 8.329 -3.976 19.437 1.00 84.50 324 SER A N 1
ATOM 2568 C CA . SER A 1 324 ? 8.028 -5.032 20.416 1.00 84.50 324 SER A CA 1
ATOM 2569 C C . SER A 1 324 ? 9.056 -5.157 21.547 1.00 84.50 324 SER A C 1
ATOM 2571 O O . SER A 1 324 ? 8.760 -5.743 22.586 1.00 84.50 324 SER A O 1
ATOM 2573 N N . MET A 1 325 ? 10.263 -4.617 21.362 1.00 84.50 325 MET A N 1
ATOM 2574 C CA . MET A 1 325 ? 11.312 -4.604 22.378 1.00 84.50 325 MET A CA 1
ATOM 2575 C C . MET A 1 325 ? 11.511 -3.216 23.002 1.00 84.50 325 MET A C 1
ATOM 2577 O O . MET A 1 325 ? 12.439 -3.038 23.798 1.00 84.50 325 MET A O 1
ATOM 2581 N N . TRP A 1 326 ? 10.719 -2.205 22.641 1.00 88.12 326 TRP A N 1
ATOM 2582 C CA . TRP A 1 326 ? 10.804 -0.888 23.272 1.00 88.12 326 TRP A CA 1
ATOM 2583 C C . TRP A 1 326 ? 10.416 -0.968 24.753 1.00 88.12 326 TRP A C 1
ATOM 2585 O O . TRP A 1 326 ? 9.713 -1.880 25.188 1.00 88.12 326 TRP A O 1
ATOM 2595 N N . ALA A 1 327 ? 10.951 -0.050 25.560 1.00 85.12 327 ALA A N 1
ATOM 2596 C CA . ALA A 1 327 ? 10.610 -0.005 26.976 1.00 85.12 327 ALA A CA 1
ATOM 2597 C C . ALA A 1 327 ? 9.134 0.378 27.130 1.00 85.12 327 ALA A C 1
ATOM 2599 O O . ALA A 1 327 ? 8.674 1.332 26.500 1.00 85.12 327 ALA A O 1
ATOM 2600 N N . LYS A 1 328 ? 8.410 -0.349 27.985 1.00 84.56 328 LYS A N 1
ATOM 2601 C CA . LYS A 1 328 ? 7.015 -0.028 28.293 1.00 84.56 328 LYS A CA 1
ATOM 2602 C C . LYS A 1 328 ? 6.943 1.358 28.917 1.00 84.56 328 LYS A C 1
ATOM 2604 O O . LYS A 1 328 ? 7.667 1.642 29.872 1.00 84.56 328 LYS A O 1
ATOM 2609 N N . THR A 1 329 ? 6.082 2.211 28.382 1.00 84.56 329 THR A N 1
ATOM 2610 C CA . THR A 1 329 ? 5.878 3.566 28.893 1.00 84.56 329 THR A CA 1
ATOM 2611 C C . THR A 1 329 ? 4.546 3.613 29.650 1.00 84.56 329 THR A C 1
ATOM 2613 O O . THR A 1 329 ? 3.545 3.101 29.152 1.00 84.56 329 THR A O 1
ATOM 2616 N N . PRO A 1 330 ? 4.484 4.186 30.866 1.00 82.81 330 PRO A N 1
ATOM 2617 C CA . PRO A 1 330 ? 3.219 4.324 31.581 1.00 82.81 330 PRO A CA 1
ATOM 2618 C C . PRO A 1 330 ? 2.162 5.041 30.728 1.00 82.81 330 PRO A C 1
ATOM 2620 O O . PRO A 1 330 ? 2.428 6.101 30.168 1.00 82.81 330 PRO A O 1
ATOM 2623 N N . GLY A 1 331 ? 0.965 4.460 30.635 1.00 83.38 331 GLY A N 1
ATOM 2624 C CA . GLY A 1 331 ? -0.142 5.014 29.850 1.00 83.38 331 GLY A CA 1
ATOM 2625 C C . GLY A 1 331 ? -0.163 4.621 28.368 1.00 83.38 331 GLY A C 1
ATOM 2626 O O . GLY A 1 331 ? -1.106 5.015 27.680 1.00 83.38 331 GLY A O 1
ATOM 2627 N N . THR A 1 332 ? 0.806 3.835 27.878 1.00 89.56 332 THR A N 1
ATOM 2628 C CA . THR A 1 332 ? 0.748 3.250 26.528 1.00 89.56 332 THR A CA 1
ATOM 2629 C C . THR A 1 332 ? 0.031 1.904 26.527 1.00 89.56 332 THR A C 1
ATOM 2631 O O . THR A 1 332 ? 0.089 1.145 27.496 1.00 89.56 332 THR A O 1
ATOM 2634 N N . ILE A 1 333 ? -0.655 1.600 25.424 1.00 92.19 333 ILE A N 1
ATOM 2635 C CA . ILE A 1 333 ? -1.202 0.264 25.157 1.00 92.19 333 ILE A CA 1
ATOM 2636 C C . ILE A 1 333 ? -0.301 -0.385 24.115 1.00 92.19 333 ILE A C 1
ATOM 2638 O O . ILE A 1 333 ? -0.295 0.039 22.964 1.00 92.19 333 ILE A O 1
ATOM 2642 N N . ASP A 1 334 ? 0.470 -1.391 24.513 1.00 92.44 334 ASP A N 1
ATOM 2643 C CA . ASP A 1 334 ? 1.408 -2.063 23.612 1.00 92.44 334 ASP A CA 1
ATOM 2644 C C . ASP A 1 334 ? 0.704 -3.157 22.792 1.00 92.44 334 ASP A C 1
ATOM 2646 O O . ASP A 1 334 ? -0.096 -3.934 23.316 1.00 92.44 334 ASP A O 1
ATOM 2650 N N . GLY A 1 335 ? 1.034 -3.226 21.504 1.00 92.44 335 GLY A N 1
ATOM 2651 C CA . GLY A 1 335 ? 0.603 -4.247 20.553 1.00 92.44 335 GLY A CA 1
ATOM 2652 C C . GLY A 1 335 ? 1.794 -4.950 19.892 1.00 92.44 335 GLY A C 1
ATOM 2653 O O . GLY A 1 335 ? 2.961 -4.728 20.229 1.00 92.44 335 GLY A O 1
ATOM 2654 N N . TRP A 1 336 ? 1.519 -5.835 18.932 1.00 93.31 336 TRP A N 1
ATOM 2655 C CA . TRP A 1 336 ? 2.579 -6.499 18.172 1.00 93.31 336 TRP A CA 1
ATOM 2656 C C . TRP A 1 336 ? 3.269 -5.499 17.239 1.00 93.31 336 TRP A C 1
ATOM 2658 O O . TRP A 1 336 ? 2.684 -5.057 16.258 1.00 93.31 336 TRP A O 1
ATOM 2668 N N . ASN A 1 337 ? 4.520 -5.139 17.547 1.00 94.50 337 ASN A N 1
ATOM 2669 C CA . ASN A 1 337 ? 5.277 -4.110 16.818 1.00 94.50 337 ASN A CA 1
ATOM 2670 C C . ASN A 1 337 ? 4.478 -2.809 16.594 1.00 94.50 337 ASN A C 1
ATOM 2672 O O . ASN A 1 337 ? 4.572 -2.173 15.545 1.00 94.50 337 ASN A O 1
ATOM 2676 N N . SER A 1 338 ? 3.667 -2.439 17.580 1.00 95.75 338 SER A N 1
ATOM 2677 C CA . SER A 1 338 ? 2.844 -1.236 17.581 1.00 95.75 338 SER A CA 1
ATOM 2678 C C . SER A 1 338 ? 2.549 -0.811 19.016 1.00 95.75 338 SER A C 1
ATOM 2680 O O . SER A 1 338 ? 2.702 -1.603 19.947 1.00 95.75 338 SER A O 1
ATOM 2682 N N . ARG A 1 339 ? 2.131 0.436 19.222 1.00 95.38 339 ARG A N 1
ATOM 2683 C CA . ARG A 1 339 ? 1.585 0.910 20.499 1.00 95.38 339 ARG A CA 1
ATOM 2684 C C . ARG A 1 339 ? 0.602 2.055 20.284 1.00 95.38 339 ARG A C 1
ATOM 2686 O O . ARG A 1 339 ? 0.729 2.810 19.329 1.00 95.38 339 ARG A O 1
ATOM 2693 N N . ILE A 1 340 ? -0.334 2.217 21.208 1.00 94.75 340 ILE A N 1
ATOM 2694 C CA . ILE A 1 340 ? -1.133 3.434 21.339 1.00 94.75 340 ILE A CA 1
ATOM 2695 C C . ILE A 1 340 ? -0.442 4.305 22.379 1.00 94.75 340 ILE A C 1
ATOM 2697 O O . ILE A 1 340 ? -0.413 3.960 23.564 1.00 94.75 340 ILE A O 1
ATOM 2701 N N . ALA A 1 341 ? 0.143 5.408 21.927 1.00 91.75 341 ALA A N 1
ATOM 2702 C CA . ALA A 1 341 ? 0.780 6.404 22.768 1.00 91.75 341 ALA A CA 1
ATOM 2703 C C . ALA A 1 341 ? -0.192 7.542 23.098 1.00 91.75 341 ALA A C 1
ATOM 2705 O O . ALA A 1 341 ? -1.077 7.877 22.308 1.00 91.75 341 ALA A O 1
ATOM 2706 N N . ARG A 1 342 ? -0.018 8.135 24.282 1.00 86.88 342 ARG A N 1
ATOM 2707 C CA . ARG A 1 342 ? -0.706 9.360 24.697 1.00 86.88 342 ARG A CA 1
ATOM 2708 C C . ARG A 1 342 ? 0.336 10.419 25.013 1.00 86.88 342 ARG A C 1
ATOM 2710 O O . ARG A 1 342 ? 1.183 10.186 25.877 1.00 86.88 342 ARG A O 1
ATOM 2717 N N . THR A 1 343 ? 0.289 11.566 24.341 1.00 72.44 343 THR A N 1
ATOM 2718 C CA . THR A 1 343 ? 1.183 12.679 24.687 1.00 72.44 343 THR A CA 1
ATOM 2719 C C . THR A 1 343 ? 0.681 13.339 25.971 1.00 72.44 343 THR A C 1
ATOM 2721 O O . THR A 1 343 ? -0.499 13.674 26.098 1.00 72.44 343 THR A O 1
ATOM 2724 N N . GLN A 1 344 ? 1.563 13.491 26.967 1.00 60.22 344 GLN A N 1
ATOM 2725 C CA . GLN A 1 344 ? 1.174 14.043 28.273 1.00 60.22 344 GLN A CA 1
ATOM 2726 C C . GLN A 1 344 ? 0.762 15.519 28.179 1.00 60.22 344 GLN A C 1
ATOM 2728 O O . GLN A 1 344 ? -0.142 15.942 28.894 1.00 60.22 344 GLN A O 1
ATOM 2733 N N . GLU A 1 345 ? 1.380 16.276 27.270 1.00 63.28 345 GLU A N 1
ATOM 2734 C CA . GLU A 1 345 ? 1.165 17.721 27.128 1.00 63.28 345 GLU A CA 1
ATOM 2735 C C . GLU A 1 345 ? -0.142 18.073 26.407 1.00 63.28 345 GLU A C 1
ATOM 2737 O O . GLU A 1 345 ? -0.817 19.021 26.799 1.00 63.28 345 GLU A O 1
ATOM 2742 N N . ARG A 1 346 ? -0.530 17.309 25.374 1.00 63.53 346 ARG A N 1
ATOM 2743 C CA . ARG A 1 346 ? -1.678 17.642 24.509 1.00 63.53 346 ARG A CA 1
ATOM 2744 C C . ARG A 1 346 ? -2.861 16.682 24.618 1.00 63.53 346 ARG A C 1
ATOM 2746 O O . ARG A 1 346 ? -3.880 16.906 23.976 1.00 63.53 346 ARG A O 1
ATOM 2753 N N . ARG A 1 347 ? -2.745 15.612 25.419 1.00 72.00 347 ARG A N 1
ATOM 2754 C CA . ARG A 1 347 ? -3.721 14.502 25.483 1.00 72.00 347 ARG A CA 1
ATOM 2755 C C . ARG A 1 347 ? -4.014 13.869 24.111 1.00 72.00 347 ARG A C 1
ATOM 2757 O O . ARG A 1 347 ? -5.026 13.184 23.965 1.00 72.00 347 ARG A O 1
ATOM 2764 N N . GLU A 1 348 ? -3.127 14.055 23.134 1.00 88.00 348 GLU A N 1
ATOM 2765 C CA . GLU A 1 348 ? -3.251 13.459 21.804 1.00 88.00 348 GLU A CA 1
ATOM 2766 C C . GLU A 1 348 ? -3.044 11.948 21.907 1.00 88.00 348 GLU A C 1
ATOM 2768 O O . GLU A 1 348 ? -2.188 11.475 22.663 1.00 88.00 348 GLU A O 1
ATOM 2773 N N . ILE A 1 349 ? -3.831 11.194 21.143 1.00 91.56 349 ILE A N 1
ATOM 2774 C CA . ILE A 1 349 ? -3.668 9.750 20.980 1.00 91.56 349 ILE A CA 1
ATOM 2775 C C . ILE A 1 349 ? -2.988 9.524 19.633 1.00 91.56 349 ILE A C 1
ATOM 2777 O O . ILE A 1 349 ? -3.382 10.121 18.634 1.00 91.56 349 ILE A O 1
ATOM 2781 N N . LEU A 1 350 ? -1.986 8.650 19.599 1.00 94.81 350 LEU A N 1
ATOM 2782 C CA . LEU A 1 350 ? -1.336 8.244 18.359 1.00 94.81 350 LEU A CA 1
ATOM 2783 C C . LEU A 1 350 ? -1.096 6.737 18.358 1.00 94.81 350 LEU A C 1
ATOM 2785 O O . LEU A 1 350 ? -0.506 6.191 19.292 1.00 94.81 350 LEU A O 1
ATOM 2789 N N . VAL A 1 351 ? -1.547 6.063 17.304 1.00 97.50 351 VAL A N 1
ATOM 2790 C CA . VAL A 1 351 ? -1.201 4.667 17.033 1.00 97.50 351 VAL A CA 1
ATOM 2791 C C . VAL A 1 351 ? 0.108 4.644 16.258 1.00 97.50 351 VAL A C 1
ATOM 2793 O O . VAL A 1 351 ? 0.158 4.965 15.076 1.00 97.50 351 VAL A O 1
ATOM 2796 N N . GLU A 1 352 ? 1.176 4.247 16.925 1.00 96.50 352 GLU A N 1
ATOM 2797 C CA . GLU A 1 352 ? 2.498 4.109 16.329 1.00 96.50 352 GLU A CA 1
ATOM 2798 C C . GLU A 1 352 ? 2.728 2.647 15.950 1.00 96.50 352 GLU A C 1
ATOM 2800 O O . GLU A 1 352 ? 2.435 1.748 16.746 1.00 96.50 352 GLU A O 1
ATOM 2805 N N . PHE A 1 353 ? 3.269 2.379 14.764 1.00 97.06 353 PHE A N 1
ATOM 2806 C CA . PHE A 1 353 ? 3.566 1.010 14.340 1.00 97.06 353 PHE A CA 1
ATOM 2807 C C . PHE A 1 353 ? 4.812 0.911 13.460 1.00 97.06 353 PHE A C 1
ATOM 2809 O O . PHE A 1 353 ? 5.175 1.842 12.746 1.00 97.06 353 PHE A O 1
ATOM 2816 N N . ASP A 1 354 ? 5.473 -0.244 13.509 1.00 96.00 354 ASP A N 1
ATOM 2817 C CA . ASP A 1 354 ? 6.600 -0.571 12.637 1.00 96.00 354 ASP A CA 1
ATOM 2818 C C . ASP A 1 354 ? 6.050 -0.977 11.263 1.00 96.00 354 ASP A C 1
ATOM 2820 O O . ASP A 1 354 ? 5.527 -2.086 11.087 1.00 96.00 354 ASP A O 1
ATOM 2824 N N . ALA A 1 355 ? 6.138 -0.059 10.299 1.00 95.69 355 ALA A N 1
ATOM 2825 C CA . ALA A 1 355 ? 5.566 -0.236 8.969 1.00 95.69 355 ALA A CA 1
ATOM 2826 C C . ALA A 1 355 ? 6.172 -1.456 8.259 1.00 95.69 355 ALA A C 1
ATOM 2828 O O . ALA A 1 355 ? 5.441 -2.269 7.697 1.00 95.69 355 ALA A O 1
ATOM 2829 N N . ASN A 1 356 ? 7.489 -1.657 8.379 1.00 94.56 356 ASN A N 1
ATOM 2830 C CA . ASN A 1 356 ? 8.193 -2.781 7.762 1.00 94.56 356 ASN A CA 1
ATOM 2831 C C . ASN A 1 356 ? 7.677 -4.131 8.287 1.00 94.56 356 ASN A C 1
ATOM 2833 O O . ASN A 1 356 ? 7.439 -5.066 7.518 1.00 94.56 356 ASN A O 1
ATOM 2837 N N . ARG A 1 357 ? 7.468 -4.250 9.605 1.00 93.94 357 ARG A N 1
ATOM 2838 C CA . ARG A 1 357 ? 6.967 -5.492 10.225 1.00 93.94 357 ARG A CA 1
ATOM 2839 C C . ARG A 1 357 ? 5.516 -5.781 9.861 1.00 93.94 357 ARG A C 1
ATOM 2841 O O . ARG A 1 357 ? 5.189 -6.938 9.586 1.00 9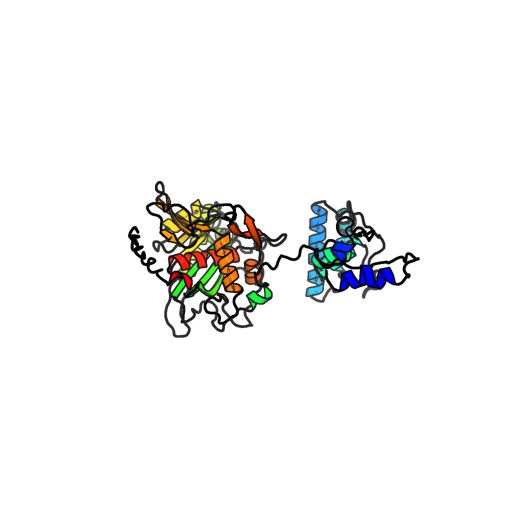3.94 357 ARG A O 1
ATOM 2848 N N . TRP A 1 358 ? 4.659 -4.764 9.851 1.00 96.38 358 TRP A N 1
ATOM 2849 C CA . TRP A 1 358 ? 3.248 -4.938 9.507 1.00 96.38 358 TRP A CA 1
ATOM 2850 C C . TRP A 1 358 ? 3.035 -5.207 8.013 1.00 96.38 358 TRP A C 1
ATOM 2852 O O . TRP A 1 358 ? 2.286 -6.130 7.689 1.00 96.38 358 TRP A O 1
ATOM 2862 N N . LYS A 1 359 ? 3.774 -4.541 7.115 1.00 96.50 359 LYS A N 1
ATOM 2863 C CA . LYS A 1 359 ? 3.797 -4.870 5.678 1.00 96.50 359 LYS A CA 1
ATOM 2864 C C . LYS A 1 359 ? 4.310 -6.290 5.432 1.00 96.50 359 LYS A C 1
ATOM 2866 O O . LYS A 1 359 ? 3.715 -7.043 4.662 1.00 96.50 359 LYS A O 1
ATOM 2871 N N . ALA A 1 360 ? 5.352 -6.719 6.153 1.00 94.56 360 ALA A N 1
ATOM 2872 C CA . ALA A 1 360 ? 5.851 -8.095 6.066 1.00 94.56 360 ALA A CA 1
ATOM 2873 C C . ALA A 1 360 ? 4.803 -9.128 6.498 1.00 94.56 360 ALA A C 1
ATOM 2875 O O . ALA A 1 360 ? 4.657 -10.157 5.832 1.00 94.56 360 ALA A O 1
ATOM 2876 N N . LYS A 1 361 ? 4.056 -8.850 7.577 1.00 94.06 361 LYS A N 1
ATOM 2877 C CA . LYS A 1 361 ? 2.922 -9.681 8.000 1.00 94.06 361 LYS A CA 1
ATOM 2878 C C . LYS A 1 361 ? 1.857 -9.723 6.908 1.00 94.06 361 LYS A C 1
ATOM 2880 O O . LYS A 1 361 ? 1.511 -10.814 6.468 1.00 94.06 361 LYS A O 1
ATOM 2885 N N . LEU A 1 362 ? 1.397 -8.565 6.436 1.00 96.06 362 LEU A N 1
ATOM 2886 C CA . LEU A 1 362 ? 0.366 -8.448 5.406 1.00 96.06 362 LEU A CA 1
ATOM 2887 C C . LEU A 1 362 ? 0.723 -9.248 4.143 1.00 96.06 362 LEU A C 1
ATOM 2889 O O . LEU A 1 362 ? -0.073 -10.059 3.674 1.00 96.06 362 LEU A O 1
ATOM 2893 N N . HIS A 1 363 ? 1.951 -9.102 3.643 1.00 95.62 363 HIS A N 1
ATOM 2894 C CA . HIS A 1 363 ? 2.429 -9.856 2.481 1.00 95.62 363 HIS A CA 1
ATOM 2895 C C . HIS A 1 363 ? 2.528 -11.359 2.756 1.00 95.62 363 HIS A C 1
ATOM 2897 O O . HIS A 1 363 ? 2.266 -12.157 1.860 1.00 95.62 363 HIS A O 1
ATOM 2903 N N . GLY A 1 364 ? 2.838 -11.763 3.991 1.00 93.56 364 GLY A N 1
ATOM 2904 C CA . GLY A 1 364 ? 2.737 -13.157 4.419 1.00 93.56 364 GLY A CA 1
ATOM 2905 C C . GLY A 1 364 ? 1.311 -13.706 4.300 1.00 93.56 364 GLY A C 1
ATOM 2906 O O . GLY A 1 364 ? 1.124 -14.781 3.738 1.00 93.56 364 GLY A O 1
ATOM 2907 N N . LEU A 1 365 ? 0.302 -12.950 4.749 1.00 93.38 365 LEU A N 1
ATOM 2908 C CA . LEU A 1 365 ? -1.115 -13.341 4.662 1.00 93.38 365 LEU A CA 1
ATOM 2909 C C . LEU A 1 365 ? -1.601 -13.433 3.203 1.00 93.38 365 LEU A C 1
ATOM 2911 O O . LEU A 1 365 ? -2.378 -14.327 2.857 1.00 93.38 365 LEU A O 1
ATOM 2915 N N . LEU A 1 366 ? -1.124 -12.532 2.337 1.00 94.94 366 LEU A N 1
ATOM 2916 C CA . LEU A 1 366 ? -1.407 -12.540 0.896 1.00 94.94 366 LEU A CA 1
ATOM 2917 C C . LEU A 1 366 ? -0.696 -13.686 0.160 1.00 94.94 366 LEU A C 1
ATOM 2919 O O . LEU A 1 366 ? -1.215 -14.185 -0.838 1.00 94.94 366 LEU A O 1
ATOM 2923 N N . ALA A 1 367 ? 0.467 -14.128 0.645 1.00 92.62 367 ALA A N 1
ATOM 2924 C CA . ALA A 1 367 ? 1.231 -15.222 0.047 1.00 92.62 367 ALA A CA 1
ATOM 2925 C C . ALA A 1 367 ? 0.697 -16.617 0.385 1.00 92.62 367 ALA A C 1
ATOM 2927 O O . ALA A 1 367 ? 0.960 -17.567 -0.354 1.00 92.62 367 ALA A O 1
ATOM 2928 N N . LEU A 1 368 ? -0.061 -16.762 1.474 1.00 90.06 368 LEU A N 1
ATOM 2929 C CA . LEU A 1 368 ? -0.631 -18.053 1.852 1.00 90.06 368 LEU A CA 1
ATOM 2930 C C . LEU A 1 368 ? -1.613 -18.567 0.785 1.00 90.06 368 LEU A C 1
ATOM 2932 O O . LEU A 1 368 ? -2.385 -17.777 0.234 1.00 90.06 368 LEU A O 1
ATOM 2936 N N . PRO A 1 369 ? -1.667 -19.881 0.509 1.00 88.06 369 PRO A N 1
ATOM 2937 C CA . PRO A 1 369 ? -2.712 -20.454 -0.334 1.00 88.06 369 PRO A CA 1
ATOM 2938 C C . PRO A 1 369 ? -4.109 -20.097 0.185 1.00 88.06 369 PRO A C 1
ATOM 2940 O O . PRO A 1 369 ? -4.339 -20.076 1.400 1.00 88.06 369 PRO A O 1
ATOM 2943 N N . MET A 1 370 ? -5.052 -19.831 -0.719 1.00 86.00 370 MET A N 1
ATOM 2944 C CA . MET A 1 370 ? -6.451 -19.632 -0.333 1.00 86.00 370 MET A CA 1
ATOM 2945 C C . MET A 1 370 ? -6.976 -20.855 0.433 1.00 86.00 370 MET A C 1
ATOM 2947 O O . MET A 1 370 ? -6.595 -21.987 0.148 1.00 86.00 370 MET A O 1
ATOM 2951 N N . GLY A 1 371 ? -7.814 -20.618 1.443 1.00 78.94 371 GLY A N 1
ATOM 2952 C CA . GLY A 1 371 ? -8.283 -21.658 2.369 1.00 78.94 371 GLY A CA 1
ATOM 2953 C C . GLY A 1 371 ? -7.369 -21.897 3.574 1.00 78.94 371 GLY A C 1
ATOM 2954 O O . GLY A 1 371 ? -7.802 -22.511 4.547 1.00 78.94 371 GLY A O 1
ATOM 2955 N N . SER A 1 372 ? -6.144 -21.360 3.571 1.00 85.00 372 SER A N 1
ATOM 2956 C CA . SER A 1 372 ? -5.288 -21.383 4.762 1.00 85.00 372 SER A CA 1
ATOM 2957 C C . SER A 1 372 ? -5.896 -20.557 5.898 1.00 85.00 372 SER A C 1
ATOM 2959 O O . SER A 1 372 ? -6.503 -19.509 5.671 1.00 85.00 372 SER A O 1
ATOM 2961 N N . SER A 1 373 ? -5.660 -20.981 7.140 1.00 80.00 373 SER A N 1
ATOM 2962 C CA . SER A 1 373 ? -6.195 -20.337 8.349 1.00 80.00 373 SER A CA 1
ATOM 2963 C C . SER A 1 373 ? -5.698 -18.907 8.597 1.00 80.00 373 SER A C 1
ATOM 2965 O O . SER A 1 373 ? -6.285 -18.233 9.432 1.00 80.00 373 SER A O 1
ATOM 2967 N N . GLY A 1 374 ? -4.654 -18.460 7.885 1.00 84.81 374 GLY A N 1
ATOM 2968 C CA . GLY A 1 374 ? -4.072 -17.108 7.922 1.00 84.81 374 GLY A CA 1
ATOM 2969 C C . GLY A 1 374 ? -4.245 -16.306 6.620 1.00 84.81 374 GLY A C 1
ATOM 2970 O O . GLY A 1 374 ? -3.645 -15.252 6.473 1.00 84.81 374 GLY A O 1
ATOM 2971 N N . ALA A 1 375 ? -4.982 -16.805 5.623 1.00 91.56 375 ALA A N 1
ATOM 2972 C CA . ALA A 1 375 ? -5.025 -16.156 4.311 1.00 91.56 375 ALA A CA 1
ATOM 2973 C C . ALA A 1 375 ? -5.825 -14.838 4.324 1.00 91.56 375 ALA A C 1
ATOM 2975 O O . ALA A 1 375 ? -6.920 -14.775 4.887 1.00 91.56 375 ALA A O 1
ATOM 2976 N N . LEU A 1 376 ? -5.304 -13.823 3.624 1.00 96.06 376 LEU A N 1
ATOM 2977 C CA . LEU A 1 376 ? -6.041 -12.607 3.261 1.00 96.06 376 LEU A CA 1
ATOM 2978 C C . LEU A 1 376 ? -6.577 -12.721 1.824 1.00 96.06 376 LEU A C 1
ATOM 2980 O O . LEU A 1 376 ? -5.886 -13.226 0.929 1.00 96.06 376 LEU A O 1
ATOM 2984 N N . THR A 1 377 ? -7.818 -12.280 1.626 1.00 96.25 377 THR A N 1
ATOM 2985 C CA . THR A 1 377 ? -8.569 -12.338 0.356 1.00 96.25 377 THR A CA 1
ATOM 2986 C C . THR A 1 377 ? -9.262 -11.006 0.059 1.00 96.25 377 THR A C 1
ATOM 2988 O O . THR A 1 377 ? -9.325 -10.135 0.927 1.00 96.25 377 THR A O 1
ATOM 2991 N N . LEU A 1 378 ? -9.778 -10.850 -1.157 1.00 97.19 378 LEU A N 1
ATOM 2992 C CA . LEU A 1 378 ? -10.555 -9.701 -1.617 1.00 97.19 378 LEU A CA 1
ATOM 2993 C C . LEU A 1 378 ? -12.029 -10.106 -1.812 1.00 97.19 378 LEU A C 1
ATOM 2995 O O . LEU A 1 378 ? -12.346 -11.291 -1.976 1.00 97.19 378 LEU A O 1
ATOM 2999 N N . TYR A 1 379 ? -12.932 -9.130 -1.731 1.00 96.00 379 TYR A N 1
ATOM 3000 C CA . TYR A 1 379 ? -14.357 -9.321 -2.011 1.00 96.00 379 TYR A CA 1
ATOM 3001 C C . TYR A 1 379 ? -14.615 -9.584 -3.501 1.00 96.00 379 TYR A C 1
ATOM 3003 O O . TYR A 1 379 ? -13.783 -9.283 -4.341 1.00 96.00 379 TYR A O 1
ATOM 3011 N N . GLY A 1 380 ? -15.799 -10.093 -3.830 1.00 93.00 380 GLY A N 1
ATOM 3012 C CA . GLY A 1 380 ? -16.302 -10.219 -5.194 1.00 93.00 380 GLY A CA 1
ATOM 3013 C C . GLY A 1 380 ? -15.746 -11.411 -5.970 1.00 93.00 380 GLY A C 1
ATOM 3014 O O . GLY A 1 380 ? -14.651 -11.891 -5.704 1.00 93.00 380 GLY A O 1
ATOM 3015 N N . GLY A 1 381 ? -16.530 -11.894 -6.940 1.00 87.00 381 GLY A N 1
ATOM 3016 C CA . GLY A 1 381 ? -16.123 -12.947 -7.877 1.00 87.00 381 GLY A CA 1
ATOM 3017 C C . GLY A 1 381 ? -15.377 -12.401 -9.100 1.00 87.00 381 GLY A C 1
ATOM 3018 O O . GLY A 1 381 ? -15.108 -11.209 -9.186 1.00 87.00 381 GLY A O 1
ATOM 3019 N N . GLU A 1 382 ? -15.109 -13.257 -10.093 1.00 77.38 382 GLU A N 1
ATOM 3020 C CA . GLU A 1 382 ? -14.247 -12.967 -11.265 1.00 77.38 382 GLU A CA 1
ATOM 3021 C C . GLU A 1 382 ? -14.617 -11.720 -12.090 1.00 77.38 382 GLU A C 1
ATOM 3023 O O . GLU A 1 382 ? -13.817 -11.246 -12.889 1.00 77.38 382 GLU A O 1
ATOM 3028 N N . ARG A 1 383 ? -15.829 -11.184 -11.919 1.00 77.19 383 ARG A N 1
ATOM 3029 C CA . ARG A 1 383 ? -16.290 -9.965 -12.598 1.00 77.19 383 ARG A CA 1
ATOM 3030 C C . ARG A 1 383 ? -15.786 -8.672 -11.952 1.00 77.19 383 ARG A C 1
ATOM 3032 O O . ARG A 1 383 ? -15.954 -7.613 -12.551 1.00 77.19 383 ARG A O 1
ATOM 3039 N N . VAL A 1 384 ? -15.240 -8.736 -10.738 1.00 81.94 384 VAL A N 1
ATOM 3040 C CA . VAL A 1 384 ? -14.672 -7.574 -10.051 1.00 81.94 384 VAL A CA 1
ATOM 3041 C C . VAL A 1 384 ? -13.187 -7.490 -10.376 1.00 81.94 384 VAL A C 1
ATOM 3043 O O . VAL A 1 384 ? -12.435 -8.432 -10.138 1.00 81.94 384 VAL A O 1
ATOM 3046 N N . ASP A 1 385 ? -12.773 -6.354 -10.933 1.00 86.44 385 ASP A N 1
ATOM 3047 C CA . ASP A 1 385 ? -11.377 -6.109 -11.268 1.00 86.44 385 ASP A CA 1
ATOM 3048 C C . ASP A 1 385 ? -10.633 -5.502 -10.071 1.00 86.44 385 ASP A C 1
ATOM 3050 O O . ASP A 1 385 ? -10.856 -4.355 -9.683 1.00 86.44 385 ASP A O 1
ATOM 3054 N N . HIS A 1 386 ? -9.741 -6.300 -9.488 1.00 94.44 386 HIS A N 1
ATOM 3055 C CA . HIS A 1 386 ? -8.878 -5.911 -8.377 1.00 94.44 386 HIS A CA 1
ATOM 3056 C C . HIS A 1 386 ? -7.451 -5.573 -8.815 1.00 94.44 386 HIS A C 1
ATOM 3058 O O . HIS A 1 386 ? -6.539 -5.567 -7.983 1.00 94.44 386 HIS A O 1
ATOM 3064 N N . ARG A 1 387 ? -7.225 -5.310 -10.109 1.00 91.75 387 ARG A N 1
ATOM 3065 C CA . ARG A 1 387 ? -5.878 -5.081 -10.626 1.00 91.75 387 ARG A CA 1
ATOM 3066 C C . ARG A 1 387 ? -5.184 -3.902 -9.953 1.00 91.75 387 ARG A C 1
ATOM 3068 O O . ARG A 1 387 ? -4.087 -4.072 -9.433 1.00 91.75 387 ARG A O 1
ATOM 3075 N N . GLN A 1 388 ? -5.853 -2.754 -9.891 1.00 91.69 388 GLN A N 1
ATOM 3076 C CA . GLN A 1 388 ? -5.271 -1.528 -9.347 1.00 91.69 388 GLN A CA 1
ATOM 3077 C C . GLN A 1 388 ? -4.880 -1.687 -7.868 1.00 91.69 388 GLN A C 1
ATOM 3079 O O . GLN A 1 388 ? -3.746 -1.402 -7.499 1.00 91.69 388 GLN A O 1
ATOM 3084 N N . ILE A 1 389 ? -5.759 -2.234 -7.015 1.00 95.94 389 ILE A N 1
ATOM 3085 C CA . ILE A 1 389 ? -5.389 -2.480 -5.610 1.00 95.94 389 ILE A CA 1
ATOM 3086 C C . ILE A 1 389 ? -4.243 -3.483 -5.485 1.00 95.94 389 ILE A C 1
ATOM 3088 O O . ILE A 1 389 ? -3.374 -3.310 -4.637 1.00 95.94 389 ILE A O 1
ATOM 3092 N N . ALA A 1 390 ? -4.196 -4.512 -6.332 1.00 95.75 390 ALA A N 1
ATOM 3093 C CA . ALA A 1 390 ? -3.091 -5.458 -6.325 1.00 95.75 390 ALA A CA 1
ATOM 3094 C C . ALA A 1 390 ? -1.758 -4.798 -6.720 1.00 95.75 390 ALA A C 1
ATOM 3096 O O . ALA A 1 390 ? -0.724 -5.127 -6.133 1.00 95.75 390 ALA A O 1
ATOM 3097 N N . ASP A 1 391 ? -1.777 -3.854 -7.662 1.00 93.31 391 ASP A N 1
ATOM 3098 C CA . ASP A 1 391 ? -0.601 -3.067 -8.031 1.00 93.31 391 ASP A CA 1
ATOM 3099 C C . ASP A 1 391 ? -0.138 -2.201 -6.841 1.00 93.31 391 ASP A C 1
ATOM 3101 O O . ASP A 1 391 ? 1.029 -2.286 -6.461 1.00 93.31 391 ASP A O 1
ATOM 3105 N N . HIS A 1 392 ? -1.048 -1.509 -6.138 1.00 96.25 392 HIS A N 1
ATOM 3106 C CA . HIS A 1 392 ? -0.703 -0.728 -4.934 1.00 96.25 392 HIS A CA 1
ATOM 3107 C C . HIS A 1 392 ? -0.159 -1.610 -3.797 1.00 96.25 392 HIS A C 1
ATOM 3109 O O . HIS A 1 392 ? 0.861 -1.291 -3.188 1.00 96.25 392 HIS A O 1
ATOM 3115 N N . LEU A 1 393 ? -0.787 -2.766 -3.535 1.00 96.69 393 LEU A N 1
ATOM 3116 C CA . LEU A 1 393 ? -0.329 -3.744 -2.534 1.00 96.69 393 LEU A CA 1
ATOM 3117 C C . LEU A 1 393 ? 1.066 -4.306 -2.844 1.00 96.69 393 LEU A C 1
ATOM 3119 O O . LEU A 1 393 ? 1.688 -4.919 -1.981 1.00 96.69 393 LEU A O 1
ATOM 3123 N N . THR A 1 394 ? 1.566 -4.126 -4.066 1.00 93.69 394 THR A N 1
ATOM 3124 C CA . THR A 1 394 ? 2.889 -4.592 -4.494 1.00 93.69 394 THR A CA 1
ATOM 3125 C C . THR A 1 394 ? 3.790 -3.461 -4.986 1.00 93.69 394 THR A C 1
ATOM 3127 O O . THR A 1 394 ? 4.838 -3.742 -5.573 1.00 93.69 394 THR A O 1
ATOM 3130 N N . ALA A 1 395 ? 3.430 -2.202 -4.716 1.00 92.06 395 ALA A N 1
ATOM 3131 C CA . ALA A 1 395 ? 4.156 -1.014 -5.166 1.00 92.06 395 ALA A CA 1
ATOM 3132 C C . ALA A 1 395 ? 5.536 -0.853 -4.509 1.00 92.06 395 ALA A C 1
ATOM 3134 O O . ALA A 1 395 ? 6.407 -0.161 -5.032 1.00 92.06 395 ALA A O 1
ATOM 3135 N N . GLU A 1 396 ? 5.776 -1.546 -3.396 1.00 92.19 396 GLU A N 1
ATOM 3136 C CA . GLU A 1 396 ? 7.056 -1.542 -2.694 1.00 92.19 396 GLU A CA 1
ATOM 3137 C C . GLU A 1 396 ? 7.830 -2.849 -2.891 1.00 92.19 396 GLU A C 1
ATOM 3139 O O . GLU A 1 396 ? 7.284 -3.958 -2.942 1.00 92.19 396 GLU A O 1
ATOM 3144 N N . ARG A 1 397 ? 9.150 -2.713 -2.965 1.00 87.19 397 ARG A N 1
ATOM 3145 C CA . ARG A 1 397 ? 10.118 -3.798 -2.940 1.00 87.19 397 ARG A CA 1
ATOM 3146 C C . ARG A 1 397 ? 10.392 -4.198 -1.496 1.00 87.19 397 ARG A C 1
ATOM 3148 O O . ARG A 1 397 ? 10.734 -3.364 -0.665 1.00 87.19 397 ARG A O 1
ATOM 3155 N N . ARG A 1 398 ? 10.309 -5.500 -1.214 1.00 89.31 398 ARG A N 1
ATOM 3156 C CA . ARG A 1 398 ? 10.738 -6.076 0.065 1.00 89.31 398 ARG A CA 1
ATOM 3157 C C . ARG A 1 398 ? 12.187 -6.536 -0.027 1.00 89.31 398 ARG A C 1
ATOM 3159 O O . ARG A 1 398 ? 12.482 -7.475 -0.764 1.00 89.31 398 ARG A O 1
ATOM 3166 N N . VAL A 1 399 ? 13.059 -5.925 0.766 1.00 87.88 399 VAL A N 1
ATOM 3167 C CA . VAL A 1 399 ? 14.492 -6.226 0.819 1.00 87.88 399 VAL A CA 1
ATOM 3168 C C . VAL A 1 399 ? 14.802 -6.977 2.109 1.00 87.88 399 VAL A C 1
ATOM 3170 O O . VAL A 1 399 ? 14.468 -6.527 3.205 1.00 87.88 399 VAL A O 1
ATOM 3173 N N . TYR A 1 400 ? 15.420 -8.153 1.998 1.00 87.31 400 TYR A N 1
ATOM 3174 C CA . TYR A 1 400 ? 15.878 -8.899 3.167 1.00 87.31 400 TYR A CA 1
ATOM 3175 C C . TYR A 1 400 ? 17.209 -8.334 3.667 1.00 87.31 400 TYR A C 1
ATOM 3177 O O . TYR A 1 400 ? 18.185 -8.283 2.921 1.00 87.31 400 TYR A O 1
ATOM 3185 N N . ILE A 1 401 ? 17.254 -7.950 4.941 1.00 85.81 401 ILE A N 1
ATOM 3186 C CA . ILE A 1 401 ? 18.423 -7.334 5.569 1.00 85.81 401 ILE A CA 1
ATOM 3187 C C . ILE A 1 401 ? 18.887 -8.185 6.752 1.00 85.81 401 ILE A C 1
ATOM 3189 O O . ILE A 1 401 ? 18.099 -8.592 7.613 1.00 85.81 401 ILE A O 1
ATOM 3193 N N . GLU A 1 402 ? 20.199 -8.410 6.816 1.00 87.56 402 GLU A N 1
ATOM 3194 C CA . GLU A 1 402 ? 20.898 -8.974 7.967 1.00 87.56 402 GLU A CA 1
ATOM 3195 C C . GLU A 1 402 ? 21.894 -7.937 8.501 1.00 87.56 402 GLU A C 1
ATOM 3197 O O . GLU A 1 402 ? 22.908 -7.646 7.872 1.00 87.56 402 GLU A O 1
ATOM 3202 N N . ALA A 1 403 ? 21.589 -7.342 9.655 1.00 82.81 403 ALA A N 1
ATOM 3203 C CA . ALA A 1 403 ? 22.387 -6.269 10.245 1.00 82.81 403 ALA A CA 1
ATOM 3204 C C . ALA A 1 403 ? 22.352 -6.325 11.776 1.00 82.81 403 ALA A C 1
ATOM 3206 O O . ALA A 1 403 ? 21.313 -6.600 12.378 1.00 82.81 403 ALA A O 1
ATOM 3207 N N . ALA A 1 404 ? 23.488 -6.044 12.426 1.00 81.75 404 ALA A N 1
ATOM 3208 C CA . ALA A 1 404 ? 23.621 -6.026 13.890 1.00 81.75 404 ALA A CA 1
ATOM 3209 C C . ALA A 1 404 ? 23.055 -7.291 14.582 1.00 81.75 404 ALA A C 1
ATOM 3211 O O . ALA A 1 404 ? 22.335 -7.198 15.581 1.00 81.75 404 ALA A O 1
ATOM 3212 N N . GLY A 1 405 ? 23.335 -8.470 14.007 1.00 82.62 405 GLY A N 1
ATOM 3213 C CA . GLY A 1 405 ? 22.875 -9.772 14.511 1.00 82.62 405 GLY A CA 1
ATOM 3214 C C . GLY A 1 405 ? 21.370 -10.025 14.368 1.00 82.62 405 GLY A C 1
ATOM 3215 O O . GLY A 1 405 ? 20.849 -10.968 14.961 1.00 82.62 405 GLY A O 1
ATOM 3216 N N . ARG A 1 406 ? 20.651 -9.184 13.614 1.00 82.81 406 ARG A N 1
ATOM 3217 C CA . ARG A 1 406 ? 19.209 -9.290 13.385 1.00 82.81 406 ARG A CA 1
ATOM 3218 C C . ARG A 1 406 ? 18.895 -9.458 11.914 1.00 82.81 406 ARG A C 1
ATOM 3220 O O . ARG A 1 406 ? 19.617 -8.982 11.046 1.00 82.81 406 ARG A O 1
ATOM 3227 N N . LYS A 1 407 ? 17.780 -10.140 11.680 1.00 86.69 407 LYS A N 1
ATOM 3228 C CA . LYS A 1 407 ? 17.240 -10.468 10.366 1.00 86.69 407 LYS A CA 1
ATOM 3229 C C . LYS A 1 407 ? 15.842 -9.886 10.256 1.00 86.69 407 LYS A C 1
ATOM 3231 O O . LYS A 1 407 ? 15.058 -9.935 11.216 1.00 86.69 407 LYS A O 1
ATOM 3236 N N . GLY A 1 408 ? 15.528 -9.322 9.105 1.00 86.38 408 GLY A N 1
ATOM 3237 C CA . GLY A 1 408 ? 14.221 -8.746 8.856 1.00 86.38 408 GLY A CA 1
ATOM 3238 C C . GLY A 1 408 ? 14.068 -8.286 7.422 1.00 86.38 408 GLY A C 1
ATOM 3239 O O . GLY A 1 408 ? 14.929 -8.525 6.580 1.00 86.38 408 GLY A O 1
ATOM 3240 N N . PHE A 1 409 ? 12.944 -7.634 7.180 1.00 90.56 409 PHE A N 1
ATOM 3241 C CA . PHE A 1 409 ? 12.624 -7.047 5.898 1.00 90.56 409 PHE A CA 1
ATOM 3242 C C . PHE A 1 409 ? 12.532 -5.537 6.056 1.00 90.56 409 PHE A C 1
ATOM 3244 O O . PHE A 1 409 ? 11.965 -5.068 7.043 1.00 90.56 409 PHE A O 1
ATOM 3251 N N . GLU A 1 410 ? 13.077 -4.816 5.092 1.00 90.81 410 GLU A N 1
ATOM 3252 C CA . GLU A 1 410 ? 12.856 -3.387 4.889 1.00 90.81 410 GLU A CA 1
ATOM 3253 C C . GLU A 1 410 ? 12.105 -3.205 3.570 1.00 90.81 410 GLU A C 1
ATOM 3255 O O . GLU A 1 410 ? 12.147 -4.081 2.699 1.00 90.81 410 GLU A O 1
ATOM 3260 N N . TYR A 1 411 ? 11.361 -2.111 3.464 1.00 91.50 411 TYR A N 1
ATOM 3261 C CA . TYR A 1 411 ? 10.537 -1.809 2.306 1.00 91.50 411 TYR A CA 1
ATOM 3262 C C . TYR A 1 411 ? 11.001 -0.520 1.644 1.00 91.50 411 TYR A C 1
ATOM 3264 O O . TYR A 1 411 ? 11.243 0.481 2.317 1.00 91.50 411 TYR A O 1
ATOM 3272 N N . GLU A 1 412 ? 11.114 -0.569 0.323 1.00 86.00 412 GLU A N 1
ATOM 3273 C CA . GLU A 1 412 ? 11.545 0.545 -0.516 1.00 86.00 412 GLU A CA 1
ATOM 3274 C C . GLU A 1 412 ? 10.536 0.724 -1.657 1.00 86.00 412 GLU A C 1
ATOM 3276 O O . GLU A 1 412 ? 10.129 -0.277 -2.252 1.00 86.00 412 GLU A O 1
ATOM 3281 N N . PRO A 1 413 ? 10.120 1.952 -2.006 1.00 82.19 413 PRO A N 1
ATOM 3282 C CA . PRO A 1 413 ? 9.292 2.179 -3.189 1.00 82.19 413 PRO A CA 1
ATOM 3283 C C . PRO A 1 413 ? 9.963 1.626 -4.451 1.00 82.19 413 PRO A C 1
ATOM 3285 O O . PRO A 1 413 ? 11.175 1.770 -4.636 1.00 82.19 413 PRO A O 1
ATOM 3288 N N . LYS A 1 414 ? 9.194 0.983 -5.336 1.00 80.19 414 LYS A N 1
ATOM 3289 C CA . LYS A 1 414 ? 9.721 0.554 -6.637 1.00 80.19 414 LYS A CA 1
ATOM 3290 C C . LYS A 1 414 ? 9.939 1.766 -7.539 1.00 80.19 414 LYS A C 1
ATOM 3292 O O . LYS A 1 414 ? 9.136 2.691 -7.573 1.00 80.19 414 LYS A O 1
ATOM 3297 N N . VAL A 1 415 ? 11.015 1.737 -8.322 1.00 72.81 415 VAL A N 1
ATOM 3298 C CA . VAL A 1 415 ? 11.297 2.790 -9.306 1.00 72.81 415 VAL A CA 1
ATOM 3299 C C . VAL A 1 415 ? 10.169 2.840 -10.342 1.00 72.81 415 VAL A C 1
ATOM 3301 O O . VAL A 1 415 ? 9.850 1.818 -10.948 1.00 72.81 415 VAL A O 1
ATOM 3304 N N . GLY A 1 416 ? 9.581 4.022 -10.542 1.00 66.56 416 GLY A N 1
ATOM 3305 C CA . GLY A 1 416 ? 8.503 4.253 -11.513 1.00 66.56 416 GLY A CA 1
ATOM 3306 C C . GLY A 1 416 ? 7.114 3.772 -11.077 1.00 66.56 416 GLY A C 1
ATOM 3307 O O . GLY A 1 416 ? 6.175 3.875 -11.860 1.00 66.56 416 GLY A O 1
ATOM 3308 N N . VAL A 1 417 ? 6.964 3.255 -9.852 1.00 69.69 417 VAL A N 1
ATOM 3309 C CA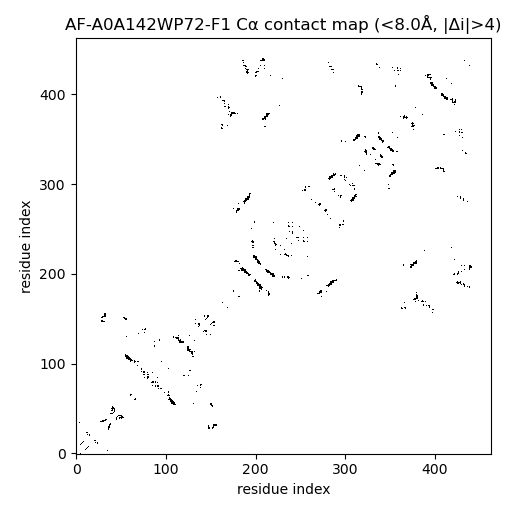 . VAL A 1 417 ? 5.656 2.968 -9.249 1.00 69.69 417 VAL A CA 1
ATOM 3310 C C . VAL A 1 417 ? 5.447 3.954 -8.111 1.00 69.69 417 VAL A C 1
ATOM 3312 O O . VAL A 1 417 ? 6.278 4.041 -7.208 1.00 69.69 417 VAL A O 1
ATOM 3315 N N . HIS A 1 418 ? 4.362 4.719 -8.174 1.00 68.06 418 HIS A N 1
ATOM 3316 C CA . HIS A 1 418 ? 4.184 5.883 -7.304 1.00 68.06 418 HIS A CA 1
ATOM 3317 C C . HIS A 1 418 ? 3.091 5.711 -6.251 1.00 68.06 418 HIS A C 1
ATOM 3319 O O . HIS A 1 418 ? 3.176 6.347 -5.204 1.00 68.06 418 HIS A O 1
ATOM 3325 N N . ASP A 1 419 ? 2.134 4.810 -6.478 1.00 89.12 419 ASP A N 1
ATOM 3326 C CA . ASP A 1 419 ? 0.935 4.746 -5.649 1.00 89.12 419 ASP A CA 1
ATOM 3327 C C . ASP A 1 419 ? 0.949 3.488 -4.772 1.00 89.12 419 ASP A C 1
ATOM 3329 O O . ASP A 1 419 ? 0.811 2.356 -5.243 1.00 89.12 419 ASP A O 1
ATOM 3333 N N . ASN A 1 420 ? 1.140 3.690 -3.470 1.00 94.19 420 ASN A N 1
ATOM 3334 C CA . ASN A 1 420 ? 1.156 2.655 -2.433 1.00 94.19 420 ASN A CA 1
ATOM 3335 C C . ASN A 1 420 ? 0.070 2.899 -1.362 1.00 94.19 420 ASN A C 1
ATOM 3337 O O . ASN A 1 420 ? 0.006 2.173 -0.372 1.00 94.19 420 ASN A O 1
ATOM 3341 N N . ASP A 1 421 ? -0.833 3.861 -1.566 1.00 96.44 421 ASP A N 1
ATOM 3342 C CA . ASP A 1 421 ? -1.763 4.357 -0.540 1.00 96.44 421 ASP A CA 1
ATOM 3343 C C . ASP A 1 421 ? -2.736 3.245 -0.051 1.00 96.44 421 ASP A C 1
ATOM 3345 O O . ASP A 1 421 ? -3.139 3.177 1.118 1.00 96.44 421 ASP A O 1
ATOM 3349 N N . TRP A 1 422 ? -3.076 2.270 -0.913 1.00 97.94 422 TRP A N 1
ATOM 3350 C CA . TRP A 1 422 ? -3.831 1.075 -0.500 1.00 97.94 422 TRP A CA 1
ATOM 3351 C C . TRP A 1 422 ? -2.999 0.038 0.260 1.00 97.94 422 TRP A C 1
ATOM 3353 O O . TRP A 1 422 ? -3.558 -0.673 1.098 1.00 97.94 422 TRP A O 1
ATOM 3363 N N . LEU A 1 423 ? -1.683 -0.041 0.048 1.00 98.00 423 LEU A N 1
ATOM 3364 C CA . LEU A 1 423 ? -0.802 -0.837 0.908 1.00 98.00 423 LEU A CA 1
ATOM 3365 C C . LEU A 1 423 ? -0.769 -0.260 2.320 1.00 98.00 423 LEU A C 1
ATOM 3367 O O . LEU A 1 423 ? -0.932 -1.009 3.290 1.00 98.00 423 LEU A O 1
ATOM 3371 N N . ASP A 1 424 ? -0.627 1.055 2.437 1.00 97.38 424 ASP A N 1
ATOM 3372 C CA . ASP A 1 424 ? -0.553 1.737 3.726 1.00 97.38 424 ASP A CA 1
ATOM 3373 C C . ASP A 1 424 ? -1.897 1.687 4.467 1.00 97.38 424 ASP A C 1
ATOM 3375 O O . ASP A 1 424 ? -1.954 1.201 5.602 1.00 97.38 424 ASP A O 1
ATOM 3379 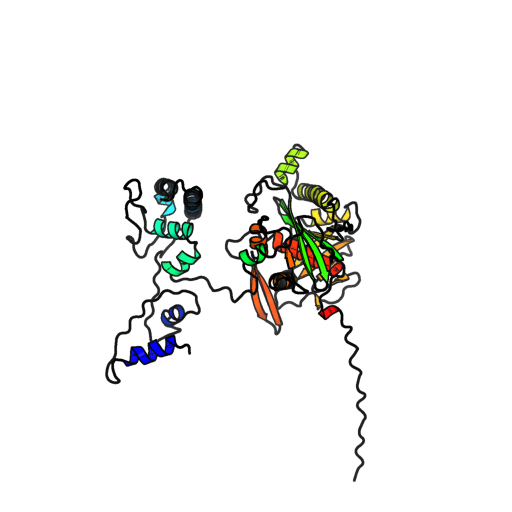N N . SER A 1 425 ? -3.014 2.011 3.806 1.00 98.62 425 SER A N 1
ATOM 3380 C CA . SER A 1 425 ? -4.347 1.894 4.421 1.00 98.62 425 SER A CA 1
ATOM 3381 C C . SER A 1 425 ? -4.730 0.448 4.788 1.00 98.62 425 SER A C 1
ATOM 3383 O O . SER A 1 425 ? -5.299 0.218 5.859 1.00 98.62 425 SER A O 1
ATOM 3385 N N . THR A 1 426 ? -4.370 -0.563 3.984 1.00 98.75 426 THR A N 1
ATOM 3386 C CA . THR A 1 426 ? -4.583 -1.980 4.357 1.00 98.75 426 THR A CA 1
ATOM 3387 C C . THR A 1 426 ? -3.740 -2.365 5.575 1.00 98.75 426 THR A C 1
ATOM 3389 O O . THR A 1 426 ? -4.209 -3.073 6.473 1.00 98.75 426 THR A O 1
ATOM 3392 N N . THR A 1 427 ? -2.499 -1.876 5.635 1.00 98.56 427 THR A N 1
ATOM 3393 C CA . THR A 1 427 ? -1.591 -2.097 6.766 1.00 98.56 427 THR A CA 1
ATOM 3394 C C . THR A 1 427 ? -2.162 -1.485 8.045 1.00 98.56 427 THR A C 1
ATOM 3396 O O . THR A 1 427 ? -2.214 -2.163 9.073 1.00 98.56 427 THR A O 1
ATOM 3399 N N . ILE A 1 428 ? -2.679 -0.255 7.982 1.00 98.81 428 ILE A N 1
ATOM 3400 C CA . ILE A 1 428 ? -3.340 0.422 9.108 1.00 98.81 428 ILE A CA 1
ATOM 3401 C C . ILE A 1 428 ? -4.562 -0.372 9.590 1.00 98.81 428 ILE A C 1
ATOM 3403 O O . ILE A 1 428 ? -4.711 -0.605 10.795 1.00 98.81 428 ILE A O 1
ATOM 3407 N N . ALA A 1 429 ? -5.411 -0.850 8.673 1.00 98.75 429 ALA A N 1
ATOM 3408 C CA . ALA A 1 429 ? -6.565 -1.673 9.033 1.00 98.75 429 ALA A CA 1
ATOM 3409 C C . ALA A 1 429 ? -6.139 -2.931 9.817 1.00 98.75 429 ALA A C 1
ATOM 3411 O O . ALA A 1 429 ? -6.749 -3.258 10.842 1.00 98.75 429 ALA A O 1
ATOM 3412 N N . ALA A 1 430 ? -5.058 -3.597 9.394 1.00 98.50 430 ALA A N 1
ATOM 3413 C CA . ALA A 1 430 ? -4.503 -4.757 10.091 1.00 98.50 430 ALA A CA 1
ATOM 3414 C C . ALA A 1 430 ? -3.937 -4.396 11.478 1.00 98.50 430 ALA A C 1
ATOM 3416 O O . ALA A 1 430 ? -4.211 -5.099 12.452 1.00 98.50 430 ALA A O 1
ATOM 3417 N N . VAL A 1 431 ? -3.207 -3.281 11.606 1.00 98.44 431 VAL A N 1
ATOM 3418 C CA . VAL A 1 431 ? -2.682 -2.792 12.898 1.00 98.44 431 VAL A CA 1
ATOM 3419 C C . VAL A 1 431 ? -3.814 -2.629 13.913 1.00 98.44 431 VAL A C 1
ATOM 3421 O O . VAL A 1 431 ? -3.728 -3.119 15.043 1.00 98.44 431 VAL A O 1
ATOM 3424 N N . LEU A 1 432 ? -4.908 -1.986 13.500 1.00 98.56 432 LEU A N 1
ATOM 3425 C CA . LEU A 1 432 ? -6.073 -1.769 14.353 1.00 98.56 432 LEU A CA 1
ATOM 3426 C C . LEU A 1 432 ? -6.792 -3.064 14.718 1.00 98.56 432 LEU A C 1
ATOM 3428 O O . LEU A 1 432 ? -7.246 -3.203 15.853 1.00 98.56 432 LEU A O 1
ATOM 3432 N N . ALA A 1 433 ? -6.855 -4.032 13.803 1.00 98.12 433 ALA A N 1
ATOM 3433 C CA . ALA A 1 433 ? -7.404 -5.350 14.105 1.00 98.12 433 ALA A CA 1
ATOM 3434 C C . ALA A 1 433 ? -6.627 -6.023 15.251 1.00 98.12 433 ALA A C 1
ATOM 3436 O O . ALA A 1 433 ? -7.230 -6.632 16.137 1.00 98.12 433 ALA A O 1
ATOM 3437 N N . GLY A 1 434 ? -5.303 -5.835 15.289 1.00 96.88 434 GLY A N 1
ATOM 3438 C CA . GLY A 1 434 ? -4.450 -6.289 16.387 1.00 96.88 434 GLY A CA 1
ATOM 3439 C C . GLY A 1 434 ? -4.809 -5.667 17.737 1.00 96.88 434 GLY A C 1
ATOM 3440 O O . GLY A 1 434 ? -4.954 -6.385 18.728 1.00 96.88 434 GLY A O 1
ATOM 3441 N N . PHE A 1 435 ? -5.022 -4.349 17.782 1.00 96.94 435 PHE A N 1
ATOM 3442 C CA . PHE A 1 435 ? -5.479 -3.668 19.003 1.00 96.94 435 PHE A CA 1
ATOM 3443 C C . PHE A 1 435 ? -6.892 -4.076 19.424 1.00 96.94 435 PHE A C 1
ATOM 3445 O O . PHE A 1 435 ? -7.196 -4.115 20.615 1.00 96.94 435 PHE A O 1
ATOM 3452 N N . GLU A 1 436 ? -7.736 -4.447 18.465 1.00 97.06 436 GLU A N 1
ATOM 3453 C CA . GLU A 1 436 ? -9.082 -4.962 18.710 1.00 97.06 436 GLU A CA 1
ATOM 3454 C C . GLU A 1 436 ? -9.115 -6.458 19.076 1.00 97.06 436 GLU A C 1
ATOM 3456 O O . GLU A 1 436 ? -10.194 -7.026 19.267 1.00 97.06 436 GLU A O 1
ATOM 3461 N N . GLY A 1 437 ? -7.946 -7.085 19.244 1.00 94.06 437 GLY A N 1
ATOM 3462 C CA . GLY A 1 437 ? -7.799 -8.420 19.819 1.00 94.06 437 GLY A CA 1
ATOM 3463 C C . GLY A 1 437 ? -7.617 -9.551 18.809 1.00 94.06 437 GLY A C 1
ATOM 3464 O O . GLY A 1 437 ? -7.610 -10.711 19.223 1.00 94.06 437 GLY A O 1
ATOM 3465 N N . ILE A 1 438 ? -7.439 -9.247 17.519 1.00 95.31 438 ILE A N 1
ATOM 3466 C CA . ILE A 1 438 ? -7.006 -10.243 16.533 1.00 95.31 438 ILE A CA 1
ATOM 3467 C C . ILE A 1 438 ? -5.541 -10.597 16.803 1.00 95.31 438 ILE A C 1
ATOM 3469 O O . ILE A 1 438 ? -4.689 -9.727 16.964 1.00 95.31 438 ILE A O 1
ATOM 3473 N N . LYS A 1 439 ? -5.250 -11.894 16.900 1.00 87.19 439 LYS A N 1
ATOM 3474 C CA . LYS A 1 439 ? -3.951 -12.423 17.339 1.00 87.19 439 LYS A CA 1
ATOM 3475 C C . LYS A 1 439 ? -3.439 -13.494 16.388 1.00 87.19 439 LYS A C 1
ATOM 3477 O O . LYS A 1 439 ? -4.244 -14.197 15.772 1.00 87.19 439 LYS A O 1
ATOM 3482 N N . ASP A 1 440 ? -2.118 -13.664 16.319 1.00 80.94 440 ASP A N 1
ATOM 3483 C CA . ASP A 1 440 ? -1.512 -14.780 15.587 1.00 80.94 440 ASP A CA 1
ATOM 3484 C C . ASP A 1 440 ? -1.765 -16.115 16.308 1.00 80.94 440 ASP A C 1
ATOM 3486 O O . ASP A 1 440 ? -2.086 -16.164 17.496 1.00 80.94 440 ASP A O 1
ATOM 3490 N N . ALA A 1 441 ? -1.588 -17.236 15.601 1.00 67.62 441 ALA A N 1
ATOM 3491 C CA . ALA A 1 441 ? -1.710 -18.578 16.190 1.00 67.62 441 ALA A CA 1
ATOM 3492 C C . ALA A 1 441 ? -0.751 -18.817 17.364 1.00 67.62 441 ALA A C 1
ATOM 3494 O O . ALA A 1 441 ? -1.069 -19.557 18.293 1.00 67.62 441 ALA A O 1
ATOM 3495 N N . THR A 1 442 ? 0.406 -18.161 17.345 1.00 57.22 442 THR A N 1
ATOM 3496 C CA . THR A 1 442 ? 1.450 -18.290 18.365 1.00 57.22 442 THR A CA 1
ATOM 3497 C C . THR A 1 442 ? 1.171 -17.491 19.637 1.00 57.22 442 THR A C 1
ATOM 3499 O O . THR A 1 442 ? 1.749 -17.792 20.678 1.00 57.22 442 THR A O 1
ATOM 3502 N N . ASP A 1 443 ? 0.256 -16.520 19.590 1.00 55.03 443 ASP A N 1
ATOM 3503 C CA . ASP A 1 443 ? -0.049 -15.622 20.714 1.00 55.03 443 ASP A CA 1
ATOM 3504 C C . ASP A 1 443 ? -1.041 -16.239 21.726 1.00 55.03 443 ASP A C 1
ATOM 3506 O O . ASP A 1 443 ? -1.398 -15.608 22.725 1.00 55.03 443 ASP A O 1
ATOM 3510 N N . GLY A 1 444 ? -1.511 -17.469 21.466 1.00 37.53 444 GLY A N 1
ATOM 3511 C CA . GLY A 1 444 ? -2.519 -18.186 22.257 1.00 37.53 444 GLY A CA 1
ATOM 3512 C C . GLY A 1 444 ? -1.984 -19.225 23.249 1.00 37.53 444 GLY A C 1
ATOM 3513 O O . GLY A 1 444 ? -2.757 -19.739 24.055 1.00 37.53 444 GLY A O 1
ATOM 3514 N N . THR A 1 445 ? -0.687 -19.541 23.243 1.00 28.92 445 THR A N 1
ATOM 3515 C CA . THR A 1 445 ? -0.096 -20.434 24.254 1.00 28.92 445 THR A CA 1
ATOM 3516 C C . THR A 1 445 ? 0.494 -19.614 25.397 1.00 28.92 445 THR A C 1
ATOM 3518 O O . THR A 1 445 ? 1.565 -19.031 25.213 1.00 28.92 445 THR A O 1
ATOM 3521 N N . PRO A 1 446 ? -0.108 -19.586 26.605 1.00 33.34 446 PRO A N 1
ATOM 3522 C CA . PRO A 1 446 ? 0.657 -19.214 27.782 1.00 33.34 446 PRO A CA 1
ATOM 3523 C C . PRO A 1 446 ? 1.799 -20.223 27.896 1.00 33.34 446 PRO A C 1
ATOM 3525 O O . PRO A 1 446 ? 1.581 -21.406 28.170 1.00 33.34 446 PRO A O 1
ATOM 3528 N N . GLN A 1 447 ? 3.026 -19.771 27.643 1.00 35.03 447 GLN A N 1
ATOM 3529 C CA . GLN A 1 447 ? 4.216 -20.533 27.979 1.00 35.03 447 GLN A CA 1
ATOM 3530 C C . GLN A 1 447 ? 4.141 -20.762 29.491 1.00 35.03 447 GLN A C 1
ATOM 3532 O O . GLN A 1 447 ? 4.359 -19.837 30.276 1.00 35.03 447 GLN A O 1
ATOM 3537 N N . LYS A 1 448 ? 3.743 -21.971 29.920 1.00 31.38 448 LYS A N 1
ATOM 3538 C CA . LYS A 1 448 ? 3.839 -22.354 31.332 1.00 31.38 448 LYS A CA 1
ATOM 3539 C C . LYS A 1 448 ? 5.277 -22.042 31.747 1.00 31.38 448 LYS A C 1
ATOM 3541 O O . LYS A 1 448 ? 6.185 -22.512 31.054 1.00 31.38 448 LYS A O 1
ATOM 3546 N N . PRO A 1 449 ? 5.507 -21.251 32.811 1.00 34.62 449 PRO A N 1
ATOM 3547 C CA . PRO A 1 449 ? 6.862 -20.956 33.241 1.00 34.62 449 PRO A CA 1
ATOM 3548 C C . PRO A 1 449 ? 7.581 -22.288 33.419 1.00 34.62 449 PRO A C 1
ATOM 3550 O O . PRO A 1 449 ? 7.057 -23.189 34.082 1.00 34.62 449 PRO A O 1
ATOM 3553 N N . ALA A 1 450 ? 8.728 -22.433 32.748 1.00 40.25 450 ALA A N 1
ATOM 3554 C CA . ALA A 1 450 ? 9.534 -23.638 32.825 1.00 40.25 450 ALA A CA 1
ATOM 3555 C C . ALA A 1 450 ? 9.718 -23.969 34.306 1.00 40.25 450 ALA A C 1
ATOM 3557 O O . ALA A 1 450 ? 10.255 -23.167 35.075 1.00 40.25 450 ALA A O 1
ATOM 3558 N N . ARG A 1 451 ? 9.173 -25.116 34.722 1.00 36.19 451 ARG A N 1
ATOM 3559 C CA . ARG A 1 451 ? 9.219 -25.570 36.107 1.00 36.19 451 ARG A CA 1
ATOM 3560 C C . ARG A 1 451 ? 10.700 -25.639 36.462 1.00 36.19 451 ARG A C 1
ATOM 3562 O O . ARG A 1 451 ? 11.413 -26.466 35.901 1.00 36.19 451 ARG A O 1
ATOM 3569 N N . ARG A 1 452 ? 11.174 -24.728 37.321 1.00 38.38 452 ARG A N 1
ATOM 3570 C CA . ARG A 1 452 ? 12.541 -24.751 37.853 1.00 38.38 452 ARG A CA 1
ATOM 3571 C C . ARG A 1 452 ? 12.751 -26.140 38.443 1.00 38.38 452 ARG A C 1
ATOM 3573 O O . ARG A 1 452 ? 12.228 -26.451 39.509 1.00 38.38 452 ARG A O 1
ATOM 3580 N N . THR A 1 453 ? 13.463 -26.998 37.724 1.00 38.78 453 THR A N 1
ATOM 3581 C CA . THR A 1 453 ? 13.933 -28.265 38.265 1.00 38.78 453 THR A CA 1
ATOM 3582 C C . THR A 1 453 ? 14.922 -27.899 39.356 1.00 38.78 453 THR A C 1
ATOM 3584 O O . THR A 1 453 ? 16.018 -27.414 39.062 1.00 38.78 453 THR A O 1
ATOM 3587 N N . ASN A 1 454 ? 14.514 -28.059 40.615 1.00 37.19 454 ASN A N 1
ATOM 3588 C CA . ASN A 1 454 ? 15.431 -28.003 41.743 1.00 37.19 454 ASN A CA 1
ATOM 3589 C C . ASN A 1 454 ? 16.554 -29.000 41.454 1.00 37.19 454 ASN A C 1
ATOM 3591 O O . ASN A 1 454 ? 16.327 -30.209 41.451 1.00 37.19 454 ASN A O 1
ATOM 3595 N N . ARG A 1 455 ? 17.759 -28.494 41.174 1.00 40.97 455 ARG A N 1
ATOM 3596 C CA . ARG A 1 455 ? 18.968 -29.315 41.181 1.00 40.97 455 ARG A CA 1
ATOM 3597 C C . ARG A 1 455 ? 19.108 -29.862 42.597 1.00 40.97 455 ARG A C 1
ATOM 3599 O O . ARG A 1 455 ? 19.470 -29.120 43.507 1.00 40.97 455 ARG A O 1
ATOM 3606 N N . GLN A 1 456 ? 18.795 -31.141 42.785 1.00 40.06 456 GLN A N 1
ATOM 3607 C CA . GLN A 1 456 ? 19.215 -31.858 43.979 1.00 40.06 456 GLN A CA 1
ATOM 3608 C C . GLN A 1 456 ? 20.744 -31.809 44.027 1.00 40.06 456 GLN A C 1
ATOM 3610 O O . GLN A 1 456 ? 21.423 -32.222 43.086 1.00 40.06 456 GLN A O 1
ATOM 3615 N N . ARG A 1 457 ? 21.284 -31.243 45.110 1.00 39.84 457 ARG A N 1
ATOM 3616 C CA . ARG A 1 457 ? 22.700 -31.374 45.453 1.00 39.84 457 ARG A CA 1
ATOM 3617 C C . ARG A 1 457 ? 22.963 -32.852 45.719 1.00 39.84 457 ARG A C 1
ATOM 3619 O O . ARG A 1 457 ? 22.503 -33.378 46.726 1.00 39.84 457 ARG A O 1
ATOM 3626 N N . VAL A 1 458 ? 23.698 -33.499 44.825 1.00 40.62 458 VAL A N 1
ATOM 3627 C CA . VAL A 1 458 ? 24.304 -34.798 45.109 1.00 40.62 458 VAL A CA 1
ATOM 3628 C C . VAL A 1 458 ? 25.524 -34.523 45.986 1.00 40.62 458 VAL A C 1
ATOM 3630 O O . VAL A 1 458 ? 26.473 -33.877 45.542 1.00 40.62 458 VAL A O 1
ATOM 3633 N N . SER A 1 459 ? 25.465 -34.933 47.253 1.00 43.44 459 SER A N 1
ATOM 3634 C CA . SER A 1 459 ? 26.631 -34.970 48.133 1.00 43.44 459 SER A CA 1
ATOM 3635 C C . SER A 1 459 ? 27.481 -36.178 47.755 1.00 43.44 459 SER A C 1
ATOM 3637 O O . SER A 1 459 ? 27.009 -37.310 47.853 1.00 43.44 459 SER A O 1
ATOM 3639 N N . TYR A 1 460 ? 28.723 -35.951 47.344 1.00 41.44 460 TYR A N 1
ATOM 3640 C CA . TYR A 1 460 ? 29.702 -37.027 47.266 1.00 41.44 460 TYR A CA 1
ATOM 3641 C C . TYR A 1 460 ? 30.166 -37.356 48.687 1.00 41.44 460 TYR A C 1
ATOM 3643 O O . TYR A 1 460 ? 30.642 -36.479 49.407 1.00 41.44 460 TYR A O 1
ATOM 3651 N N . LEU A 1 461 ? 29.959 -38.606 49.097 1.00 42.75 461 LEU A N 1
ATOM 3652 C CA . LEU A 1 461 ? 30.592 -39.183 50.277 1.00 42.75 461 LEU A CA 1
ATOM 3653 C C . LEU A 1 461 ? 32.065 -39.443 49.950 1.00 42.75 461 LEU A C 1
ATOM 3655 O O . LEU A 1 461 ? 32.376 -40.035 48.919 1.00 42.75 461 LEU A O 1
ATOM 3659 N N . ASN A 1 462 ? 32.937 -38.976 50.840 1.00 40.41 462 ASN A N 1
ATOM 3660 C CA . ASN A 1 462 ? 34.356 -39.305 50.868 1.00 40.41 462 ASN A CA 1
ATOM 3661 C C . ASN A 1 462 ? 34.553 -40.802 51.135 1.00 40.41 462 ASN A C 1
ATOM 3663 O O . ASN A 1 462 ? 34.039 -41.308 52.134 1.00 40.41 462 ASN A O 1
ATOM 3667 N N . THR A 1 463 ? 35.393 -41.432 50.319 1.00 40.16 463 THR A N 1
ATOM 3668 C CA . THR A 1 463 ? 36.342 -42.481 50.725 1.00 40.16 463 THR A CA 1
ATOM 3669 C C . THR A 1 463 ? 37.610 -42.307 49.923 1.00 40.16 463 THR A C 1
ATOM 3671 O O . THR A 1 463 ? 37.468 -42.160 48.686 1.00 40.16 463 THR A O 1
#

Foldseek 3Di:
DDPVVCCQPPVVQCPQPPVDGDDDDDDDFQLACPDPLVQQLDCVNPVVHVHDFDAFWPWALPDPVLVVLLVVLLVQQLVCVVVVPNPLSVVSVVSCVVCVCSNCPGTDGPDFPPAFQQADPVGGGSDDTSVVRLSNCCSPPNVQCNCGVHGSHHDHDQPPLLQDALVLQQQLEDAFAALAAAPQFPAKAKFWEDDQFKIWMWIWGAHAQRATEGRDIAIPPHAPDPDDDPVGDPPTLQNVCCVVPVDGDDSLVSRLVSCVVVVVVQQPRFRAHPVGDGDGHPAYEYECPDSVVSLQVSQVPPPDPRRYAYEYEDQDDQQDDFLVPDDDDPPWADFDSWIFDADPPPRTTYIYHHLQVLLVLVSVQCSDPPPDPSHYGYYHHPVDGCSNLSCLNVQWRWDWDDPPNGTGTGIDGDPPRDHNRSNVGVSRRSSVVRVVPHDRPVVPDPPPPDPPPPPDDDDDDDD

Mean predicted aligned error: 14.26 Å

Sequence (463 aa):
MTKIRRVMDKAVAGLAGPDKRMATVFLCTIQNQTCVSAEYTDRKRQASYSGDRYRQVIAWPESEDAKKHWARYIEIRQDGMRSEEDIDGRSAQAYLKEHWAVMHEGTVLANPHRFVTDPGQDGEPLELSPLEHIYNVAADRGWDTVDCEYQNAPKDEDQASGIPKPEVIAKRLTVAGRWVVPAKTQKVTVGIDVGDYGLWWTVGAWWTHFAGQVIAYGCWPEQSRRFFTKAELTPTIKDVYAQVHGAEAAGDAMIFWALGQLVDYLADQPLVTETGERHRIARIGVDSGHEYNAVQQFAQNYRVPNLVLPTKGFGLAVKNKPMSMWAKTPGTIDGWNSRIARTQERREILVEFDANRWKAKLHGLLALPMGSSGALTLYGGERVDHRQIADHLTAERRVYIEAAGRKGFEYEPKVGVHDNDWLDSTTIAAVLAGFEGIKDATDGTPQKPARRTNRQRVSYLNT